Protein AF-0000000087652231 (afdb_homodimer)

InterPro domains:
  IPR004148 BAR domain [PF03114] (59-279)
  IPR027267 AH/BAR domain superfamily [G3DSA:1.20.1270.60] (51-282)
  IPR027267 AH/BAR domain superfamily [SSF103657] (62-279)

Solvent-accessible surface area (backbone atoms only — not comparable to full-atom values): 31430 Å² total; per-residue (Å²): 136,88,82,84,75,74,89,75,80,78,71,84,72,83,75,84,78,78,80,75,80,75,80,67,83,75,82,78,79,85,67,84,66,82,73,80,74,82,70,74,77,86,68,84,63,65,67,60,55,52,52,52,48,48,48,51,46,50,52,46,51,50,51,52,47,53,51,30,35,75,73,62,76,35,84,66,89,72,77,54,67,68,57,54,50,50,54,50,48,51,52,53,48,49,55,53,48,50,53,38,51,50,28,52,44,30,70,58,35,29,54,58,75,38,47,65,68,27,87,48,86,60,52,48,62,58,90,75,62,33,48,36,29,43,46,32,53,52,57,68,67,44,67,90,47,64,81,42,77,61,46,64,44,40,39,51,32,29,46,51,47,30,54,50,50,40,48,42,26,51,52,42,52,59,29,35,44,58,49,49,43,37,70,74,41,54,53,52,54,51,50,51,50,49,53,51,36,51,52,32,44,52,48,26,44,50,33,48,52,51,35,70,67,45,80,50,69,72,54,34,55,53,32,46,53,52,26,53,51,30,47,50,53,31,49,54,42,46,51,52,51,52,51,56,58,69,45,47,64,59,52,51,53,46,36,52,50,20,52,52,44,32,48,53,50,50,23,54,44,22,45,51,48,20,50,47,39,54,65,38,73,105,139,82,79,80,75,74,88,66,82,75,78,68,83,78,82,79,77,85,68,82,66,81,77,78,82,82,79,75,81,78,81,79,81,76,77,76,77,79,70,75,81,81,71,89,62,67,71,60,54,56,53,52,50,49,49,50,49,49,51,47,52,49,52,52,47,52,51,29,36,74,73,62,76,35,84,66,90,72,76,52,68,67,57,52,48,49,52,51,49,51,53,53,48,49,56,52,48,50,53,38,51,50,29,53,46,31,70,59,33,29,53,59,76,40,47,64,73,25,89,49,82,62,49,48,63,58,90,76,62,34,47,37,30,43,45,32,53,51,57,68,67,43,65,91,45,65,79,42,77,60,44,63,44,41,39,52,32,28,48,50,47,31,53,50,50,41,50,42,26,52,50,40,50,58,30,35,44,57,50,50,43,36,71,73,41,53,53,51,54,52,49,51,49,50,52,50,37,52,52,34,44,52,49,26,45,49,33,48,53,51,37,70,67,46,81,50,71,70,55,34,56,53,33,46,52,52,26,53,50,32,47,51,54,30,51,54,42,47,53,52,52,51,52,57,58,69,44,46,66,58,52,52,52,46,36,52,50,19,54,53,43,31,50,54,49,49,26,53,46,21,46,51,50,19,50,48,37,54,64,36,73,105

Sequence (564 aa):
MATAKTKEKSKTDSKGSKTRTTVSTNTSGLKLLSQMCPGGTGKGVVGQADANQAGNKNKMKRFFHKFKETMGLAERTEFSKALSGAMEDMDRYKLCLDRLADAMCTQIQPNSKFRKIEKQMELAPPENQDEYDLVTMWLKSQKDFDDYSNKKIQIDMYQKMATEHREYIRRARRALHNIRTFIQHDYWVVGLQRTELDELRSEMDFAKAELKAAKDPQLIELKNKIYNQAVAAFEEKLKQVTKSMDEVPKHKESHIADILEWANCTRMYHERMAKILEEGIKMATAKTKEKSKTDSKGSKTRTTVSTNTSGLKLLSQMCPGGTGKGVVGQADANQAGNKNKMKRFFHKFKETMGLAERTEFSKALSGAMEDMDRYKLCLDRLADAMCTQIQPNSKFRKIEKQMELAPPENQDEYDLVTMWLKSQKDFDDYSNKKIQIDMYQKMATEHREYIRRARRALHNIRTFIQHDYWVVGLQRTELDELRSEMDFAKAELKAAKDPQLIELKNKIYNQAVAAFEEKLKQVTKSMDEVPKHKESHIADILEWANCTRMYHERMAKILEEGIK

Structure (mmCIF, N/CA/C/O backbone):
data_AF-0000000087652231-model_v1
#
loop_
_entity.id
_entity.type
_entity.pdbx_description
1 polymer 'BAR domain-containing protein'
#
loop_
_atom_site.group_PDB
_atom_site.id
_atom_site.type_symbol
_atom_site.label_atom_id
_atom_site.label_alt_id
_atom_site.label_comp_id
_atom_site.label_asym_id
_atom_site.label_entity_id
_atom_site.label_seq_id
_atom_site.pdbx_PDB_ins_code
_atom_site.Cartn_x
_atom_site.Cartn_y
_atom_site.Cartn_z
_atom_site.occupancy
_atom_site.B_iso_or_equiv
_atom_site.auth_seq_id
_atom_site.auth_comp_id
_atom_site.auth_asym_id
_atom_site.auth_atom_id
_atom_site.pdbx_PDB_model_num
ATOM 1 N N . MET A 1 1 ? -40.656 12.023 27.344 1 18.8 1 MET A N 1
ATOM 2 C CA . MET A 1 1 ? -40.469 11.641 28.75 1 18.8 1 MET A CA 1
ATOM 3 C C . MET A 1 1 ? -39.281 10.711 28.906 1 18.8 1 MET A C 1
ATOM 5 O O . MET A 1 1 ? -38.969 10.281 30.016 1 18.8 1 MET A O 1
ATOM 9 N N . ALA A 1 2 ? -38.844 10.023 27.797 1 23.77 2 ALA A N 1
ATOM 10 C CA . ALA A 1 2 ? -38.25 8.695 27.688 1 23.77 2 ALA A CA 1
ATOM 11 C C . ALA A 1 2 ? -36.844 8.688 28.281 1 23.77 2 ALA A C 1
ATOM 13 O O . ALA A 1 2 ? -36.062 9.641 28.094 1 23.77 2 ALA A O 1
ATOM 14 N N . THR A 1 3 ? -36.562 7.762 29.219 1 20.48 3 THR A N 1
ATOM 15 C CA . THR A 1 3 ? -35.781 7.266 30.375 1 20.48 3 THR A CA 1
ATOM 16 C C . THR A 1 3 ? -34.406 6.809 29.938 1 20.48 3 THR A C 1
ATOM 18 O O . THR A 1 3 ? -34.25 6.062 28.969 1 20.48 3 THR A O 1
ATOM 21 N N . ALA A 1 4 ? -33.281 7.539 30.25 1 24.45 4 ALA A N 1
ATOM 22 C CA . ALA A 1 4 ? -31.859 7.902 30.297 1 24.45 4 ALA A CA 1
ATOM 23 C C . ALA A 1 4 ? -31.031 6.793 30.938 1 24.45 4 ALA A C 1
ATOM 25 O O . ALA A 1 4 ? -30.859 6.77 32.156 1 24.45 4 ALA A O 1
ATOM 26 N N . LYS A 1 5 ? -31.375 5.5 30.344 1 21.98 5 LYS A N 1
ATOM 27 C CA . LYS A 1 5 ? -30.953 4.402 31.219 1 21.98 5 LYS A CA 1
ATOM 28 C C . LYS A 1 5 ? -29.516 4.598 31.688 1 21.98 5 LYS A C 1
ATOM 30 O O . LYS A 1 5 ? -28.781 5.398 31.125 1 21.98 5 LYS A O 1
ATOM 35 N N . THR A 1 6 ? -28.734 3.512 32.125 1 19.14 6 THR A N 1
ATOM 36 C CA . THR A 1 6 ? -28.203 2.867 33.312 1 19.14 6 THR A CA 1
ATOM 37 C C . THR A 1 6 ? -26.672 2.764 33.25 1 19.14 6 THR A C 1
ATOM 39 O O . THR A 1 6 ? -26.031 2.322 34.188 1 19.14 6 THR A O 1
ATOM 42 N N . LYS A 1 7 ? -25.922 3.23 32.188 1 22.83 7 LYS A N 1
ATOM 43 C CA . LYS A 1 7 ? -24.734 2.428 31.906 1 22.83 7 LYS A CA 1
ATOM 44 C C . LYS A 1 7 ? -23.703 2.58 33 1 22.83 7 LYS A C 1
ATOM 46 O O . LYS A 1 7 ? -23.188 3.678 33.25 1 22.83 7 LYS A O 1
ATOM 51 N N . GLU A 1 8 ? -23.734 1.707 34.062 1 18.94 8 GLU A N 1
ATOM 52 C CA . GLU A 1 8 ? -23 1.561 35.281 1 18.94 8 GLU A CA 1
ATOM 53 C C . GLU A 1 8 ? -21.516 1.252 35.031 1 18.94 8 GLU A C 1
ATOM 55 O O . GLU A 1 8 ? -21.203 0.321 34.281 1 18.94 8 GLU A O 1
ATOM 60 N N . LYS A 1 9 ? -20.641 2.213 34.938 1 24.09 9 LYS A N 1
ATOM 61 C CA . LYS A 1 9 ? -19.203 2.369 34.781 1 24.09 9 LYS A CA 1
ATOM 62 C C . LYS A 1 9 ? -18.422 1.563 35.812 1 24.09 9 LYS A C 1
ATOM 64 O O . LYS A 1 9 ? -18.297 1.987 36.969 1 24.09 9 LYS A O 1
ATOM 69 N N . SER A 1 10 ? -18.719 0.147 35.906 1 18.05 10 SER A N 1
ATOM 70 C CA . SER A 1 10 ? -18.141 -0.524 37.062 1 18.05 10 SER A CA 1
ATOM 71 C C . SER A 1 10 ? -16.625 -0.487 37.031 1 18.05 10 SER A C 1
ATOM 73 O O . SER A 1 10 ? -16.016 -0.866 36.031 1 18.05 10 SER A O 1
ATOM 75 N N . LYS A 1 11 ? -15.875 0.415 37.719 1 21.97 11 LYS A N 1
ATOM 76 C CA . LYS A 1 11 ? -14.508 0.842 37.969 1 21.97 11 LYS A CA 1
ATOM 77 C C . LYS A 1 11 ? -13.68 -0.295 38.594 1 21.97 11 LYS A C 1
ATOM 79 O O . LYS A 1 11 ? -12.539 -0.092 39 1 21.97 11 LYS A O 1
ATOM 84 N N . THR A 1 12 ? -14.094 -1.686 38.5 1 18.89 12 THR A N 1
ATOM 85 C CA . THR A 1 12 ? -13.492 -2.453 39.562 1 18.89 12 THR A CA 1
ATOM 86 C C . THR A 1 12 ? -11.977 -2.535 39.406 1 18.89 12 THR A C 1
ATOM 88 O O . THR A 1 12 ? -11.484 -2.859 38.312 1 18.89 12 THR A O 1
ATOM 91 N N . ASP A 1 13 ? -11.109 -1.848 40.219 1 21.52 13 ASP A N 1
ATOM 92 C CA . ASP A 1 13 ? -9.719 -1.518 40.5 1 21.52 13 ASP A CA 1
ATOM 93 C C . ASP A 1 13 ? -8.93 -2.768 40.906 1 21.52 13 ASP A C 1
ATOM 95 O O . ASP A 1 13 ? -7.777 -2.672 41.344 1 21.52 13 ASP A O 1
ATOM 99 N N . SER A 1 14 ? -9.391 -4.039 40.594 1 17.95 14 SER A N 1
ATOM 100 C CA . SER A 1 14 ? -8.828 -5.043 41.469 1 17.95 14 SER A CA 1
ATOM 101 C C . SER A 1 14 ? -7.312 -5.133 41.312 1 17.95 14 SER A C 1
ATOM 103 O O . SER A 1 14 ? -6.793 -5.086 40.188 1 17.95 14 SER A O 1
ATOM 105 N N . LYS A 1 15 ? -6.48 -4.863 42.344 1 22.41 15 LYS A N 1
ATOM 106 C CA . LYS A 1 15 ? -5.141 -4.699 42.906 1 22.41 15 LYS A CA 1
ATOM 107 C C . LYS A 1 15 ? -4.344 -5.996 42.812 1 22.41 15 LYS A C 1
ATOM 109 O O . LYS A 1 15 ? -3.273 -6.121 43.406 1 22.41 15 LYS A O 1
ATOM 114 N N . GLY A 1 16 ? -4.508 -6.879 41.719 1 18.11 16 GLY A N 1
ATOM 115 C CA . GLY A 1 16 ? -4.043 -8.25 41.875 1 18.11 16 GLY A CA 1
ATOM 116 C C . GLY A 1 16 ? -2.564 -8.344 42.219 1 18.11 16 GLY A C 1
ATOM 117 O O . GLY A 1 16 ? -1.763 -7.535 41.75 1 18.11 16 GLY A O 1
ATOM 118 N N . SER A 1 17 ? -2.158 -9.023 43.375 1 19.16 17 SER A N 1
ATOM 119 C CA . SER A 1 17 ? -1.087 -9.352 44.312 1 19.16 17 SER A CA 1
ATOM 120 C C . SER A 1 17 ? 0.048 -10.094 43.594 1 19.16 17 SER A C 1
ATOM 122 O O . SER A 1 17 ? -0.191 -10.898 42.688 1 19.16 17 SER A O 1
ATOM 124 N N . LYS A 1 18 ? 1.293 -9.547 43.625 1 22.16 18 LYS A N 1
ATOM 125 C CA . LYS A 1 18 ? 2.646 -9.719 43.125 1 22.16 18 LYS A CA 1
ATOM 126 C C . LYS A 1 18 ? 3.246 -11.047 43.562 1 22.16 18 LYS A C 1
ATOM 128 O O . LYS A 1 18 ? 4.441 -11.289 43.375 1 22.16 18 LYS A O 1
ATOM 133 N N . THR A 1 19 ? 2.404 -12.195 43.844 1 17.67 19 THR A N 1
ATOM 134 C CA . THR A 1 19 ? 3.047 -13.219 44.656 1 17.67 19 THR A CA 1
ATOM 135 C C . THR A 1 19 ? 4.25 -13.82 43.906 1 17.67 19 THR A C 1
ATOM 137 O O . THR A 1 19 ? 4.145 -14.211 42.75 1 17.67 19 THR A O 1
ATOM 140 N N . ARG A 1 20 ? 5.484 -13.477 44.312 1 21.67 20 ARG A 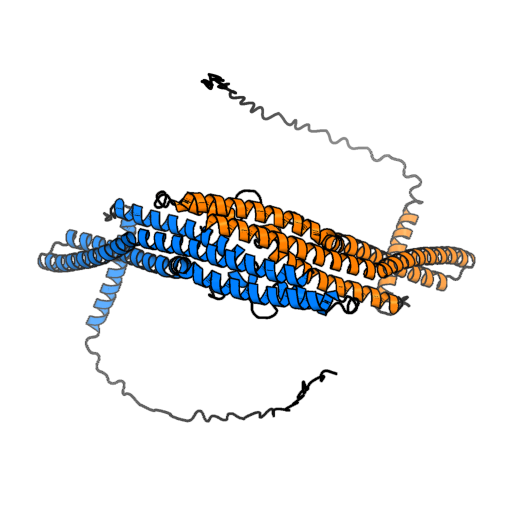N 1
ATOM 141 C CA . ARG A 1 20 ? 6.883 -13.75 44 1 21.67 20 ARG A CA 1
ATOM 142 C C . ARG A 1 20 ? 7.188 -15.242 44.125 1 21.67 20 ARG A C 1
ATOM 144 O O . ARG A 1 20 ? 8.156 -15.625 44.781 1 21.67 20 ARG A O 1
ATOM 151 N N . THR A 1 21 ? 6.23 -16.172 43.656 1 17.94 21 THR A N 1
ATOM 152 C CA . THR A 1 21 ? 6.406 -17.531 44.156 1 17.94 21 THR A CA 1
ATOM 153 C C . THR A 1 21 ? 7.758 -18.094 43.719 1 17.94 21 THR A C 1
ATOM 155 O O . THR A 1 21 ? 8.164 -17.922 42.562 1 17.94 21 THR A O 1
ATOM 158 N N . THR A 1 22 ? 8.695 -18.453 44.688 1 21.97 22 THR A N 1
ATOM 159 C CA . THR A 1 22 ? 9.992 -19.016 45.062 1 21.97 22 THR A CA 1
ATOM 160 C C . THR A 1 22 ? 10.172 -20.406 44.469 1 21.97 22 THR A C 1
ATOM 162 O O . THR A 1 22 ? 9.523 -21.359 44.906 1 21.97 22 THR A O 1
ATOM 165 N N . VAL A 1 23 ? 9.953 -20.594 43.094 1 19.34 23 VAL A N 1
ATOM 166 C CA . VAL A 1 23 ? 9.883 -21.984 42.656 1 19.34 23 VAL A CA 1
ATOM 167 C C . VAL A 1 23 ? 11.219 -22.672 42.969 1 19.34 23 VAL A C 1
ATOM 169 O O . VAL A 1 23 ? 12.258 -22.266 42.438 1 19.34 23 VAL A O 1
ATOM 172 N N . SER A 1 24 ? 11.391 -23.25 44.094 1 20.52 24 SER A N 1
ATOM 173 C CA . SER A 1 24 ? 12.469 -23.984 44.75 1 20.52 24 SER A CA 1
ATOM 174 C C . SER A 1 24 ? 12.805 -25.25 43.969 1 20.52 24 SER A C 1
ATOM 176 O O . SER A 1 24 ? 13.695 -26.016 44.344 1 20.52 24 SER A O 1
ATOM 178 N N . THR A 1 25 ? 12.297 -25.469 42.688 1 19.25 25 THR A N 1
ATOM 179 C CA . THR A 1 25 ? 12.25 -26.906 42.469 1 19.25 25 THR A CA 1
ATOM 180 C C . THR A 1 25 ? 13.656 -27.5 42.5 1 19.25 25 THR A C 1
ATOM 182 O O . THR A 1 25 ? 14.594 -26.938 41.938 1 19.25 25 THR A O 1
ATOM 185 N N . ASN A 1 26 ? 13.906 -28.453 43.438 1 19.69 26 ASN A N 1
ATOM 186 C CA . ASN A 1 26 ? 14.859 -29.391 44.031 1 19.69 26 ASN A CA 1
ATOM 187 C C . ASN A 1 26 ? 15.391 -30.375 43 1 19.69 26 ASN A C 1
ATOM 189 O O . ASN A 1 26 ? 14.648 -31.25 42.531 1 19.69 26 ASN A O 1
ATOM 193 N N . THR A 1 27 ? 15.953 -29.812 41.906 1 20.8 27 THR A N 1
ATOM 194 C CA . THR A 1 27 ? 16.438 -30.734 40.875 1 20.8 27 THR A CA 1
ATOM 195 C C . THR A 1 27 ? 17.391 -31.75 41.5 1 20.8 27 THR A C 1
ATOM 197 O O . THR A 1 27 ? 18.5 -31.406 41.938 1 20.8 27 THR A O 1
ATOM 200 N N . SER A 1 28 ? 16.828 -32.781 42.125 1 18.84 28 SER A N 1
ATOM 201 C CA . SER A 1 28 ? 17.406 -33.875 42.875 1 18.84 28 SER A CA 1
ATOM 202 C C . SER A 1 28 ? 18.531 -34.531 42.062 1 18.84 28 SER A C 1
ATOM 204 O O . SER A 1 28 ? 18.641 -34.344 40.844 1 18.84 28 SER A O 1
ATOM 206 N N . GLY A 1 29 ? 18.969 -35.781 42.469 1 18.02 29 GLY A N 1
ATOM 207 C CA . GLY A 1 29 ? 20.109 -36.562 42.938 1 18.02 29 GLY A CA 1
ATOM 208 C C . GLY A 1 29 ? 20.781 -37.375 41.844 1 18.02 29 GLY A C 1
ATOM 209 O O . GLY A 1 29 ? 21.969 -37.656 41.938 1 18.02 29 GLY A O 1
ATOM 210 N N . LEU A 1 30 ? 20.078 -38.094 40.938 1 18.88 30 LEU A N 1
ATOM 211 C CA . LEU A 1 30 ? 20.359 -39.5 40.875 1 18.88 30 LEU A CA 1
ATOM 212 C C . LEU A 1 30 ? 21.672 -39.781 40.125 1 18.88 30 LEU A C 1
ATOM 214 O O . LEU A 1 30 ? 21.828 -39.375 38.969 1 18.88 30 LEU A O 1
ATOM 218 N N . LYS A 1 31 ? 22.75 -40.125 40.844 1 21.31 31 LYS A N 1
ATOM 219 C CA . LYS A 1 31 ? 24.125 -40.594 40.688 1 21.31 31 LYS A CA 1
ATOM 220 C C . LYS A 1 31 ? 24.188 -41.844 39.812 1 21.31 31 LYS A C 1
ATOM 222 O O . LYS A 1 31 ? 25.094 -42.656 39.969 1 21.31 31 LYS A O 1
ATOM 227 N N . LEU A 1 32 ? 23.266 -42.125 38.875 1 18.38 32 LEU A N 1
ATOM 228 C CA . LEU A 1 32 ? 23.375 -43.562 38.562 1 18.38 32 LEU A CA 1
ATOM 229 C C . LEU A 1 32 ? 24.797 -43.906 38.094 1 18.38 32 LEU A C 1
ATOM 231 O O . LEU A 1 32 ? 25.344 -43.25 37.188 1 18.38 32 LEU A O 1
ATOM 235 N N . LEU A 1 33 ? 25.531 -44.688 38.875 1 22.33 33 LEU A N 1
ATOM 236 C CA . LEU A 1 33 ? 26.844 -45.312 39.031 1 22.33 33 LEU A CA 1
ATOM 237 C C . LEU A 1 33 ? 27.141 -46.219 37.844 1 22.33 33 LEU A C 1
ATOM 239 O O . LEU A 1 33 ? 28.203 -46.844 37.781 1 22.33 33 LEU A O 1
ATOM 243 N N . SER A 1 34 ? 26.281 -46.562 36.906 1 20.77 34 SER A N 1
ATOM 244 C CA . SER A 1 34 ? 26.562 -47.938 36.531 1 20.77 34 SER A CA 1
ATOM 245 C C . SER A 1 34 ? 27.922 -48.062 35.875 1 20.77 34 SER A C 1
ATOM 247 O O . SER A 1 34 ? 28.328 -47.25 35.062 1 20.77 34 SER A O 1
ATOM 249 N N . GLN A 1 35 ? 28.844 -48.812 36.469 1 22.69 35 GLN A N 1
ATOM 250 C CA . GLN A 1 35 ? 30.203 -49.312 36.312 1 22.69 35 GLN A CA 1
ATOM 251 C C . GLN A 1 35 ? 30.391 -50.031 35 1 22.69 35 GLN A C 1
ATOM 253 O O . GLN A 1 35 ? 30.312 -51.281 34.938 1 22.69 35 GLN A O 1
ATOM 258 N N . MET A 1 36 ? 29.688 -49.719 33.906 1 23.72 36 MET A N 1
ATOM 259 C CA . MET A 1 36 ? 29.75 -50.812 32.938 1 23.72 36 MET A CA 1
ATOM 260 C C . MET A 1 36 ? 31.203 -51.125 32.594 1 23.72 36 MET A C 1
ATOM 262 O O . MET A 1 36 ? 32 -50.219 32.344 1 23.72 36 MET A O 1
ATOM 266 N N . CYS A 1 37 ? 31.656 -52.344 32.938 1 25.16 37 CYS A N 1
ATOM 267 C CA . CYS A 1 37 ? 32.875 -53.125 32.812 1 25.16 37 CYS A CA 1
ATOM 268 C C . CYS A 1 37 ? 33.312 -53.219 31.344 1 25.16 37 CYS A C 1
ATOM 270 O O . CYS A 1 37 ? 32.469 -53.469 30.453 1 25.16 37 CYS A O 1
ATOM 272 N N . PRO A 1 38 ? 34.469 -52.625 31.016 1 26.56 38 PRO A N 1
ATOM 273 C CA . PRO A 1 38 ? 35.062 -52.469 29.688 1 26.56 38 PRO A CA 1
ATOM 274 C C . PRO A 1 38 ? 35.312 -53.812 29 1 26.56 38 PRO A C 1
ATOM 276 O O . PRO A 1 38 ? 35.969 -53.875 27.953 1 26.56 38 PRO A O 1
ATOM 279 N N . GLY A 1 39 ? 34.688 -54.875 29.578 1 24.86 39 GLY A N 1
ATOM 280 C CA . GLY A 1 39 ? 35.375 -56.094 29.125 1 24.86 39 GLY A CA 1
ATOM 281 C C . GLY A 1 39 ? 35.219 -56.344 27.641 1 24.86 39 GLY A C 1
ATOM 282 O O . GLY A 1 39 ? 35.594 -57.406 27.156 1 24.86 39 GLY A O 1
ATOM 283 N N . GLY A 1 40 ? 34.25 -55.625 26.969 1 25.78 40 GLY A N 1
ATOM 284 C CA . GLY A 1 40 ? 33.75 -56.469 25.891 1 25.78 40 GLY A CA 1
ATOM 285 C C . GLY A 1 40 ? 34.812 -56.812 24.859 1 25.78 40 GLY A C 1
ATOM 286 O O . GLY A 1 40 ? 35.781 -56.062 24.688 1 25.78 40 GLY A O 1
ATOM 287 N N . THR A 1 41 ? 34.812 -58.062 24.484 1 29.91 41 THR A N 1
ATOM 288 C CA . THR A 1 41 ? 35.625 -58.812 23.547 1 29.91 41 THR A CA 1
ATOM 289 C C . THR A 1 41 ? 35.625 -58.156 22.156 1 29.91 41 THR A C 1
ATOM 291 O O . THR A 1 41 ? 34.625 -57.531 21.781 1 29.91 41 THR A O 1
ATOM 294 N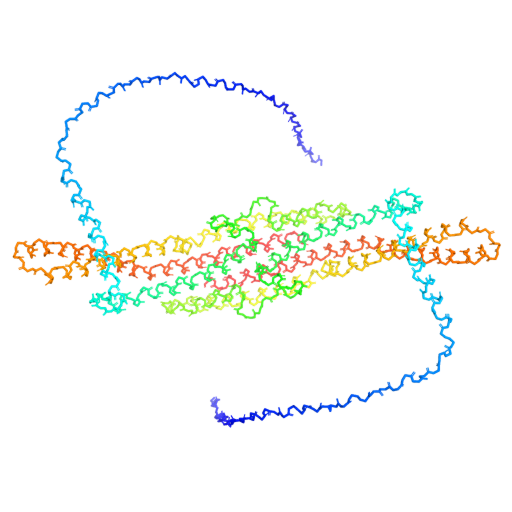 N . GLY A 1 42 ? 36.75 -57.906 21.547 1 27.78 42 GLY A N 1
ATOM 295 C CA . GLY A 1 42 ? 37.281 -57.344 20.312 1 27.78 42 GLY A CA 1
ATOM 296 C C . GLY A 1 42 ? 36.656 -57.969 19.062 1 27.78 42 GLY A C 1
ATOM 297 O O . GLY A 1 42 ? 37.344 -58.688 18.328 1 27.78 42 GLY A O 1
ATOM 298 N N . LYS A 1 43 ? 35.344 -58.375 19.109 1 27 43 LYS A N 1
ATOM 299 C CA . LYS A 1 43 ? 34.969 -59.094 17.891 1 27 43 LYS A CA 1
ATOM 300 C C . LYS A 1 43 ? 35.156 -58.188 16.656 1 27 43 LYS A C 1
ATOM 302 O O . LYS A 1 43 ? 35.312 -56.969 16.781 1 27 43 LYS A O 1
ATOM 307 N N . GLY A 1 44 ? 34.406 -58.688 15.531 1 29.19 44 GLY A N 1
ATOM 308 C CA . GLY A 1 44 ? 34.469 -58.656 14.078 1 29.19 44 GLY A CA 1
ATOM 309 C C . GLY A 1 44 ? 34.094 -57.312 13.492 1 29.19 44 GLY A C 1
ATOM 310 O O . GLY A 1 44 ? 32.938 -57.062 13.18 1 29.19 44 GLY A O 1
ATOM 311 N N . VAL A 1 45 ? 34.594 -56.188 13.914 1 37.19 45 VAL A N 1
ATOM 312 C CA . VAL A 1 45 ? 34.344 -54.844 13.406 1 37.19 45 VAL A CA 1
ATOM 313 C C . VAL A 1 45 ? 34.719 -54.781 11.93 1 37.19 45 VAL A C 1
ATOM 315 O O . VAL A 1 45 ? 34.625 -53.719 11.312 1 37.19 45 VAL A O 1
ATOM 318 N N . VAL A 1 46 ? 35.219 -55.844 11.375 1 36.84 46 VAL A N 1
ATOM 319 C CA . VAL A 1 46 ? 35.75 -55.625 10.023 1 36.84 46 VAL A CA 1
ATOM 320 C C . VAL A 1 46 ? 34.562 -55.438 9.062 1 36.84 46 VAL A C 1
ATOM 322 O O . VAL A 1 46 ? 34.75 -54.812 8.008 1 36.84 46 VAL A O 1
ATOM 325 N N . GLY A 1 47 ? 33.406 -55.969 9.32 1 37.03 47 GLY A N 1
ATOM 326 C CA . GLY A 1 47 ? 32.406 -55.938 8.266 1 37.03 47 GLY A CA 1
ATOM 327 C C . GLY A 1 47 ? 31.734 -54.594 8.125 1 37.03 47 GLY A C 1
ATOM 328 O O . GLY A 1 47 ? 31.094 -54.312 7.105 1 37.03 47 GLY A O 1
ATOM 329 N N . GLN A 1 48 ? 31.672 -53.75 9.18 1 43.94 48 GLN A N 1
ATOM 330 C CA . GLN A 1 48 ? 30.922 -52.5 9.086 1 43.94 48 GLN A CA 1
ATOM 331 C C . GLN A 1 48 ? 31.75 -51.438 8.367 1 43.94 48 GLN A C 1
ATOM 333 O O . GLN A 1 48 ? 31.188 -50.531 7.734 1 43.94 48 GLN A O 1
ATOM 338 N N . ALA A 1 49 ? 33.031 -51.5 8.516 1 48.72 49 ALA A N 1
ATOM 339 C CA . ALA A 1 49 ? 33.906 -50.469 7.879 1 48.72 49 ALA A CA 1
ATOM 340 C C . ALA A 1 49 ? 33.875 -50.625 6.363 1 48.72 49 ALA A C 1
ATOM 342 O O . ALA A 1 49 ? 33.875 -49.625 5.637 1 48.72 49 ALA A O 1
ATOM 343 N N . ASP A 1 50 ? 33.75 -51.781 5.961 1 45.66 50 ASP A N 1
ATOM 344 C CA . ASP A 1 50 ? 33.75 -52 4.516 1 45.66 50 ASP A CA 1
ATOM 345 C C . ASP A 1 50 ? 32.438 -51.562 3.891 1 45.66 50 ASP A C 1
ATOM 347 O O . ASP A 1 50 ? 32.406 -51.031 2.775 1 45.66 50 ASP A O 1
ATOM 351 N N . ALA A 1 51 ? 31.359 -51.719 4.551 1 51.62 51 ALA A N 1
ATOM 352 C CA . ALA A 1 51 ? 30.062 -51.281 4.027 1 51.62 51 ALA A CA 1
ATOM 353 C C . ALA A 1 51 ? 29.984 -49.75 3.984 1 51.62 51 ALA A C 1
ATOM 355 O O . ALA A 1 51 ? 29.422 -49.188 3.043 1 51.62 51 ALA A O 1
ATOM 356 N N . ASN A 1 52 ? 30.5 -49.156 5.02 1 54.88 52 ASN A N 1
ATOM 357 C CA . ASN A 1 52 ? 30.531 -47.688 5.059 1 54.88 52 ASN A CA 1
ATOM 358 C C . ASN A 1 52 ? 31.438 -47.125 3.975 1 54.88 52 ASN A C 1
ATOM 360 O O . ASN A 1 52 ? 31.109 -46.094 3.359 1 54.88 52 ASN A O 1
ATOM 364 N N . GLN A 1 53 ? 32.531 -47.75 3.768 1 56.38 53 GLN A N 1
ATOM 365 C CA . GLN A 1 53 ? 33.438 -47.312 2.721 1 56.38 53 GLN A CA 1
ATOM 366 C C . GLN A 1 53 ? 32.812 -47.531 1.336 1 56.38 53 GLN A C 1
ATOM 368 O O . GLN A 1 53 ? 32.969 -46.656 0.453 1 56.38 53 GLN A O 1
ATOM 373 N N . ALA A 1 54 ? 32.125 -48.656 1.226 1 61.03 54 ALA A N 1
ATOM 374 C CA . ALA A 1 54 ? 31.422 -48.906 -0.033 1 61.03 54 ALA A CA 1
ATOM 375 C C . ALA A 1 54 ? 30.297 -47.906 -0.26 1 61.03 54 ALA A C 1
ATOM 377 O O . ALA A 1 54 ? 30.062 -47.469 -1.39 1 61.03 54 ALA A O 1
ATOM 378 N N . GLY A 1 55 ? 29.719 -47.625 0.84 1 64 55 GLY A N 1
ATOM 379 C CA . GLY A 1 55 ? 28.672 -46.625 0.764 1 64 55 GLY A CA 1
ATOM 380 C C . GLY A 1 55 ? 29.188 -45.25 0.325 1 64 55 GLY A C 1
ATOM 381 O O . GLY A 1 55 ? 28.578 -44.625 -0.527 1 64 55 GLY A O 1
ATOM 382 N N . ASN A 1 56 ? 30.312 -44.844 1.011 1 70.06 56 ASN A N 1
ATOM 383 C CA . ASN A 1 56 ? 30.906 -43.594 0.65 1 70.06 56 ASN A CA 1
ATOM 384 C C . ASN A 1 56 ? 31.438 -43.594 -0.78 1 70.06 56 ASN A C 1
ATOM 386 O O . ASN A 1 56 ? 31.328 -42.594 -1.498 1 70.06 56 ASN A O 1
ATOM 390 N N . LYS A 1 57 ? 31.922 -44.625 -1.183 1 68.88 57 LYS A N 1
ATOM 391 C CA . LYS A 1 57 ? 32.438 -44.719 -2.539 1 68.88 57 LYS A CA 1
ATOM 392 C C . LYS A 1 57 ? 31.328 -44.688 -3.572 1 68.88 57 LYS A C 1
ATOM 394 O O . LYS A 1 57 ? 31.484 -44.062 -4.629 1 68.88 57 LYS A O 1
ATOM 399 N N . ASN A 1 58 ? 30.297 -45.438 -3.148 1 75.06 58 ASN A N 1
ATOM 400 C CA . ASN A 1 58 ? 29.156 -45.406 -4.062 1 75.06 58 ASN A CA 1
ATOM 401 C C . ASN A 1 58 ? 28.578 -44 -4.184 1 75.06 58 ASN A C 1
ATOM 403 O O . ASN A 1 58 ? 28.172 -43.594 -5.27 1 75.06 58 ASN A O 1
ATOM 407 N N . LYS A 1 59 ? 28.641 -43.219 -3.129 1 74.06 59 LYS A N 1
ATOM 408 C CA . LYS A 1 59 ? 28.172 -41.812 -3.148 1 74.06 59 LYS A CA 1
ATOM 409 C C . LYS A 1 59 ? 29.078 -40.969 -4.016 1 74.06 59 LYS A C 1
ATOM 411 O O . LYS A 1 59 ? 28.594 -40.062 -4.734 1 74.06 59 LYS A O 1
ATOM 416 N N . MET A 1 60 ? 30.266 -41.312 -3.91 1 78.56 60 MET A N 1
ATOM 417 C CA . MET A 1 60 ? 31.234 -40.594 -4.707 1 78.56 60 MET A CA 1
ATOM 418 C C . MET A 1 60 ? 31.094 -40.938 -6.188 1 78.56 60 MET A C 1
ATOM 420 O O . MET A 1 60 ? 31.188 -40.031 -7.043 1 78.56 60 MET A O 1
ATOM 424 N N . LYS A 1 61 ? 30.953 -42.125 -6.461 1 81.44 61 LYS A N 1
ATOM 425 C CA . LYS A 1 61 ? 30.781 -42.531 -7.852 1 81.44 61 LYS A CA 1
ATOM 426 C C . LYS A 1 61 ? 29.547 -41.875 -8.461 1 81.44 61 LYS A C 1
ATOM 428 O O . LYS A 1 61 ? 29.562 -41.469 -9.617 1 81.44 61 LYS A O 1
ATOM 433 N N . ARG A 1 62 ? 28.578 -41.875 -7.645 1 83.38 62 ARG A N 1
ATOM 434 C CA . ARG A 1 62 ? 27.328 -41.25 -8.102 1 83.38 62 ARG A CA 1
ATOM 435 C C . ARG A 1 62 ? 27.531 -39.75 -8.383 1 83.38 62 ARG A C 1
ATOM 437 O O . ARG A 1 62 ? 27.016 -39.25 -9.375 1 83.38 62 ARG A O 1
ATOM 444 N N . PHE A 1 63 ? 28.234 -39.156 -7.496 1 80.25 63 PHE A N 1
ATOM 445 C CA . PHE A 1 63 ? 28.531 -37.719 -7.652 1 80.25 63 PHE A CA 1
ATOM 446 C C . PHE A 1 63 ? 29.312 -37.469 -8.93 1 80.25 63 PHE A C 1
ATOM 448 O O . PHE A 1 63 ? 28.984 -36.562 -9.688 1 80.25 63 PHE A O 1
ATOM 455 N N . PHE A 1 64 ? 30.25 -38.281 -9.148 1 79.75 64 PHE A N 1
ATOM 456 C CA . PHE A 1 64 ? 31.078 -38.125 -10.344 1 79.75 64 PHE A CA 1
ATOM 457 C C . PHE A 1 64 ? 30.266 -38.406 -11.602 1 79.75 64 PHE A C 1
ATOM 459 O O . PHE A 1 64 ? 30.469 -37.75 -12.625 1 79.75 64 PHE A O 1
ATOM 466 N N . HIS A 1 65 ? 29.391 -39.375 -11.484 1 84.69 65 HIS A N 1
ATOM 467 C CA . HIS A 1 65 ? 28.547 -39.688 -12.648 1 84.69 65 HIS A CA 1
ATOM 468 C C . HIS A 1 65 ? 27.625 -38.5 -12.969 1 84.69 65 HIS A C 1
ATOM 470 O O . HIS A 1 65 ? 27.438 -38.156 -14.133 1 84.69 65 HIS A O 1
ATOM 476 N N . LYS A 1 66 ? 27.109 -37.969 -12.008 1 83 66 LYS A N 1
ATOM 477 C CA . LYS A 1 66 ? 26.25 -36.812 -12.203 1 83 66 LYS A CA 1
ATOM 478 C C . LYS A 1 66 ? 27.031 -35.656 -12.859 1 83 66 LYS A C 1
ATOM 480 O O . LYS A 1 66 ? 26.5 -34.969 -13.727 1 83 66 LYS A O 1
ATOM 485 N N . PHE A 1 67 ? 28.172 -35.5 -12.398 1 78.31 67 PHE A N 1
ATOM 486 C CA . PHE A 1 67 ? 29.047 -34.469 -12.969 1 78.31 67 PHE A CA 1
ATOM 487 C C . PHE A 1 67 ? 29.328 -34.781 -14.438 1 78.31 67 PHE A C 1
ATOM 489 O O . PHE A 1 67 ? 29.297 -33.875 -15.273 1 78.31 67 PHE A O 1
ATOM 496 N N . LYS A 1 68 ? 29.5 -35.969 -14.781 1 79.62 68 LYS A N 1
ATOM 497 C CA . LYS A 1 68 ? 29.75 -36.344 -16.156 1 79.62 68 LYS A CA 1
ATOM 498 C C . LYS A 1 68 ? 28.531 -36.062 -17.031 1 79.62 68 LYS A C 1
ATOM 500 O O . LYS A 1 68 ? 28.672 -35.625 -18.188 1 79.62 68 LYS A O 1
ATOM 505 N N . GLU A 1 69 ? 27.453 -36.375 -16.516 1 81.12 69 GLU A N 1
ATOM 506 C CA . GLU A 1 69 ? 26.219 -36.094 -17.25 1 81.12 69 GLU A CA 1
ATOM 507 C C . GLU A 1 69 ? 26.094 -34.625 -17.578 1 81.12 69 GLU A C 1
ATOM 509 O O . GLU A 1 69 ? 25.719 -34.25 -18.688 1 81.12 69 GLU A O 1
ATOM 514 N N . THR A 1 70 ? 26.438 -33.844 -16.625 1 76.38 70 THR A N 1
ATOM 515 C CA . THR A 1 70 ? 26.312 -32.406 -16.766 1 76.38 70 THR A CA 1
ATOM 516 C C . THR A 1 70 ? 27.281 -31.875 -17.828 1 76.38 70 THR A C 1
ATOM 518 O O . THR A 1 70 ? 26.969 -30.922 -18.547 1 76.38 70 THR A O 1
ATOM 521 N N . MET A 1 71 ? 28.438 -32.562 -17.938 1 75.62 71 MET A N 1
ATOM 522 C CA . MET A 1 71 ? 29.469 -32.156 -18.891 1 75.62 71 MET A CA 1
ATOM 523 C C . MET A 1 71 ? 29.203 -32.781 -20.266 1 75.62 71 MET A C 1
ATOM 525 O O . MET A 1 71 ? 29.891 -32.469 -21.234 1 75.62 71 MET A O 1
ATOM 529 N N . GLY A 1 72 ? 28.172 -33.594 -20.281 1 77 72 GLY A N 1
ATOM 530 C CA . GLY A 1 72 ? 27.859 -34.281 -21.531 1 77 72 GLY A CA 1
ATOM 531 C C . GLY A 1 72 ? 28.719 -35.469 -21.812 1 77 72 GLY A C 1
ATOM 532 O O . GLY A 1 72 ? 28.766 -35.969 -22.938 1 77 72 GLY A O 1
ATOM 533 N N . LEU A 1 73 ? 29.453 -36 -20.875 1 78.25 73 LEU A N 1
ATOM 534 C CA . LEU A 1 73 ? 30.375 -37.125 -21.031 1 78.25 73 LEU A CA 1
ATOM 535 C C . LEU A 1 73 ? 29.672 -38.438 -20.797 1 78.25 73 LEU A C 1
ATOM 537 O O . LEU A 1 73 ? 30.203 -39.5 -21.141 1 78.25 73 LEU A O 1
ATOM 541 N N . ALA A 1 74 ? 28.453 -38.344 -20.25 1 80.31 74 ALA A N 1
ATOM 542 C CA . ALA A 1 74 ? 27.656 -39.531 -20.016 1 80.31 74 ALA A CA 1
ATOM 543 C C . ALA A 1 74 ? 26.25 -39.344 -20.578 1 80.31 74 ALA A C 1
ATOM 545 O O . ALA A 1 74 ? 25.75 -38.219 -20.688 1 80.31 74 ALA A O 1
ATOM 546 N N . GLU A 1 75 ? 25.672 -40.438 -21.047 1 81.5 75 GLU A N 1
ATOM 547 C CA . GLU A 1 75 ? 24.312 -40.406 -21.594 1 81.5 75 GLU A CA 1
ATOM 548 C C . GLU A 1 75 ? 23.297 -40 -20.531 1 81.5 75 GLU A C 1
ATOM 550 O O . GLU A 1 75 ? 23.344 -40.5 -19.391 1 81.5 75 GLU A O 1
ATOM 555 N N . ARG A 1 76 ? 22.547 -39 -20.797 1 87.44 76 ARG A N 1
ATOM 556 C CA . ARG A 1 76 ? 21.5 -38.531 -19.906 1 87.44 76 ARG A CA 1
ATOM 557 C C . ARG A 1 76 ? 20.109 -38.75 -20.516 1 87.44 76 ARG A C 1
ATOM 559 O O . ARG A 1 76 ? 19.859 -38.344 -21.641 1 87.44 76 ARG A O 1
ATOM 566 N N . THR A 1 77 ? 19.312 -39.531 -19.812 1 88.31 77 THR A N 1
ATOM 567 C CA . THR A 1 77 ? 17.938 -39.719 -20.234 1 88.31 77 THR A CA 1
ATOM 568 C C . THR A 1 77 ? 17.188 -38.375 -20.172 1 88.31 77 THR A C 1
ATOM 570 O O . THR A 1 77 ? 17.266 -37.656 -19.188 1 88.31 77 THR A O 1
ATOM 573 N N . GLU A 1 78 ? 16.625 -38 -21.297 1 88.94 78 GLU A N 1
ATOM 574 C CA . GLU A 1 78 ? 15.875 -36.75 -21.359 1 88.94 78 GLU A CA 1
ATOM 575 C C . GLU A 1 78 ? 14.375 -37 -21.234 1 88.94 78 GLU A C 1
ATOM 577 O O . GLU A 1 78 ? 13.883 -38.062 -21.672 1 88.94 78 GLU A O 1
ATOM 582 N N . PHE A 1 79 ? 13.812 -36.156 -20.594 1 90.81 79 PHE A N 1
ATOM 583 C CA . PHE A 1 79 ? 12.359 -36.25 -20.516 1 90.81 79 PHE A CA 1
ATOM 584 C C . PHE A 1 79 ? 11.719 -35.969 -21.859 1 90.81 79 PHE A C 1
ATOM 586 O O . PHE A 1 79 ? 12.312 -35.312 -22.719 1 90.81 79 PHE A O 1
ATOM 593 N N . SER A 1 80 ? 10.516 -36.5 -22.047 1 91.94 80 SER A N 1
ATOM 594 C CA . SER A 1 80 ? 9.773 -36.25 -23.281 1 91.94 80 SER A CA 1
ATOM 595 C C . SER A 1 80 ? 9.531 -34.75 -23.469 1 91.94 80 SER A C 1
ATOM 597 O O . SER A 1 80 ? 9.43 -34 -22.484 1 91.94 80 SER A O 1
ATOM 599 N N . LYS A 1 81 ? 9.461 -34.312 -24.703 1 93.31 81 LYS A N 1
ATOM 600 C CA . LYS A 1 81 ? 9.18 -32.906 -25.016 1 93.31 81 LYS A CA 1
ATOM 601 C C . LYS A 1 81 ? 7.832 -32.5 -24.453 1 93.31 81 LYS A C 1
ATOM 603 O O . LYS A 1 81 ? 7.676 -31.359 -24 1 93.31 81 LYS A O 1
ATOM 608 N N . ALA A 1 82 ? 6.934 -33.438 -24.484 1 93.19 82 ALA A N 1
ATOM 609 C CA . ALA A 1 82 ? 5.59 -33.156 -23.984 1 93.19 82 ALA A CA 1
A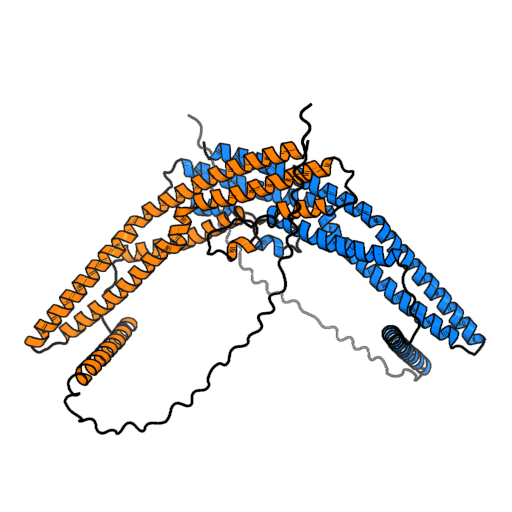TOM 610 C C . ALA A 1 82 ? 5.617 -32.875 -22.484 1 93.19 82 ALA A C 1
ATOM 612 O O . ALA A 1 82 ? 5.004 -31.906 -22.031 1 93.19 82 ALA A O 1
ATOM 613 N N . LEU A 1 83 ? 6.309 -33.688 -21.797 1 94.38 83 LEU A N 1
ATOM 614 C CA . LEU A 1 83 ? 6.379 -33.5 -20.344 1 94.38 83 LEU A CA 1
ATOM 615 C C . LEU A 1 83 ? 7.16 -32.25 -20 1 94.38 83 LEU A C 1
ATOM 617 O O . LEU A 1 83 ? 6.73 -31.469 -19.141 1 94.38 83 LEU A O 1
ATOM 621 N N . SER A 1 84 ? 8.312 -32 -20.625 1 93.44 84 SER A N 1
ATOM 622 C CA . SER A 1 84 ? 9.117 -30.812 -20.391 1 93.44 84 SER A CA 1
ATOM 623 C C . SER A 1 84 ? 8.336 -29.547 -20.719 1 93.44 84 SER A C 1
ATOM 625 O O . SER A 1 84 ? 8.406 -28.562 -19.984 1 93.44 84 SER A O 1
ATOM 627 N N . GLY A 1 85 ? 7.641 -29.609 -21.797 1 94.31 85 GLY A N 1
ATOM 628 C CA . GLY A 1 85 ? 6.797 -28.484 -22.172 1 94.31 85 GLY A CA 1
ATOM 629 C C . GLY A 1 85 ? 5.707 -28.203 -21.156 1 94.31 85 GLY A C 1
ATOM 630 O O . GLY A 1 85 ? 5.441 -27.031 -20.828 1 94.31 85 GLY A O 1
ATOM 631 N N . ALA A 1 86 ? 5.086 -29.266 -20.672 1 94.56 86 ALA A N 1
ATOM 632 C CA . ALA A 1 86 ? 4.031 -29.109 -19.672 1 94.56 86 ALA A CA 1
ATOM 633 C C . ALA A 1 86 ? 4.574 -28.5 -18.391 1 94.56 86 ALA A C 1
ATOM 635 O O . ALA A 1 86 ? 3.918 -27.656 -17.766 1 94.56 86 ALA A O 1
ATOM 636 N N . MET A 1 87 ? 5.742 -28.891 -18.016 1 95.12 87 MET A N 1
ATOM 637 C CA . MET A 1 87 ? 6.367 -28.344 -16.812 1 95.12 87 MET A CA 1
ATOM 638 C C . MET A 1 87 ? 6.707 -26.875 -16.984 1 95.12 87 MET A C 1
ATOM 640 O O . MET A 1 87 ? 6.496 -26.078 -16.062 1 95.12 87 MET A O 1
ATOM 644 N N . GLU A 1 88 ? 7.172 -26.531 -18.094 1 94.69 88 GLU A N 1
ATOM 645 C CA . GLU A 1 88 ? 7.48 -25.125 -18.391 1 94.69 88 GLU A CA 1
ATOM 646 C C . GLU A 1 88 ? 6.215 -24.281 -18.406 1 94.69 88 GLU A C 1
ATOM 648 O O . GLU A 1 88 ? 6.219 -23.141 -17.922 1 94.69 88 GLU A O 1
ATOM 653 N N . ASP A 1 89 ? 5.23 -24.859 -18.969 1 93.62 89 ASP A N 1
ATOM 654 C CA . ASP A 1 89 ? 3.951 -24.156 -19.016 1 93.62 89 ASP A CA 1
ATOM 655 C C . ASP A 1 89 ? 3.418 -23.906 -17.609 1 93.62 89 ASP A C 1
ATOM 657 O O . ASP A 1 89 ? 2.875 -22.828 -17.328 1 93.62 89 ASP A O 1
ATOM 661 N N . MET A 1 90 ? 3.51 -24.875 -16.781 1 94.94 90 MET A N 1
ATOM 662 C CA . MET A 1 90 ? 3.057 -24.719 -15.406 1 94.94 90 MET A CA 1
ATOM 663 C C . MET A 1 90 ? 3.844 -23.609 -14.703 1 94.94 90 MET A C 1
ATOM 665 O O . MET A 1 90 ? 3.273 -22.812 -13.953 1 94.94 90 MET A O 1
ATOM 669 N N . ASP A 1 91 ? 5.141 -23.531 -14.961 1 95.31 91 ASP A N 1
ATOM 670 C CA . ASP A 1 91 ? 5.973 -22.5 -14.359 1 95.31 91 ASP A CA 1
ATOM 671 C C . ASP A 1 91 ? 5.578 -21.109 -14.859 1 95.31 91 ASP A C 1
ATOM 673 O O . ASP A 1 91 ? 5.512 -20.156 -14.086 1 95.31 91 ASP A O 1
ATOM 677 N N . ARG A 1 92 ? 5.305 -21.016 -16.078 1 93.75 92 ARG A N 1
ATOM 678 C CA . ARG A 1 92 ? 4.855 -19.75 -16.656 1 93.75 92 ARG A CA 1
ATOM 679 C C . ARG A 1 92 ? 3.504 -19.344 -16.078 1 93.75 92 ARG A C 1
ATOM 681 O O . ARG A 1 92 ? 3.285 -18.172 -15.766 1 93.75 92 ARG A O 1
ATOM 688 N N . TYR A 1 93 ? 2.656 -20.312 -15.961 1 94.81 93 TYR A N 1
ATOM 689 C CA . TYR A 1 93 ? 1.343 -20.062 -15.383 1 94.81 93 TYR A CA 1
ATOM 690 C C . TYR A 1 93 ? 1.471 -19.547 -13.945 1 94.81 93 TYR A C 1
ATOM 692 O O . TYR A 1 93 ? 0.774 -18.609 -13.555 1 94.81 93 TYR A O 1
ATOM 700 N N . LYS A 1 94 ? 2.369 -20.203 -13.227 1 95.06 94 LYS A N 1
ATOM 701 C CA . LYS A 1 94 ? 2.592 -19.797 -11.836 1 95.06 94 LYS A CA 1
ATOM 702 C C . LYS A 1 94 ? 3.072 -18.359 -11.758 1 95.06 94 LYS A C 1
ATOM 704 O O . LYS A 1 94 ? 2.662 -17.609 -10.867 1 95.06 94 LYS A O 1
ATOM 709 N N . LEU A 1 95 ? 3.898 -17.922 -12.633 1 93.56 95 LEU A N 1
ATOM 710 C CA . LEU A 1 95 ? 4.387 -16.547 -12.664 1 93.56 95 LEU A CA 1
ATOM 711 C C . LEU A 1 95 ? 3.244 -15.57 -12.93 1 93.56 95 LEU A C 1
ATOM 713 O O . LEU A 1 95 ? 3.145 -14.531 -12.273 1 93.56 95 LEU A O 1
ATOM 717 N N . CYS A 1 96 ? 2.406 -15.938 -13.836 1 93.31 96 CYS A N 1
ATOM 718 C CA . CYS A 1 96 ? 1.248 -15.109 -14.156 1 93.31 96 CYS A CA 1
ATOM 719 C C . CYS A 1 96 ? 0.272 -15.07 -12.984 1 93.31 96 CYS A C 1
ATOM 721 O O . CYS A 1 96 ? -0.282 -14.016 -12.672 1 93.31 96 CYS A O 1
ATOM 723 N N . LEU A 1 97 ? 0.117 -16.188 -12.414 1 95 97 LEU A N 1
ATOM 724 C CA . LEU A 1 97 ? -0.803 -16.281 -11.289 1 95 97 LEU A CA 1
ATOM 725 C C . LEU A 1 97 ? -0.306 -15.453 -10.109 1 95 97 LEU A C 1
ATOM 727 O O . LEU A 1 97 ? -1.104 -14.828 -9.398 1 95 97 LEU A O 1
ATOM 731 N N . ASP A 1 98 ? 1.023 -15.383 -9.883 1 93.31 98 ASP A N 1
ATOM 732 C CA . ASP A 1 98 ? 1.608 -14.57 -8.828 1 93.31 98 ASP A CA 1
ATOM 733 C C . ASP A 1 98 ? 1.286 -13.086 -9.031 1 93.31 98 ASP A C 1
ATOM 735 O O . ASP A 1 98 ? 0.942 -12.383 -8.086 1 93.31 98 ASP A O 1
ATOM 739 N N . ARG A 1 99 ? 1.38 -12.688 -10.18 1 91.94 99 ARG A N 1
ATOM 740 C CA . ARG A 1 99 ? 1.086 -11.297 -10.508 1 91.94 99 ARG A CA 1
ATOM 741 C C . ARG A 1 99 ? -0.387 -10.977 -10.281 1 91.94 99 ARG A C 1
ATOM 743 O O . ARG A 1 99 ? -0.724 -9.914 -9.758 1 91.94 99 ARG A O 1
ATOM 750 N N . LEU A 1 100 ? -1.164 -11.883 -10.695 1 94.69 100 LEU A N 1
ATOM 751 C CA . LEU A 1 100 ? -2.6 -11.719 -10.484 1 94.69 100 LEU A CA 1
ATOM 752 C C . LEU A 1 100 ? -2.926 -11.641 -9 1 94.69 100 LEU A C 1
ATOM 754 O O . LEU A 1 100 ? -3.654 -10.742 -8.57 1 94.69 100 LEU A O 1
ATOM 758 N N . ALA A 1 101 ? -2.389 -12.586 -8.289 1 93.5 101 ALA A N 1
ATOM 759 C CA . ALA A 1 101 ? -2.65 -12.641 -6.855 1 93.5 101 ALA A CA 1
ATOM 760 C C . ALA A 1 101 ? -2.178 -11.359 -6.168 1 93.5 101 ALA A C 1
ATOM 762 O O . ALA A 1 101 ? -2.861 -10.836 -5.285 1 93.5 101 ALA A O 1
ATOM 763 N N . ASP A 1 102 ? -1.022 -10.883 -6.57 1 91.62 102 ASP A N 1
ATOM 764 C CA . ASP A 1 102 ? -0.489 -9.656 -5.992 1 91.62 102 ASP A CA 1
ATOM 765 C C . ASP A 1 102 ? -1.417 -8.469 -6.262 1 91.62 102 ASP A C 1
ATOM 767 O O . ASP A 1 102 ? -1.689 -7.668 -5.367 1 91.62 102 ASP A O 1
ATOM 771 N N . ALA A 1 103 ? -1.858 -8.391 -7.461 1 92.75 103 ALA A N 1
ATOM 772 C CA . ALA A 1 103 ? -2.77 -7.312 -7.832 1 92.75 103 ALA A CA 1
ATOM 773 C C . ALA A 1 103 ? -4.062 -7.383 -7.027 1 92.75 103 ALA A C 1
ATOM 775 O O . ALA A 1 103 ? -4.531 -6.371 -6.5 1 92.75 103 ALA A O 1
ATOM 776 N N . MET A 1 104 ? -4.633 -8.531 -6.938 1 94.31 104 MET A N 1
ATOM 777 C CA . MET A 1 104 ? -5.887 -8.719 -6.219 1 94.31 104 MET A CA 1
ATOM 778 C C . MET A 1 104 ? -5.707 -8.422 -4.73 1 94.31 104 MET A C 1
ATOM 780 O O . MET A 1 104 ? -6.527 -7.734 -4.125 1 94.31 104 MET A O 1
ATOM 784 N N . CYS A 1 105 ? -4.602 -8.883 -4.18 1 91.62 105 CYS A N 1
ATOM 785 C CA . CYS A 1 105 ? -4.348 -8.672 -2.762 1 91.62 105 CYS A CA 1
ATOM 786 C C . CYS A 1 105 ? -4.141 -7.191 -2.459 1 91.62 105 CYS A C 1
ATOM 788 O O . CYS A 1 105 ? -4.543 -6.707 -1.4 1 91.62 105 CYS A O 1
ATOM 790 N N . THR A 1 106 ? -3.492 -6.535 -3.365 1 91.81 106 THR A N 1
ATOM 791 C CA . THR A 1 106 ? -3.264 -5.105 -3.195 1 91.81 106 THR A CA 1
ATOM 792 C C . THR A 1 106 ? -4.59 -4.348 -3.135 1 91.81 106 THR A C 1
ATOM 794 O O . THR A 1 106 ? -4.75 -3.432 -2.326 1 91.81 106 THR A O 1
ATOM 797 N N . GLN A 1 107 ? -5.543 -4.773 -3.963 1 93.12 107 GLN A N 1
ATOM 798 C CA . GLN A 1 107 ? -6.855 -4.137 -3.959 1 93.12 107 GLN A CA 1
ATOM 799 C C . GLN A 1 107 ? -7.648 -4.512 -2.711 1 93.12 107 GLN A C 1
ATOM 801 O O . GLN A 1 107 ? -8.383 -3.688 -2.166 1 93.12 107 GLN A O 1
ATOM 806 N N . ILE A 1 108 ? -7.496 -5.734 -2.273 1 94.12 108 ILE A N 1
ATOM 807 C CA . ILE A 1 108 ? -8.242 -6.242 -1.129 1 94.12 108 ILE A CA 1
ATOM 808 C C . ILE A 1 108 ? -7.727 -5.594 0.154 1 94.12 108 ILE A C 1
ATOM 810 O O . ILE A 1 108 ? -8.516 -5.152 0.994 1 94.12 108 ILE A O 1
ATOM 814 N N . GLN A 1 109 ? -6.422 -5.629 0.293 1 92.69 109 GLN A N 1
ATOM 815 C CA . GLN A 1 109 ? -5.762 -5.023 1.445 1 92.69 109 GLN A CA 1
ATOM 816 C C . GLN A 1 109 ? -4.766 -3.953 1.011 1 92.69 109 GLN A C 1
ATOM 818 O O . GLN A 1 109 ? -3.615 -4.262 0.691 1 92.69 109 GLN A O 1
ATOM 823 N N . PRO A 1 110 ? -5.242 -2.744 1.091 1 89.88 110 PRO A N 1
ATOM 824 C CA . PRO A 1 110 ? -4.41 -1.656 0.573 1 89.88 110 PRO A CA 1
ATOM 825 C C . PRO A 1 110 ? -3.162 -1.413 1.419 1 89.88 110 PRO A C 1
ATOM 827 O O . PRO A 1 110 ? -2.154 -0.916 0.911 1 89.88 110 PRO A O 1
ATOM 830 N N . ASN A 1 111 ? -3.158 -1.672 2.721 1 89.38 111 ASN A N 1
ATOM 831 C CA . ASN A 1 111 ? -2.016 -1.445 3.6 1 89.38 111 ASN A CA 1
ATOM 832 C C . ASN A 1 111 ? -0.984 -2.564 3.479 1 89.38 111 ASN A C 1
ATOM 834 O O . ASN A 1 111 ? -1.239 -3.697 3.893 1 89.38 111 ASN A O 1
ATOM 838 N N . SER A 1 112 ? 0.118 -2.26 2.953 1 84.56 112 SER A N 1
ATOM 839 C CA . SER A 1 112 ? 1.146 -3.252 2.652 1 84.56 112 SER A CA 1
ATOM 840 C C . SER A 1 112 ? 1.693 -3.887 3.926 1 84.56 112 SER A C 1
ATOM 842 O O . SER A 1 112 ? 2.211 -5.004 3.895 1 84.56 112 SER A O 1
ATOM 844 N N . LYS A 1 113 ? 1.616 -3.109 4.984 1 83.12 113 LYS A N 1
ATOM 845 C CA . LYS A 1 113 ? 2.09 -3.635 6.266 1 83.12 113 LYS A CA 1
ATOM 846 C C . LYS A 1 113 ? 1.373 -4.934 6.625 1 83.12 113 LYS A C 1
ATOM 848 O O . LYS A 1 113 ? 1.975 -5.836 7.207 1 83.12 113 LYS A O 1
ATOM 853 N N . PHE A 1 114 ? 0.156 -5.047 6.223 1 86.19 114 PHE A N 1
ATOM 854 C CA . PHE A 1 114 ? -0.647 -6.199 6.621 1 86.19 114 PHE A CA 1
ATOM 855 C C . PHE A 1 114 ? -0.64 -7.266 5.535 1 86.19 114 PHE A C 1
ATOM 857 O O . PHE A 1 114 ? -1.092 -8.391 5.758 1 86.19 114 PHE A O 1
ATOM 864 N N . ARG A 1 115 ? -0.155 -6.961 4.371 1 80.88 115 ARG A N 1
ATOM 865 C CA . ARG A 1 115 ? -0.029 -7.945 3.303 1 80.88 115 ARG A CA 1
ATOM 866 C C . ARG A 1 115 ? 1.225 -8.797 3.484 1 80.88 115 ARG A C 1
ATOM 868 O O . ARG A 1 115 ? 1.219 -9.992 3.188 1 80.88 115 ARG A O 1
ATOM 875 N N . LYS A 1 116 ? 2.422 -8.078 3.695 1 65.94 116 LYS A N 1
ATOM 876 C CA . LYS A 1 116 ? 3.723 -8.734 3.785 1 65.94 116 LYS A CA 1
ATOM 877 C C . LYS A 1 116 ? 3.762 -9.719 4.949 1 65.94 116 LYS A C 1
ATOM 879 O O . LYS A 1 116 ? 4.453 -10.742 4.879 1 65.94 116 LYS A O 1
ATOM 884 N N . ILE A 1 117 ? 3.268 -9.016 6.094 1 51.53 117 ILE A N 1
ATOM 885 C CA . ILE A 1 117 ? 3.312 -9.953 7.207 1 51.53 117 ILE A CA 1
ATOM 886 C C . ILE A 1 117 ? 2.756 -11.305 6.766 1 51.53 117 ILE A C 1
ATOM 888 O O . ILE A 1 117 ? 3.164 -12.352 7.277 1 51.53 117 ILE A O 1
ATOM 892 N N . GLU A 1 118 ? 1.823 -11.312 5.895 1 47.94 118 GLU A N 1
ATOM 893 C CA . GLU A 1 118 ? 0.98 -12.484 5.676 1 47.94 118 GLU A CA 1
ATOM 894 C C . GLU A 1 118 ? 1.659 -13.484 4.75 1 47.94 118 GLU A C 1
ATOM 896 O O . GLU A 1 118 ? 1.275 -13.625 3.586 1 47.94 118 GLU A O 1
ATOM 901 N N . LYS A 1 119 ? 2.836 -13.641 4.426 1 47.38 119 LYS A N 1
ATOM 902 C CA . LYS A 1 119 ? 2.771 -15.094 4.328 1 47.38 119 LYS A CA 1
ATOM 903 C C . LYS A 1 119 ? 1.753 -15.664 5.312 1 47.38 119 LYS A C 1
ATOM 905 O O . LYS A 1 119 ? 1.437 -16.859 5.262 1 47.38 119 LYS A O 1
ATOM 910 N N . GLN A 1 120 ? 1.349 -14.922 6.418 1 46.59 120 GLN A N 1
ATOM 911 C CA . GLN A 1 120 ? 0.272 -15.289 7.332 1 46.59 120 GLN A CA 1
ATOM 912 C C . GLN A 1 120 ? -1.088 -14.883 6.77 1 46.59 120 GLN A C 1
ATOM 914 O O . GLN A 1 120 ? -1.193 -13.906 6.027 1 46.59 120 GLN A O 1
ATOM 919 N N . MET A 1 121 ? -1.905 -15.664 6.59 1 50.09 121 MET A N 1
ATOM 920 C CA . MET A 1 121 ? -3.229 -15.898 6.02 1 50.09 121 MET A CA 1
ATOM 921 C C . MET A 1 121 ? -4.184 -14.766 6.375 1 50.09 121 MET A C 1
ATOM 923 O O . MET A 1 121 ? -5.242 -14.625 5.758 1 50.09 121 MET A O 1
ATOM 927 N N . GLU A 1 122 ? -3.898 -13.922 7.406 1 60.12 122 GLU A N 1
ATOM 928 C CA . GLU A 1 122 ? -4.98 -12.992 7.727 1 60.12 122 GLU A CA 1
ATOM 929 C C . GLU A 1 122 ? -4.68 -11.594 7.211 1 60.12 122 GLU A C 1
ATOM 931 O O . GLU A 1 122 ? -3.645 -11.016 7.543 1 60.12 122 GLU A O 1
ATOM 936 N N . LEU A 1 123 ? -5.145 -11.117 6.074 1 75.12 123 LEU A N 1
ATOM 937 C CA . LEU A 1 123 ? -5.02 -9.836 5.387 1 75.12 123 LEU A CA 1
ATOM 938 C C . LEU A 1 123 ? -5.711 -8.727 6.168 1 75.12 123 LEU A C 1
ATOM 940 O O . LEU A 1 123 ? -5.301 -7.57 6.105 1 75.12 123 LEU A O 1
ATOM 944 N N . ALA A 1 124 ? -6.602 -9.203 7.152 1 77.94 124 ALA A N 1
ATOM 945 C CA . ALA A 1 124 ? -7.402 -8.172 7.805 1 77.94 124 ALA A CA 1
ATOM 946 C C . ALA A 1 124 ? -6.645 -7.543 8.969 1 77.94 124 ALA A C 1
ATOM 948 O O . ALA A 1 124 ? -6.078 -8.25 9.805 1 77.94 124 ALA A O 1
ATOM 949 N N . PRO A 1 125 ? -6.566 -6.266 9.016 1 81.75 125 PRO A N 1
ATOM 950 C CA . PRO A 1 125 ? -5.93 -5.613 10.164 1 81.75 125 PRO A CA 1
ATOM 951 C C . PRO A 1 125 ? -6.715 -5.793 11.461 1 81.75 125 PRO A C 1
ATOM 953 O O . PRO A 1 125 ? -7.926 -6.043 11.422 1 81.75 125 PRO A O 1
ATOM 956 N N . PRO A 1 126 ? -5.949 -5.754 12.539 1 82.38 126 PRO A N 1
ATOM 957 C CA . PRO A 1 126 ? -6.672 -5.754 13.812 1 82.38 126 PRO A CA 1
ATOM 958 C C . PRO A 1 126 ? -7.598 -4.551 13.969 1 82.38 126 PRO A C 1
ATOM 960 O O . PRO A 1 126 ? -7.504 -3.592 13.195 1 82.38 126 PRO A O 1
ATOM 963 N N . GLU A 1 127 ? -8.367 -4.715 15.016 1 84.81 127 GLU A N 1
ATOM 964 C CA . GLU A 1 127 ? -9.281 -3.613 15.305 1 84.81 127 GLU A CA 1
ATOM 965 C C . GLU A 1 127 ? -8.523 -2.336 15.641 1 84.81 127 GLU A C 1
ATOM 967 O O . GLU A 1 127 ? -7.453 -2.387 16.25 1 84.81 127 GLU A O 1
ATOM 972 N N . ASN A 1 128 ? -8.945 -1.196 15.125 1 88.81 128 ASN A N 1
ATOM 973 C CA . ASN A 1 128 ? -8.43 0.144 15.383 1 88.81 128 ASN A CA 1
ATOM 974 C C . ASN A 1 128 ? -7.191 0.441 14.547 1 88.81 128 ASN A C 1
ATOM 976 O O . ASN A 1 128 ? -6.496 1.432 14.789 1 88.81 128 ASN A O 1
ATOM 980 N N . GLN A 1 129 ? -6.91 -0.443 13.602 1 89.75 129 GLN A N 1
ATOM 981 C CA . GLN A 1 129 ? -5.727 -0.197 12.789 1 89.75 129 GLN A CA 1
ATOM 982 C C . GLN A 1 129 ? -6.094 -0.051 11.312 1 89.75 129 GLN A C 1
ATOM 984 O O . GLN A 1 129 ? -5.23 0.237 10.477 1 89.75 129 GLN A O 1
ATOM 989 N N . ASP A 1 130 ? -7.398 -0.326 11.109 1 93.81 130 ASP A N 1
ATOM 990 C CA . ASP A 1 130 ? -7.867 -0.066 9.75 1 93.81 130 ASP A CA 1
ATOM 991 C C . ASP A 1 130 ? -7.77 1.419 9.414 1 93.81 130 ASP A C 1
ATOM 993 O O . ASP A 1 130 ? -7.883 2.271 10.297 1 93.81 130 ASP A O 1
ATOM 997 N N . GLU A 1 131 ? -7.555 1.718 8.156 1 94.12 131 GLU A N 1
ATOM 998 C CA . GLU A 1 131 ? -7.391 3.107 7.738 1 94.12 131 GLU A CA 1
ATOM 999 C C . GLU A 1 131 ? -8.594 3.951 8.148 1 94.12 131 GLU A C 1
ATOM 1001 O O . GLU A 1 131 ? -8.445 5.113 8.523 1 94.12 131 GLU A O 1
ATOM 1006 N N . TYR A 1 132 ? -9.797 3.393 8.086 1 96.62 132 TYR A N 1
ATOM 1007 C CA . TYR A 1 132 ? -10.992 4.129 8.469 1 96.62 132 TYR A CA 1
ATOM 1008 C C . TYR A 1 132 ? -11.055 4.316 9.984 1 96.62 132 TYR A C 1
ATOM 1010 O O . TYR A 1 132 ? -11.602 5.305 10.469 1 96.62 132 TYR A O 1
ATOM 1018 N N . ASP A 1 133 ? -10.469 3.383 10.68 1 95.56 133 ASP A N 1
ATOM 1019 C CA . ASP A 1 133 ? -10.344 3.562 12.125 1 95.56 133 ASP A CA 1
ATOM 1020 C C . ASP A 1 133 ? -9.445 4.754 12.453 1 95.56 133 ASP A C 1
ATOM 1022 O O . ASP A 1 133 ? -9.727 5.508 13.383 1 95.56 133 ASP A O 1
ATOM 1026 N N . LEU A 1 134 ? -8.438 4.836 11.711 1 94.38 134 LEU A N 1
ATOM 1027 C CA . LEU A 1 134 ? -7.496 5.926 11.938 1 94.38 134 LEU A CA 1
ATOM 1028 C C . LEU A 1 134 ? -8.156 7.277 11.664 1 94.38 134 LEU A C 1
ATOM 1030 O O . LEU A 1 134 ? -7.895 8.25 12.367 1 94.38 134 LEU A O 1
ATOM 1034 N N . VAL A 1 135 ? -9 7.328 10.703 1 94.88 135 VAL A N 1
ATOM 1035 C CA . VAL A 1 135 ? -9.758 8.547 10.43 1 94.88 135 VAL A CA 1
ATOM 1036 C C . VAL A 1 135 ? -10.672 8.859 11.609 1 94.88 135 VAL A C 1
ATOM 1038 O O . VAL A 1 135 ? -10.758 10.008 12.047 1 94.88 135 VAL A O 1
ATOM 1041 N N . THR A 1 136 ? -11.305 7.777 12.094 1 94.5 136 THR A N 1
ATOM 1042 C CA . THR A 1 136 ? -12.18 7.934 13.25 1 94.5 136 THR A CA 1
ATOM 1043 C C . THR A 1 136 ? -11.406 8.484 14.445 1 94.5 136 THR A C 1
ATOM 1045 O O . THR A 1 136 ? -11.875 9.391 15.133 1 94.5 136 THR A O 1
ATOM 1048 N N . MET A 1 137 ? -10.234 7.996 14.672 1 92.69 137 MET A N 1
ATOM 1049 C CA . MET A 1 137 ? -9.406 8.43 15.789 1 92.69 137 MET A CA 1
ATOM 1050 C C . MET A 1 137 ? -9.031 9.898 15.656 1 92.69 137 MET A C 1
ATOM 1052 O O . MET A 1 137 ? -9 10.633 16.641 1 92.69 137 MET A O 1
ATOM 1056 N N . TRP A 1 138 ? -8.781 10.32 14.453 1 93.5 138 TRP A N 1
ATOM 1057 C CA . TRP A 1 138 ? -8.445 11.719 14.211 1 93.5 138 TRP A CA 1
ATOM 1058 C C . TRP A 1 138 ? -9.648 12.617 14.5 1 93.5 138 TRP A C 1
ATOM 1060 O O . TRP A 1 138 ? -9.508 13.648 15.164 1 93.5 138 TRP A O 1
ATOM 1070 N N . LEU A 1 139 ? -10.773 12.227 14.055 1 90.5 139 LEU A N 1
ATOM 1071 C CA . LEU A 1 139 ? -11.984 13.008 14.273 1 90.5 139 LEU A CA 1
ATOM 1072 C C . LEU A 1 139 ? -12.289 13.148 15.766 1 90.5 139 LEU A C 1
ATOM 1074 O O . LEU A 1 139 ? -12.648 14.234 16.234 1 90.5 139 LEU A O 1
ATOM 1078 N N . LYS A 1 140 ? -12.062 12.07 16.453 1 88.75 140 LYS A N 1
ATOM 1079 C CA . LYS A 1 140 ? -12.328 12.07 17.891 1 88.75 140 LYS A CA 1
ATOM 1080 C C . LYS A 1 140 ? -11.359 12.992 18.625 1 88.75 140 LYS A C 1
ATOM 1082 O O . LYS A 1 140 ? -11.711 13.602 19.641 1 88.75 140 LYS A O 1
ATOM 1087 N N . SER A 1 141 ? -10.18 13.109 18.078 1 87.12 141 SER A N 1
ATOM 1088 C CA . SER A 1 141 ? -9.133 13.883 18.75 1 87.12 141 SER A CA 1
ATOM 1089 C C . SER A 1 141 ? -9.336 15.375 18.562 1 87.12 141 SER A C 1
ATOM 1091 O O . SER A 1 141 ? -8.773 16.188 19.297 1 87.12 141 SER A O 1
ATOM 1093 N N . GLN A 1 142 ? -10.195 15.758 17.562 1 85.75 142 GLN A N 1
ATOM 1094 C CA . GLN A 1 142 ? -10.43 17.172 17.297 1 85.75 142 GLN A CA 1
ATOM 1095 C C . GLN A 1 142 ? -11.516 17.734 18.219 1 85.75 142 GLN A C 1
ATOM 1097 O O . GLN A 1 142 ? -12.703 17.625 17.906 1 85.75 142 GLN A O 1
ATOM 1102 N N . LYS A 1 143 ? -11.078 18.297 19.312 1 77.31 143 LYS A N 1
ATOM 1103 C CA . LYS A 1 143 ? -11.992 18.812 20.328 1 77.31 143 LYS A CA 1
ATOM 1104 C C . LYS A 1 143 ? -12.648 20.109 19.859 1 77.31 143 LYS A C 1
ATOM 1106 O O . LYS A 1 143 ? -13.766 20.422 20.281 1 77.31 143 LYS A O 1
ATOM 1111 N N . ASP A 1 144 ? -12.031 20.844 19.047 1 72.75 144 ASP A N 1
ATOM 1112 C CA . ASP A 1 144 ? -12.5 22.172 18.625 1 72.75 144 ASP A CA 1
ATOM 1113 C C . ASP A 1 144 ? -13.766 22.062 17.781 1 72.75 144 ASP A C 1
ATOM 1115 O O . ASP A 1 144 ? -14.477 23.047 17.578 1 72.75 144 ASP A O 1
ATOM 1119 N N . PHE A 1 145 ? -14.031 20.844 17.359 1 72.06 145 PHE A N 1
ATOM 1120 C CA . PHE A 1 145 ? -15.141 20.703 16.438 1 72.06 145 PHE A CA 1
ATOM 1121 C C . PHE A 1 145 ? -16.266 19.859 17.047 1 72.06 145 PHE A C 1
ATOM 1123 O O . PHE A 1 145 ? -17.062 19.266 16.328 1 72.06 145 PHE A O 1
ATOM 1130 N N . ASP A 1 146 ? -16.281 19.797 18.281 1 65.56 146 ASP A N 1
ATOM 1131 C CA . ASP A 1 146 ? -17.281 18.969 18.953 1 65.56 146 ASP A CA 1
ATOM 1132 C C . ASP A 1 146 ? -18.688 19.484 18.672 1 65.56 146 ASP A C 1
ATOM 1134 O O . ASP A 1 146 ? -19.656 18.719 18.703 1 65.56 146 ASP A O 1
ATOM 1138 N N . ASP A 1 147 ? -18.797 20.766 18.391 1 62.38 147 ASP A N 1
ATOM 1139 C CA . ASP A 1 147 ? -20.125 21.328 18.172 1 62.38 147 ASP A CA 1
ATOM 1140 C C . ASP A 1 147 ? -20.609 21.016 16.75 1 62.38 147 ASP A C 1
ATOM 1142 O O . ASP A 1 147 ? -21.75 21.359 16.406 1 62.38 147 ASP A O 1
ATOM 1146 N N . TYR A 1 148 ? -19.703 20.453 15.984 1 60.19 148 TYR A N 1
ATOM 1147 C CA . TYR A 1 148 ? -20.078 20.109 14.625 1 60.19 148 TYR A CA 1
ATOM 1148 C C . TYR A 1 148 ? -20.984 18.875 14.609 1 60.19 148 TYR A C 1
ATOM 1150 O O . TYR A 1 148 ? -20.562 17.797 15.016 1 60.19 148 TYR A O 1
ATOM 1158 N N . SER A 1 149 ? -22.422 19.031 14.742 1 62 149 SER A N 1
ATOM 1159 C CA . SER A 1 149 ? -23.422 17.984 14.75 1 62 149 SER A CA 1
ATOM 1160 C C . SER A 1 149 ? -23.031 16.828 13.836 1 62 149 SER A C 1
ATOM 1162 O O . SER A 1 149 ? -23.266 15.664 14.164 1 62 149 SER A O 1
ATOM 1164 N N . ASN A 1 150 ? -22.25 17.125 12.93 1 81.06 150 ASN A N 1
ATO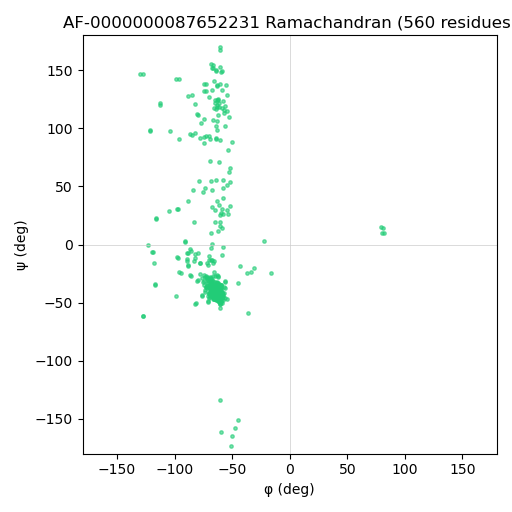M 1165 C CA . ASN A 1 150 ? -21.953 16.109 11.922 1 81.06 150 ASN A CA 1
ATOM 1166 C C . ASN A 1 150 ? -20.734 15.266 12.312 1 81.06 150 ASN A C 1
ATOM 1168 O O . ASN A 1 150 ? -20.469 14.234 11.688 1 81.06 150 ASN A O 1
ATOM 1172 N N . LYS A 1 151 ? -20.219 15.586 13.477 1 85.69 151 LYS A N 1
ATOM 1173 C CA . LYS A 1 151 ? -19.016 14.852 13.867 1 85.69 151 LYS A CA 1
ATOM 1174 C C . LYS A 1 151 ? -19.359 13.438 14.336 1 85.69 151 LYS A C 1
ATOM 1176 O O . LYS A 1 151 ? -18.703 12.477 13.93 1 85.69 151 LYS A O 1
ATOM 1181 N N . LYS A 1 152 ? -20.422 13.328 15.156 1 86.56 152 LYS A N 1
ATOM 1182 C CA . LYS A 1 152 ? -20.828 12.023 15.672 1 86.56 152 LYS A CA 1
ATOM 1183 C C . LYS A 1 152 ? -21.281 11.109 14.547 1 86.56 152 LYS A C 1
ATOM 1185 O O . LYS A 1 152 ? -20.984 9.906 14.555 1 86.56 152 LYS A O 1
ATOM 1190 N N . ILE A 1 153 ? -21.953 11.664 13.641 1 90.31 153 ILE A N 1
ATOM 1191 C CA . ILE A 1 153 ? -22.438 10.898 12.5 1 90.31 153 ILE A CA 1
ATOM 1192 C C . ILE A 1 153 ? -21.266 10.406 11.656 1 90.31 153 ILE A C 1
ATOM 1194 O O . ILE A 1 153 ? -21.25 9.258 11.219 1 90.31 153 ILE A O 1
ATOM 1198 N N . GLN A 1 154 ? -20.297 11.32 11.5 1 91 154 GLN A N 1
ATOM 1199 C CA . GLN A 1 154 ? -19.125 10.961 10.711 1 91 154 GLN A CA 1
ATOM 1200 C C . GLN A 1 154 ? -18.312 9.867 11.406 1 91 154 GLN A C 1
ATOM 1202 O O . GLN A 1 154 ? -17.828 8.945 10.758 1 91 154 GLN A O 1
ATOM 1207 N N . ILE A 1 155 ? -18.203 10.016 12.711 1 92.12 155 ILE A N 1
ATOM 1208 C CA . ILE A 1 155 ? -17.469 9.016 13.477 1 92.12 155 ILE A CA 1
ATOM 1209 C C . ILE A 1 155 ? -18.125 7.652 13.328 1 92.12 155 ILE A C 1
ATOM 1211 O O . ILE A 1 155 ? -17.453 6.652 13.055 1 92.12 155 ILE A O 1
ATOM 1215 N N . ASP A 1 156 ? -19.406 7.609 13.422 1 93.94 156 ASP A N 1
ATOM 1216 C CA . ASP A 1 156 ? -20.141 6.359 13.273 1 93.94 156 ASP A CA 1
ATOM 1217 C C . ASP A 1 156 ? -20 5.801 11.859 1 93.94 156 ASP A C 1
ATOM 1219 O O . ASP A 1 156 ? -19.828 4.594 11.68 1 93.94 156 ASP A O 1
ATOM 1223 N N . MET A 1 157 ? -20.016 6.648 10.938 1 95.56 157 MET A N 1
ATOM 1224 C CA . MET A 1 157 ? -19.891 6.266 9.531 1 95.56 157 MET A CA 1
ATOM 1225 C C 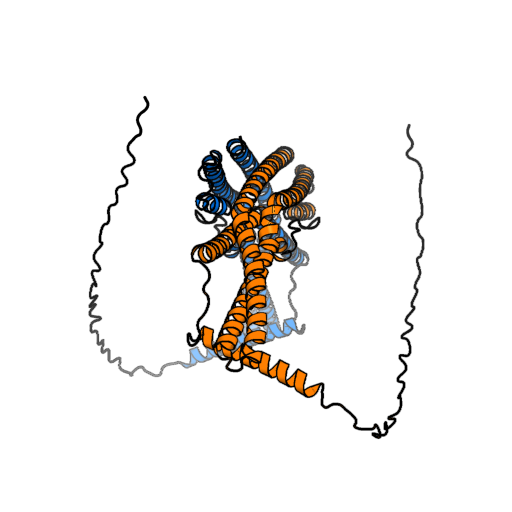. MET A 1 157 ? -18.562 5.57 9.273 1 95.56 157 MET A C 1
ATOM 1227 O O . MET A 1 157 ? -18.531 4.465 8.727 1 95.56 157 MET A O 1
ATOM 1231 N N . TYR A 1 158 ? -17.484 6.211 9.703 1 96.62 158 TYR A N 1
ATOM 1232 C CA . TYR A 1 158 ? -16.172 5.648 9.438 1 96.62 158 TYR A CA 1
ATOM 1233 C C . TYR A 1 158 ? -15.945 4.375 10.242 1 96.62 158 TYR A C 1
ATOM 1235 O O . TYR A 1 158 ? -15.242 3.465 9.797 1 96.62 158 TYR A O 1
ATOM 1243 N N . GLN A 1 159 ? -16.578 4.277 11.367 1 96.06 159 GLN A N 1
ATOM 1244 C CA . GLN A 1 159 ? -16.484 3.047 12.141 1 96.06 159 GLN A CA 1
ATOM 1245 C C . GLN A 1 159 ? -17.172 1.893 11.422 1 96.06 159 GLN A C 1
ATOM 1247 O O . GLN A 1 159 ? -16.656 0.775 11.391 1 96.06 159 GLN A O 1
ATOM 1252 N N . LYS A 1 160 ? -18.297 2.156 10.867 1 97.25 160 LYS A N 1
ATOM 1253 C CA . LYS A 1 160 ? -19 1.146 10.078 1 97.25 160 LYS A CA 1
ATOM 1254 C C . LYS A 1 160 ? -18.203 0.75 8.844 1 97.25 160 LYS A C 1
ATOM 1256 O O . LYS A 1 160 ? -18.156 -0.425 8.469 1 97.25 160 LYS A O 1
ATOM 1261 N N . MET A 1 161 ? -17.594 1.757 8.266 1 97.69 161 MET A N 1
ATOM 1262 C CA . MET A 1 161 ? -16.766 1.49 7.098 1 97.69 161 MET A CA 1
ATOM 1263 C C . MET A 1 161 ? -15.602 0.583 7.453 1 97.69 161 MET A C 1
ATOM 1265 O O . MET A 1 161 ? -15.266 -0.331 6.695 1 97.69 161 MET A O 1
ATOM 1269 N N . ALA A 1 162 ? -14.992 0.874 8.57 1 97.12 162 ALA A N 1
ATOM 1270 C CA . ALA A 1 162 ? -13.867 0.052 9.016 1 97.12 162 ALA A CA 1
ATOM 1271 C C . ALA A 1 162 ? -14.297 -1.396 9.227 1 97.12 162 ALA A C 1
ATOM 1273 O O . ALA A 1 162 ? -13.602 -2.326 8.805 1 97.12 162 ALA A O 1
ATOM 1274 N N . THR A 1 163 ? -15.398 -1.582 9.859 1 96.38 163 THR A N 1
ATOM 1275 C CA . THR A 1 163 ? -15.922 -2.92 10.117 1 96.38 163 THR A CA 1
ATOM 1276 C C . THR A 1 163 ? -16.219 -3.646 8.805 1 96.38 163 THR A C 1
ATOM 1278 O O . THR A 1 163 ? -15.844 -4.809 8.641 1 96.38 163 THR A O 1
ATOM 1281 N N . GLU A 1 164 ? -16.891 -2.934 7.91 1 97.44 164 GLU A N 1
ATOM 1282 C CA . GLU A 1 164 ? -17.219 -3.523 6.613 1 97.44 164 GLU A CA 1
ATOM 1283 C C . GLU A 1 164 ? -15.961 -3.854 5.824 1 97.44 164 GLU A C 1
ATOM 1285 O O . GLU A 1 164 ? -15.898 -4.883 5.148 1 97.44 164 GLU A O 1
ATOM 1290 N N . HIS A 1 165 ? -15 -2.963 5.879 1 96.75 165 HIS A N 1
ATOM 1291 C CA . HIS A 1 165 ? -13.734 -3.193 5.18 1 96.75 165 HIS A CA 1
ATOM 1292 C C . HIS A 1 165 ? -13.039 -4.445 5.699 1 96.75 165 HIS A C 1
ATOM 1294 O O . HIS A 1 165 ? -12.562 -5.266 4.91 1 96.75 165 HIS A O 1
ATOM 1300 N N . ARG A 1 166 ? -13.016 -4.645 6.969 1 94.44 166 ARG A N 1
ATOM 1301 C CA . ARG A 1 166 ? -12.406 -5.836 7.551 1 94.44 166 ARG A CA 1
ATOM 1302 C C . ARG A 1 166 ? -13.148 -7.098 7.117 1 94.44 166 ARG A C 1
ATOM 1304 O O . ARG A 1 166 ? -12.523 -8.109 6.797 1 94.44 166 ARG A O 1
ATOM 1311 N N . GLU A 1 167 ? -14.414 -7.004 7.078 1 94.88 167 GLU A N 1
ATOM 1312 C CA . GLU A 1 167 ? -15.211 -8.141 6.629 1 94.88 167 GLU A CA 1
ATOM 1313 C C . GLU A 1 167 ? -14.953 -8.461 5.16 1 94.88 167 GLU A C 1
ATOM 1315 O O . GLU A 1 167 ? -14.852 -9.625 4.777 1 94.88 167 GLU A O 1
ATOM 1320 N N . TYR A 1 168 ? -14.938 -7.418 4.398 1 97.19 168 TYR A N 1
ATOM 1321 C CA . TYR A 1 168 ? -14.633 -7.613 2.986 1 97.19 168 TYR A CA 1
ATOM 1322 C C . TYR A 1 168 ? -13.305 -8.344 2.811 1 97.19 168 TYR A C 1
ATOM 1324 O O . TYR A 1 168 ? -13.203 -9.266 2 1 97.19 168 TYR A O 1
ATOM 1332 N N . ILE A 1 169 ? -12.258 -7.898 3.555 1 95.06 169 ILE A N 1
ATOM 1333 C CA . ILE A 1 169 ? -10.938 -8.508 3.436 1 95.06 169 ILE A CA 1
ATOM 1334 C C . ILE A 1 169 ? -11.023 -9.992 3.768 1 95.06 169 ILE A C 1
ATOM 1336 O O . ILE A 1 169 ? -10.453 -10.828 3.061 1 95.06 169 ILE A O 1
ATOM 1340 N N . ARG A 1 170 ? -11.773 -10.328 4.777 1 92.06 170 ARG A N 1
ATOM 1341 C CA . ARG A 1 170 ? -11.93 -11.727 5.176 1 92.06 170 ARG A CA 1
ATOM 1342 C C . ARG A 1 170 ? -12.648 -12.531 4.098 1 92.06 170 ARG A C 1
ATOM 1344 O O . ARG A 1 170 ? -12.219 -13.625 3.746 1 92.06 170 ARG A O 1
ATOM 1351 N N . ARG A 1 171 ? -13.703 -12 3.566 1 94.94 171 ARG A N 1
ATOM 1352 C CA . ARG A 1 171 ? -14.469 -12.68 2.525 1 94.94 171 ARG A CA 1
ATOM 1353 C C . ARG A 1 171 ? -13.648 -12.828 1.248 1 94.94 171 ARG A C 1
ATOM 1355 O O . ARG A 1 171 ? -13.656 -13.883 0.612 1 94.94 171 ARG A O 1
ATOM 1362 N N . ALA A 1 172 ? -12.977 -11.719 0.87 1 95.38 172 ALA A N 1
ATOM 1363 C CA . ALA A 1 172 ? -12.18 -11.719 -0.354 1 95.38 172 ALA A CA 1
ATOM 1364 C C . ALA A 1 172 ? -11.023 -12.719 -0.252 1 95.38 172 ALA A C 1
ATOM 1366 O O . ALA A 1 172 ? -10.703 -13.406 -1.223 1 95.38 172 ALA A O 1
ATOM 1367 N N . ARG A 1 173 ? -10.438 -12.789 0.919 1 91.88 173 ARG A N 1
ATOM 1368 C CA . ARG A 1 173 ? -9.375 -13.766 1.133 1 91.88 173 ARG A CA 1
ATOM 1369 C C . ARG A 1 173 ? -9.898 -15.188 0.94 1 91.88 173 ARG A C 1
ATOM 1371 O O . ARG A 1 173 ? -9.227 -16.016 0.329 1 91.88 173 ARG A O 1
ATOM 1378 N N . ARG A 1 174 ? -11.031 -15.445 1.487 1 92.94 174 ARG A N 1
ATOM 1379 C CA . ARG A 1 174 ? -11.641 -16.766 1.354 1 92.94 174 ARG A CA 1
ATOM 1380 C C . ARG A 1 174 ? -11.977 -17.062 -0.102 1 92.94 174 ARG A C 1
ATOM 1382 O O . ARG A 1 174 ? -11.844 -18.203 -0.552 1 92.94 174 ARG A O 1
ATOM 1389 N N . ALA A 1 175 ? -12.406 -16.078 -0.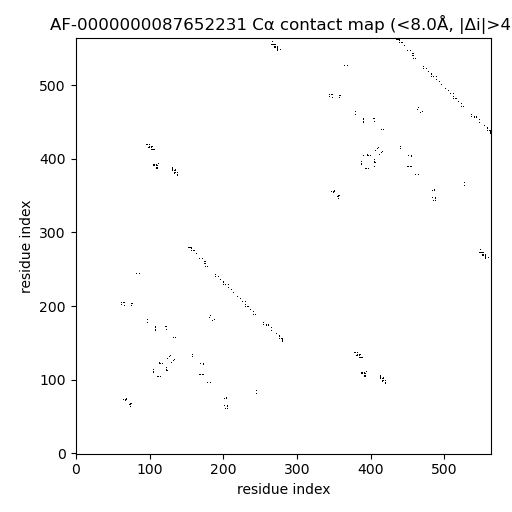834 1 95.38 175 ALA A N 1
ATOM 1390 C CA . ALA A 1 175 ? -12.758 -16.234 -2.242 1 95.38 175 ALA A CA 1
ATOM 1391 C C . ALA A 1 175 ? -11.547 -16.656 -3.066 1 95.38 175 ALA A C 1
ATOM 1393 O O . ALA A 1 175 ? -11.688 -17.359 -4.074 1 95.38 175 ALA A O 1
ATOM 1394 N N . LEU A 1 176 ? -10.336 -16.281 -2.611 1 94.44 176 LEU A N 1
ATOM 1395 C CA . LEU A 1 176 ? -9.125 -16.562 -3.363 1 94.44 176 LEU A CA 1
ATOM 1396 C C . LEU A 1 176 ? -8.438 -17.828 -2.838 1 94.44 176 LEU A C 1
ATOM 1398 O O . LEU A 1 176 ? -7.223 -17.984 -2.99 1 94.44 176 LEU A O 1
ATOM 1402 N N . HIS A 1 177 ? -9.188 -18.797 -2.305 1 93.62 177 HIS A N 1
ATOM 1403 C CA . HIS A 1 177 ? -8.625 -19.953 -1.605 1 93.62 177 HIS A CA 1
ATOM 1404 C C . HIS A 1 177 ? -7.832 -20.844 -2.559 1 93.62 177 HIS A C 1
ATOM 1406 O O . HIS A 1 177 ? -6.723 -21.266 -2.234 1 93.62 177 HIS A O 1
ATOM 1412 N N . ASN A 1 178 ? -8.406 -21.125 -3.713 1 96.06 178 ASN A N 1
ATOM 1413 C CA . ASN A 1 178 ? -7.734 -22.016 -4.645 1 96.06 178 ASN A CA 1
ATOM 1414 C C . ASN A 1 178 ? -6.453 -21.406 -5.195 1 96.06 178 ASN A C 1
ATOM 1416 O O . ASN A 1 178 ? -5.441 -22.094 -5.344 1 96.06 178 ASN A O 1
ATOM 1420 N N . ILE A 1 179 ? -6.516 -20.125 -5.512 1 95.31 179 ILE A N 1
ATOM 1421 C CA . ILE A 1 179 ? -5.332 -19.422 -6 1 95.31 179 ILE A CA 1
ATOM 1422 C C . ILE A 1 179 ? -4.246 -19.438 -4.93 1 95.31 179 ILE A C 1
ATOM 1424 O O . ILE A 1 179 ? -3.092 -19.781 -5.211 1 95.31 179 ILE A O 1
ATOM 1428 N N . ARG A 1 180 ? -4.621 -19.172 -3.732 1 91.75 180 ARG A N 1
ATOM 1429 C CA . ARG A 1 180 ? -3.662 -19.141 -2.635 1 91.75 180 ARG A CA 1
ATOM 1430 C C . ARG A 1 180 ? -3.082 -20.531 -2.373 1 91.75 180 ARG A C 1
ATOM 1432 O O . ARG A 1 180 ? -1.876 -20.672 -2.166 1 91.75 180 ARG A O 1
ATOM 1439 N N . THR A 1 181 ? -3.871 -21.516 -2.389 1 93.5 181 THR A N 1
ATOM 1440 C CA . THR A 1 181 ? -3.43 -22.891 -2.146 1 93.5 181 THR A CA 1
ATOM 1441 C C . THR A 1 181 ? -2.455 -23.344 -3.229 1 93.5 181 THR A C 1
ATOM 1443 O O . THR A 1 181 ? -1.444 -23.984 -2.934 1 93.5 181 THR A O 1
ATOM 1446 N N . PHE A 1 182 ? -2.809 -23 -4.438 1 95.88 182 PHE A N 1
ATOM 1447 C CA . PHE A 1 182 ? -1.933 -23.406 -5.527 1 95.88 182 PHE A CA 1
ATOM 1448 C C . PHE A 1 182 ? -0.559 -22.75 -5.391 1 95.88 182 PHE A C 1
ATOM 1450 O O . PHE A 1 182 ? 0.465 -23.438 -5.516 1 95.88 182 PHE A O 1
ATOM 1457 N N . ILE A 1 183 ? -0.521 -21.484 -5.062 1 92.88 183 ILE A N 1
ATOM 1458 C CA . ILE A 1 183 ? 0.718 -20.719 -5.008 1 92.88 183 ILE A CA 1
ATOM 1459 C C . ILE A 1 183 ? 1.543 -21.156 -3.801 1 92.88 183 ILE A C 1
ATOM 1461 O O . ILE A 1 183 ? 2.764 -21.312 -3.895 1 92.88 183 ILE A O 1
ATOM 1465 N N . GLN A 1 184 ? 0.909 -21.438 -2.721 1 88 184 GLN A N 1
ATOM 1466 C CA . GLN A 1 184 ? 1.629 -21.656 -1.47 1 88 184 GLN A CA 1
ATOM 1467 C C . GLN A 1 184 ? 1.911 -23.141 -1.247 1 88 184 GLN A C 1
ATOM 1469 O O . GLN A 1 184 ? 2.812 -23.5 -0.487 1 88 184 GLN A O 1
ATOM 1474 N N . HIS A 1 185 ? 1.084 -23.984 -1.874 1 92.25 185 HIS A N 1
ATOM 1475 C CA . HIS A 1 185 ? 1.206 -25.391 -1.525 1 92.25 185 HIS A CA 1
ATOM 1476 C C . HIS A 1 185 ? 1.388 -26.25 -2.771 1 92.25 185 HIS A C 1
ATOM 1478 O O . HIS A 1 185 ? 2.432 -26.891 -2.947 1 92.25 185 HIS A O 1
ATOM 1484 N N . ASP A 1 186 ? 0.412 -26.266 -3.689 1 93.94 186 ASP A N 1
ATOM 1485 C CA . ASP A 1 186 ? 0.367 -27.203 -4.805 1 93.94 186 ASP A CA 1
ATOM 1486 C C . ASP A 1 186 ? 1.606 -27.062 -5.688 1 93.94 186 ASP A C 1
ATOM 1488 O O . ASP A 1 186 ? 2.201 -28.078 -6.086 1 93.94 186 ASP A O 1
ATOM 1492 N N . TYR A 1 187 ? 1.949 -25.859 -5.988 1 95.31 187 TYR A N 1
ATOM 1493 C CA . TYR A 1 187 ? 3.104 -25.641 -6.852 1 95.31 187 TYR A CA 1
ATOM 1494 C C . TYR A 1 187 ? 4.371 -26.203 -6.215 1 95.31 187 TYR A C 1
ATOM 1496 O O . TYR A 1 187 ? 5.203 -26.812 -6.898 1 95.31 187 TYR A O 1
ATOM 1504 N N . TRP A 1 188 ? 4.523 -26.125 -4.902 1 94.12 188 TRP A N 1
ATOM 1505 C CA . TRP A 1 188 ? 5.715 -26.578 -4.195 1 94.12 188 TRP A CA 1
ATOM 1506 C C . TRP A 1 188 ? 5.758 -28.109 -4.141 1 94.12 188 TRP A C 1
ATOM 1508 O O . TRP A 1 188 ? 6.828 -28.703 -4.277 1 94.12 188 TRP A O 1
ATOM 1518 N N . VAL A 1 189 ? 4.605 -28.688 -3.932 1 95.06 189 VAL A N 1
ATOM 1519 C CA . VAL A 1 189 ? 4.527 -30.141 -3.928 1 95.06 189 VAL A CA 1
ATOM 1520 C C . VAL A 1 189 ? 4.992 -30.703 -5.273 1 95.06 189 VAL A C 1
ATOM 1522 O O . VAL A 1 189 ? 5.789 -31.641 -5.324 1 95.06 189 VAL A O 1
ATOM 1525 N N . VAL A 1 190 ? 4.535 -30.078 -6.352 1 95.94 190 VAL A N 1
ATOM 1526 C CA . VAL A 1 190 ? 4.941 -30.5 -7.691 1 95.94 190 VAL A CA 1
ATOM 1527 C C . VAL A 1 190 ? 6.441 -30.281 -7.871 1 95.94 190 VAL A C 1
ATOM 1529 O O . VAL A 1 190 ? 7.125 -31.094 -8.484 1 95.94 190 VAL A O 1
ATOM 1532 N N . GLY A 1 191 ? 6.945 -29.172 -7.348 1 94.69 191 GLY A N 1
ATOM 1533 C CA . GLY A 1 191 ? 8.375 -28.922 -7.402 1 94.69 191 GLY A CA 1
ATOM 1534 C C . GLY A 1 191 ? 9.195 -30 -6.723 1 94.69 191 GLY A C 1
ATOM 1535 O O . GLY A 1 191 ? 10.219 -30.438 -7.258 1 94.69 191 GLY A O 1
ATOM 1536 N N . LEU A 1 192 ? 8.719 -30.391 -5.609 1 96.06 192 LEU A N 1
ATOM 1537 C CA . LEU A 1 192 ? 9.398 -31.453 -4.879 1 96.06 192 LEU A CA 1
ATOM 1538 C C . LEU A 1 192 ? 9.367 -32.75 -5.672 1 96.06 192 LEU A C 1
ATOM 1540 O O . LEU A 1 192 ? 10.367 -33.469 -5.727 1 96.06 192 LEU A O 1
ATOM 1544 N N . GLN A 1 193 ? 8.219 -33.062 -6.211 1 96.75 193 GLN A N 1
ATOM 1545 C CA . GLN A 1 193 ? 8.086 -34.25 -7.031 1 96.75 193 GLN A CA 1
ATOM 1546 C C . GLN A 1 193 ? 9.016 -34.219 -8.242 1 96.75 193 GLN A C 1
ATOM 1548 O O . GLN A 1 193 ? 9.602 -35.219 -8.625 1 96.75 193 GLN A O 1
ATOM 1553 N N . ARG A 1 194 ? 9.195 -33.125 -8.82 1 96.31 194 ARG A N 1
ATOM 1554 C CA . ARG A 1 194 ? 10.078 -32.969 -9.969 1 96.31 194 ARG A CA 1
ATOM 1555 C C . ARG A 1 194 ? 11.531 -33.188 -9.578 1 96.31 194 ARG A C 1
ATOM 1557 O O . ARG A 1 194 ? 12.289 -33.812 -10.328 1 96.31 194 ARG A O 1
ATOM 1564 N N . THR A 1 195 ? 11.906 -32.625 -8.484 1 96.25 195 THR A N 1
ATOM 1565 C CA . THR A 1 195 ? 13.266 -32.812 -7.992 1 96.25 195 THR A CA 1
ATOM 1566 C C . THR A 1 195 ? 13.539 -34.312 -7.746 1 96.25 195 THR A C 1
ATOM 1568 O O . THR A 1 195 ? 14.594 -34.812 -8.125 1 96.25 195 THR A O 1
ATOM 1571 N N . GLU A 1 196 ? 12.555 -34.969 -7.113 1 97.19 196 GLU A N 1
ATOM 1572 C CA . GLU A 1 196 ? 12.688 -36.406 -6.875 1 97.19 196 GLU A CA 1
ATOM 1573 C C . GLU A 1 196 ? 12.781 -37.156 -8.188 1 97.19 196 GLU A C 1
ATOM 1575 O O . GLU A 1 196 ? 13.562 -38.125 -8.297 1 97.19 196 GLU A O 1
ATOM 1580 N N . LEU A 1 197 ? 11.992 -36.781 -9.109 1 96.88 197 LEU A N 1
ATOM 1581 C CA . LEU A 1 197 ? 12.023 -37.438 -10.422 1 96.88 197 LEU A CA 1
ATOM 1582 C C . LEU A 1 197 ? 13.406 -37.312 -11.055 1 96.88 197 LEU A C 1
ATOM 1584 O O . LEU A 1 197 ? 13.945 -38.281 -11.586 1 96.88 197 LEU A O 1
ATOM 1588 N N . ASP A 1 198 ? 13.992 -36.125 -10.977 1 94.19 198 ASP A N 1
ATOM 1589 C CA . ASP A 1 198 ? 15.32 -35.906 -11.539 1 94.19 198 ASP A CA 1
ATOM 1590 C C . ASP A 1 198 ? 16.359 -36.75 -10.82 1 94.19 198 ASP A C 1
ATOM 1592 O O . ASP A 1 198 ? 17.297 -37.281 -11.445 1 94.19 198 ASP A O 1
ATOM 1596 N N . GLU A 1 199 ? 16.25 -36.812 -9.531 1 94.25 199 GLU A N 1
ATOM 1597 C CA . GLU A 1 199 ? 17.172 -37.656 -8.758 1 94.25 199 GLU A CA 1
ATOM 1598 C C . GLU A 1 199 ? 17.062 -39.125 -9.156 1 94.25 199 GLU A C 1
ATOM 1600 O O . GLU A 1 199 ? 18.078 -39.812 -9.32 1 94.25 199 GLU A O 1
ATOM 1605 N N . LEU A 1 200 ? 15.875 -39.594 -9.281 1 95.94 200 LEU A N 1
ATOM 1606 C CA . LEU A 1 200 ? 15.648 -40.969 -9.672 1 95.94 200 LEU A CA 1
ATOM 1607 C C . LEU A 1 200 ? 16.141 -41.219 -11.094 1 95.94 200 LEU A C 1
ATOM 1609 O O . LEU A 1 200 ? 16.625 -42.312 -11.398 1 95.94 200 LEU A O 1
ATOM 1613 N N . ARG A 1 201 ? 15.898 -40.219 -11.922 1 95.31 201 ARG A N 1
ATOM 1614 C CA . ARG A 1 201 ? 16.438 -40.312 -13.273 1 95.31 201 ARG A CA 1
ATOM 1615 C C . ARG A 1 201 ? 17.953 -40.469 -13.242 1 95.31 201 ARG A C 1
ATOM 1617 O O . ARG A 1 201 ? 18.5 -41.344 -13.938 1 95.31 201 ARG A O 1
ATOM 1624 N N . SER A 1 202 ? 18.656 -39.625 -12.438 1 92.5 202 SER A N 1
ATOM 1625 C CA . SER A 1 202 ? 20.109 -39.719 -12.312 1 92.5 202 SER A CA 1
ATOM 1626 C C . SER A 1 202 ? 20.547 -41.062 -11.781 1 92.5 202 SER A C 1
ATOM 1628 O O . SER A 1 202 ? 21.531 -41.625 -12.234 1 92.5 202 SER A O 1
ATOM 1630 N N . GLU A 1 203 ? 19.797 -41.562 -10.852 1 93.12 203 GLU A N 1
ATOM 1631 C CA . GLU A 1 203 ? 20.078 -42.875 -10.297 1 93.12 203 GLU A CA 1
ATOM 1632 C C . GLU A 1 203 ? 19.906 -43.969 -11.344 1 93.12 203 GLU A C 1
ATOM 1634 O O . GLU A 1 203 ? 20.719 -44.906 -11.406 1 93.12 203 GLU A O 1
ATOM 1639 N N . MET A 1 204 ? 18.875 -43.906 -12.086 1 94.38 204 MET A N 1
ATOM 1640 C CA . MET A 1 204 ? 18.625 -44.875 -13.164 1 94.38 204 MET A CA 1
ATOM 1641 C C . MET A 1 204 ? 19.75 -44.812 -14.188 1 94.38 204 MET A C 1
ATOM 1643 O O . MET A 1 204 ? 20.266 -45.875 -14.586 1 94.38 204 MET A O 1
ATOM 1647 N N . ASP A 1 205 ? 20.188 -43.625 -14.578 1 93.81 205 ASP A N 1
ATOM 1648 C CA . ASP A 1 205 ? 21.266 -43.5 -15.539 1 93.81 205 ASP A CA 1
ATOM 1649 C C . ASP A 1 205 ? 22.578 -44.062 -14.984 1 93.81 205 ASP A C 1
ATOM 1651 O O . ASP A 1 205 ? 23.344 -44.688 -15.711 1 93.81 205 ASP A O 1
ATOM 1655 N N . PHE A 1 206 ? 22.859 -43.781 -13.734 1 92.06 206 PHE A N 1
ATOM 1656 C CA . PHE A 1 206 ? 24.047 -44.312 -13.07 1 92.06 206 PHE A CA 1
ATOM 1657 C C . PHE A 1 206 ? 24 -45.844 -13.055 1 92.06 206 PHE A C 1
ATOM 1659 O O . PHE A 1 206 ? 25 -46.5 -13.367 1 92.06 206 PHE A O 1
ATOM 1666 N N . ALA A 1 207 ? 22.844 -46.438 -12.695 1 93.31 207 ALA A N 1
ATOM 1667 C CA . ALA A 1 207 ? 22.672 -47.906 -12.656 1 93.31 207 ALA A CA 1
ATOM 1668 C C . ALA A 1 207 ? 22.859 -48.5 -14.047 1 93.31 207 ALA A C 1
ATOM 1670 O O . ALA A 1 207 ? 23.406 -49.594 -14.195 1 93.31 207 ALA A O 1
ATOM 1671 N N . LYS A 1 208 ? 22.328 -47.812 -15.023 1 92.81 208 LYS A N 1
ATOM 1672 C CA . LYS A 1 208 ? 22.5 -48.25 -16.406 1 92.81 208 LYS A CA 1
ATOM 1673 C C . LYS A 1 208 ? 23.969 -48.281 -16.797 1 92.81 208 LYS A C 1
ATOM 1675 O O . LYS A 1 208 ? 24.422 -49.25 -17.422 1 92.81 208 LYS A O 1
ATOM 1680 N N . ALA A 1 209 ? 24.703 -47.25 -16.438 1 90.94 209 ALA A N 1
ATOM 1681 C CA . ALA A 1 209 ? 26.141 -47.188 -16.734 1 90.94 209 ALA A CA 1
ATOM 1682 C C . ALA A 1 209 ? 26.891 -48.281 -16.031 1 90.94 209 ALA A C 1
ATOM 1684 O O . ALA A 1 209 ? 27.812 -48.906 -16.609 1 90.94 209 ALA A O 1
ATOM 1685 N N . GLU A 1 210 ? 26.547 -48.625 -14.805 1 91.31 210 GLU A N 1
ATOM 1686 C CA . GLU A 1 210 ? 27.188 -49.688 -14.023 1 91.31 210 GLU A CA 1
ATOM 1687 C C . GLU A 1 210 ? 26.922 -51.062 -14.633 1 91.31 210 GLU A C 1
ATOM 1689 O O . GLU A 1 210 ? 27.797 -51.906 -14.633 1 91.31 210 GLU A O 1
ATOM 1694 N N . LEU A 1 211 ? 25.719 -51.25 -15.102 1 93.06 211 LEU A N 1
ATOM 1695 C CA . LEU A 1 211 ? 25.359 -52.5 -15.742 1 93.06 211 LEU A CA 1
ATOM 1696 C C . LEU A 1 211 ? 26.172 -52.719 -17.016 1 93.06 211 LEU A C 1
ATOM 1698 O O . LEU A 1 211 ? 26.656 -53.812 -17.281 1 93.06 211 LEU A O 1
ATOM 1702 N N . LYS A 1 212 ? 26.312 -51.625 -17.781 1 91.06 212 LYS A N 1
ATOM 1703 C CA . LYS A 1 212 ? 27.078 -51.688 -19.016 1 91.06 212 LYS A CA 1
ATOM 1704 C C . LYS A 1 212 ? 28.547 -52 -18.75 1 91.06 212 LYS A C 1
ATOM 1706 O O . LYS A 1 212 ? 29.219 -52.656 -19.547 1 91.06 212 LYS A O 1
ATOM 1711 N N . ALA A 1 213 ? 29.016 -51.469 -17.578 1 88.31 213 ALA A N 1
ATOM 1712 C CA . ALA A 1 213 ? 30.438 -51.625 -17.25 1 88.31 213 ALA A CA 1
ATOM 1713 C C . ALA A 1 213 ? 30.719 -52.969 -16.625 1 88.31 213 ALA A C 1
ATOM 1715 O O . ALA A 1 213 ? 31.875 -53.406 -16.547 1 88.31 213 ALA A O 1
ATOM 1716 N N . ALA A 1 214 ? 29.734 -53.688 -16.25 1 90.94 214 ALA A N 1
ATOM 1717 C CA . ALA A 1 214 ? 29.922 -54.969 -15.562 1 90.94 214 ALA A CA 1
ATOM 1718 C C . ALA A 1 214 ? 30.375 -56.062 -16.531 1 90.94 214 ALA A C 1
ATOM 1720 O O . ALA A 1 214 ? 29.859 -56.156 -17.656 1 90.94 214 ALA A O 1
ATOM 1721 N N . LYS A 1 215 ? 31.328 -56.875 -16.078 1 90.94 215 LYS A N 1
ATOM 1722 C CA . LYS A 1 215 ? 31.891 -57.938 -16.938 1 90.94 215 LYS A CA 1
ATOM 1723 C C . LYS A 1 215 ? 31.609 -59.312 -16.375 1 90.94 215 LYS A C 1
ATOM 1725 O O . LYS A 1 215 ? 31.391 -60.281 -17.125 1 90.94 215 LYS A O 1
ATOM 1730 N N . ASP A 1 216 ? 31.562 -59.531 -15.102 1 93.06 216 ASP A N 1
ATOM 1731 C CA . ASP A 1 216 ? 31.297 -60.781 -14.43 1 93.06 216 ASP A CA 1
ATOM 1732 C C . ASP A 1 216 ? 29.812 -61.156 -14.5 1 93.06 216 ASP A C 1
ATOM 1734 O O . ASP A 1 216 ? 28.953 -60.312 -14.234 1 93.06 216 ASP A O 1
ATOM 1738 N N . PRO A 1 217 ? 29.562 -62.375 -14.867 1 91.62 217 PRO A N 1
ATOM 1739 C CA . PRO A 1 217 ? 28.156 -62.781 -15.031 1 91.62 217 PRO A CA 1
ATOM 1740 C C . PRO A 1 217 ? 27.359 -62.656 -13.742 1 91.62 217 PRO A C 1
ATOM 1742 O O . PRO A 1 217 ? 26.172 -62.281 -13.781 1 91.62 217 PRO A O 1
ATOM 1745 N N . GLN A 1 218 ? 27.906 -62.969 -12.641 1 91.69 218 GLN A N 1
ATOM 1746 C CA . GLN A 1 218 ? 27.203 -62.844 -11.375 1 91.69 218 GLN A CA 1
ATOM 1747 C C . GLN A 1 218 ? 26.922 -61.375 -11.07 1 91.69 218 GLN A C 1
ATOM 1749 O O . GLN A 1 218 ? 25.844 -61.031 -10.578 1 91.69 218 GLN A O 1
ATOM 1754 N N . LEU A 1 219 ? 27.875 -60.5 -11.383 1 91.62 219 LEU A N 1
ATOM 1755 C CA . LEU A 1 219 ? 27.719 -59.094 -11.164 1 91.62 219 LEU A CA 1
ATOM 1756 C C . LEU A 1 219 ? 26.703 -58.469 -12.125 1 91.62 219 LEU A C 1
ATOM 1758 O O . LEU A 1 219 ? 25.969 -57.562 -11.758 1 91.62 219 LEU A O 1
ATOM 1762 N N . ILE A 1 220 ? 26.578 -59 -13.328 1 94.06 220 ILE A N 1
ATOM 1763 C CA . ILE A 1 220 ? 25.625 -58.531 -14.328 1 94.06 220 ILE A CA 1
ATOM 1764 C C . ILE A 1 220 ? 24.203 -58.812 -13.859 1 94.06 220 ILE A C 1
ATOM 1766 O O . ILE A 1 220 ? 23.312 -57.969 -14 1 94.06 220 ILE A O 1
ATOM 1770 N N . GLU A 1 221 ? 24.062 -59.969 -13.297 1 94.5 221 GLU A N 1
ATOM 1771 C CA . GLU A 1 221 ? 22.734 -60.312 -12.812 1 94.5 221 GLU A CA 1
ATOM 1772 C C . GLU A 1 221 ? 22.312 -59.406 -11.672 1 94.5 221 GLU A C 1
ATOM 1774 O O . GLU A 1 221 ? 21.156 -58.969 -11.625 1 94.5 221 GLU A O 1
ATOM 1779 N N . LEU A 1 222 ? 23.25 -59.125 -10.75 1 93.69 222 LEU A N 1
ATOM 1780 C CA . LEU A 1 222 ? 22.953 -58.25 -9.617 1 93.69 222 LEU A CA 1
ATOM 1781 C C . LEU A 1 222 ? 22.672 -56.844 -10.086 1 93.69 222 LEU A C 1
ATOM 1783 O O . LEU A 1 222 ? 21.719 -56.188 -9.641 1 93.69 222 LEU A O 1
ATOM 1787 N N . LYS A 1 223 ? 23.516 -56.344 -10.969 1 93.56 223 LYS A N 1
ATOM 1788 C CA . LYS A 1 223 ? 23.375 -54.969 -11.461 1 93.56 223 LYS A CA 1
ATOM 1789 C C . LYS A 1 223 ? 22.109 -54.812 -12.305 1 93.56 223 LYS A C 1
ATOM 1791 O O . LYS A 1 223 ? 21.484 -53.75 -12.305 1 93.56 223 LYS A O 1
ATOM 1796 N N . ASN A 1 224 ? 21.766 -55.875 -13.008 1 94.75 224 ASN A N 1
ATOM 1797 C CA . ASN A 1 224 ? 20.516 -55.844 -13.766 1 94.75 224 ASN A CA 1
ATOM 1798 C C . ASN A 1 224 ? 19.312 -55.719 -12.844 1 94.75 224 ASN A C 1
ATOM 1800 O O . ASN A 1 224 ? 18.359 -55 -13.172 1 94.75 224 ASN A O 1
ATOM 1804 N N . LYS A 1 225 ? 19.359 -56.375 -11.719 1 95.62 225 LYS A N 1
ATOM 1805 C CA . LYS A 1 225 ? 18.281 -56.25 -10.75 1 95.62 225 LYS A CA 1
ATOM 1806 C C . LYS A 1 225 ? 18.203 -54.844 -10.211 1 95.62 225 LYS A C 1
ATOM 1808 O O . LYS A 1 225 ? 17.094 -54.281 -10.062 1 95.62 225 LYS A O 1
ATOM 1813 N N . ILE A 1 226 ? 19.359 -54.219 -9.93 1 94.31 226 ILE A N 1
ATOM 1814 C CA . ILE A 1 226 ? 19.422 -52.875 -9.398 1 94.31 226 ILE A CA 1
ATOM 1815 C C . ILE A 1 226 ? 18.891 -51.875 -10.445 1 94.31 226 ILE A C 1
ATOM 1817 O O . ILE A 1 226 ? 18.125 -50.969 -10.125 1 94.31 226 ILE A O 1
ATOM 1821 N N . TYR A 1 227 ? 19.219 -52.094 -11.672 1 95.44 227 TYR A N 1
ATOM 1822 C CA . TYR A 1 227 ? 18.766 -51.25 -12.766 1 95.44 227 TYR A CA 1
ATOM 1823 C C . TYR A 1 227 ? 17.25 -51.344 -12.93 1 95.44 227 TYR A C 1
ATOM 1825 O O . TYR A 1 227 ? 16.562 -50.312 -13.062 1 95.44 227 TYR A O 1
ATOM 1833 N N . ASN A 1 228 ? 16.781 -52.594 -12.922 1 97.12 228 ASN A N 1
ATOM 1834 C CA . ASN A 1 228 ? 15.336 -52.781 -13.062 1 97.12 228 ASN A CA 1
ATOM 1835 C C . ASN A 1 228 ? 14.57 -52.125 -11.922 1 97.12 228 ASN A C 1
ATOM 1837 O O . ASN A 1 228 ? 13.477 -51.594 -12.125 1 97.12 228 ASN A O 1
ATOM 1841 N N . GLN A 1 229 ? 15.141 -52.125 -10.766 1 97 229 GLN A N 1
ATOM 1842 C CA . GLN A 1 229 ? 14.523 -51.469 -9.633 1 97 229 GLN A CA 1
ATOM 1843 C C . GLN A 1 229 ? 14.547 -49.938 -9.812 1 97 229 GLN A C 1
ATOM 1845 O O . GLN A 1 229 ? 13.57 -49.25 -9.5 1 97 229 GLN A O 1
ATOM 1850 N N . ALA A 1 230 ? 15.641 -49.375 -10.281 1 95.69 230 ALA A N 1
ATOM 1851 C CA . ALA A 1 230 ? 15.766 -47.938 -10.531 1 95.69 230 ALA A CA 1
ATOM 1852 C C . ALA A 1 230 ? 14.781 -47.5 -11.609 1 95.69 230 ALA A C 1
ATOM 1854 O O . ALA A 1 230 ? 14.195 -46.406 -11.5 1 95.69 230 ALA A O 1
ATOM 1855 N N . VAL A 1 231 ? 14.625 -48.375 -12.656 1 96.62 231 VAL A N 1
ATOM 1856 C CA . VAL A 1 231 ? 13.688 -48.062 -13.727 1 96.62 231 VAL A CA 1
ATOM 1857 C C . VAL A 1 231 ? 12.266 -48 -13.18 1 96.62 231 VAL A C 1
ATOM 1859 O O . VAL A 1 231 ? 11.5 -47.094 -13.5 1 96.62 231 VAL A O 1
ATOM 1862 N N . ALA A 1 232 ? 11.961 -48.969 -12.336 1 97.19 232 ALA A N 1
ATOM 1863 C CA . ALA A 1 232 ? 10.617 -49.062 -11.758 1 97.19 232 ALA A CA 1
ATOM 1864 C C . ALA A 1 232 ? 10.336 -47.812 -10.891 1 97.19 232 ALA A C 1
ATOM 1866 O O . ALA A 1 232 ? 9.242 -47.25 -10.953 1 97.19 232 ALA A O 1
ATOM 1867 N N . ALA A 1 233 ? 11.273 -47.438 -10.102 1 97.25 233 ALA A N 1
ATOM 1868 C CA . ALA A 1 233 ? 11.117 -46.281 -9.242 1 97.25 233 ALA A CA 1
ATOM 1869 C C . ALA A 1 233 ? 10.961 -45 -10.07 1 97.25 233 ALA A C 1
ATOM 1871 O O . ALA A 1 233 ? 10.133 -44.156 -9.758 1 97.25 233 ALA A O 1
ATOM 1872 N N . PHE A 1 234 ? 11.75 -44.844 -11.117 1 97.38 234 PHE A N 1
ATOM 1873 C CA . PHE A 1 234 ? 11.68 -43.688 -12.008 1 97.38 234 PHE A CA 1
ATOM 1874 C C . PHE A 1 234 ? 10.32 -43.594 -12.695 1 97.38 234 PHE A C 1
ATOM 1876 O O . PHE A 1 234 ? 9.711 -42.531 -12.75 1 97.38 234 PHE A O 1
ATOM 1883 N N . GLU A 1 235 ? 9.875 -44.781 -13.133 1 96.88 235 GLU A N 1
ATOM 1884 C CA . GLU A 1 235 ? 8.609 -44.812 -13.859 1 96.88 235 GLU A CA 1
ATOM 1885 C C . GLU A 1 235 ? 7.438 -44.5 -12.938 1 96.88 235 GLU A C 1
ATOM 1887 O O . GLU A 1 235 ? 6.48 -43.844 -13.359 1 96.88 235 GLU A O 1
ATOM 1892 N N . GLU A 1 236 ? 7.535 -45 -11.758 1 97.5 236 GLU A N 1
ATOM 1893 C CA . GLU A 1 236 ? 6.477 -44.688 -10.805 1 97.5 236 GLU A CA 1
ATOM 1894 C C . GLU A 1 236 ? 6.391 -43.188 -10.539 1 97.5 236 GLU A C 1
ATOM 1896 O O . GLU A 1 236 ? 5.301 -42.594 -10.547 1 97.5 236 GLU A O 1
ATOM 1901 N N . LYS A 1 237 ? 7.555 -42.562 -10.352 1 97.56 237 LYS A N 1
ATOM 1902 C CA . LYS A 1 237 ? 7.578 -41.125 -10.109 1 97.56 237 LYS A CA 1
ATOM 1903 C C . LYS A 1 237 ? 7.184 -40.344 -11.367 1 97.56 237 LYS A C 1
ATOM 1905 O O . LYS A 1 237 ? 6.523 -39.312 -11.281 1 97.56 237 LYS A O 1
ATOM 1910 N N . LEU A 1 238 ? 7.551 -40.812 -12.461 1 96.81 238 LEU A N 1
ATOM 1911 C CA . LEU A 1 238 ? 7.176 -40.188 -13.727 1 96.81 238 LEU A CA 1
ATOM 1912 C C . LEU A 1 238 ? 5.66 -40.156 -13.891 1 96.81 238 LEU A C 1
ATOM 1914 O O . LEU A 1 238 ? 5.098 -39.156 -14.32 1 96.81 238 LEU A O 1
ATOM 1918 N N . LYS A 1 239 ? 5.066 -41.281 -13.555 1 96.31 239 LYS A N 1
ATOM 1919 C CA . LYS A 1 239 ? 3.607 -41.344 -13.617 1 96.31 239 LYS A CA 1
ATOM 1920 C C . LYS A 1 239 ? 2.971 -40.312 -12.68 1 96.31 239 LYS A C 1
ATOM 1922 O O . LYS A 1 239 ? 1.983 -39.656 -13.039 1 96.31 239 LYS A O 1
ATOM 1927 N N . GLN A 1 240 ? 3.562 -40.156 -11.57 1 96.38 240 GLN A N 1
ATOM 1928 C CA . GLN A 1 240 ? 3.049 -39.219 -10.586 1 96.38 240 GLN A CA 1
ATOM 1929 C C . GLN A 1 240 ? 3.156 -37.781 -11.102 1 96.38 240 GLN A C 1
ATOM 1931 O O . GLN A 1 240 ? 2.197 -37 -11.008 1 96.38 240 GLN A O 1
ATOM 1936 N N . VAL A 1 241 ? 4.289 -37.406 -11.633 1 96.88 241 VAL A N 1
ATOM 1937 C CA . VAL A 1 241 ? 4.52 -36.062 -12.125 1 96.88 241 VAL A CA 1
ATOM 1938 C C . VAL A 1 241 ? 3.619 -35.781 -13.328 1 96.88 241 VAL A C 1
ATOM 1940 O O . VAL A 1 241 ? 3.039 -34.719 -13.453 1 96.88 241 VAL A O 1
ATOM 1943 N N . THR A 1 242 ? 3.469 -36.781 -14.164 1 96.19 242 THR A N 1
ATOM 1944 C CA . THR A 1 242 ? 2.605 -36.625 -15.328 1 96.19 242 THR A CA 1
ATOM 1945 C C . THR A 1 242 ? 1.157 -36.406 -14.906 1 96.19 242 THR A C 1
ATOM 1947 O O . THR A 1 242 ? 0.453 -35.594 -15.492 1 96.19 242 THR A O 1
ATOM 1950 N N . LYS A 1 243 ? 0.763 -37.156 -13.906 1 95.38 243 LYS A N 1
ATOM 1951 C CA . LYS A 1 243 ? -0.584 -36.969 -13.383 1 95.38 243 LYS A CA 1
ATOM 1952 C C . LYS A 1 243 ? -0.779 -35.562 -12.852 1 95.38 243 LYS A C 1
ATOM 1954 O O . LYS A 1 243 ? -1.82 -34.938 -13.078 1 95.38 243 LYS A O 1
ATOM 1959 N N . SER A 1 244 ? 0.215 -35.062 -12.141 1 95.31 244 SER A N 1
ATOM 1960 C CA . SER A 1 244 ? 0.154 -33.719 -11.609 1 95.31 244 SER A CA 1
ATOM 1961 C C . SER A 1 244 ? 0.061 -32.688 -12.734 1 95.31 244 SER A C 1
ATOM 1963 O O . SER A 1 244 ? -0.641 -31.672 -12.602 1 95.31 244 SER A O 1
ATOM 1965 N N . MET A 1 245 ? 0.743 -32.938 -13.828 1 95 245 MET A N 1
ATOM 1966 C CA . MET A 1 245 ? 0.69 -32.031 -14.977 1 95 245 MET A CA 1
ATOM 1967 C C . MET A 1 245 ? -0.687 -32.062 -15.625 1 95 245 MET A C 1
ATOM 1969 O O . MET A 1 245 ? -1.19 -31.031 -16.062 1 95 245 MET A O 1
ATOM 1973 N N . ASP A 1 246 ? -1.3 -33.219 -15.594 1 93.62 246 ASP A N 1
ATOM 1974 C CA . ASP A 1 246 ? -2.615 -33.375 -16.203 1 93.62 246 ASP A CA 1
ATOM 1975 C C . ASP A 1 246 ? -3.693 -32.656 -15.391 1 93.62 246 ASP A C 1
ATOM 1977 O O . ASP A 1 246 ? -4.781 -32.406 -15.898 1 93.62 246 ASP A O 1
ATOM 1981 N N . GLU A 1 247 ? -3.43 -32.312 -14.133 1 94.44 247 GLU A N 1
ATOM 1982 C CA . GLU A 1 247 ? -4.398 -31.672 -13.25 1 94.44 247 GLU A CA 1
ATOM 1983 C C . GLU A 1 247 ? -4.344 -30.156 -13.391 1 94.44 247 GLU A C 1
ATOM 1985 O O . GLU A 1 247 ? -5.219 -29.453 -12.883 1 94.44 247 GLU A O 1
ATOM 1990 N N . VAL A 1 248 ? -3.4 -29.625 -14.125 1 92.88 248 VAL A N 1
ATOM 1991 C CA . VAL A 1 248 ? -3.162 -28.188 -14.211 1 92.88 248 VAL A CA 1
ATOM 1992 C C . VAL A 1 248 ? -4.387 -27.484 -14.797 1 92.88 248 VAL A C 1
ATOM 1994 O O . VAL A 1 248 ? -4.84 -26.469 -14.281 1 92.88 248 VAL A O 1
ATOM 1997 N N . PRO A 1 249 ? -5.039 -28.078 -15.812 1 90.56 249 PRO A N 1
ATOM 1998 C CA . PRO A 1 249 ? -6.238 -27.422 -16.344 1 90.56 249 PRO A CA 1
ATOM 1999 C C . PRO A 1 249 ? -7.355 -27.312 -15.312 1 90.56 249 PRO A C 1
ATOM 2001 O O . PRO A 1 249 ? -8.102 -26.328 -15.305 1 90.56 249 PRO A O 1
ATOM 2004 N N . LYS A 1 250 ? -7.445 -28.266 -14.461 1 92.44 250 LYS A N 1
ATOM 2005 C CA . LYS A 1 250 ? -8.445 -28.219 -13.391 1 92.44 250 LYS A CA 1
ATOM 2006 C C . LYS A 1 250 ? -8.133 -27.094 -12.406 1 92.44 250 LYS A C 1
ATOM 2008 O O . LYS A 1 250 ? -9.047 -26.406 -11.938 1 92.44 250 LYS A O 1
ATOM 2013 N N . HIS A 1 251 ? -6.891 -26.922 -12.117 1 94.25 251 HIS A N 1
ATOM 2014 C CA . HIS A 1 251 ? -6.473 -25.812 -11.273 1 94.25 251 HIS A CA 1
ATOM 2015 C C . HIS A 1 251 ? -6.828 -24.469 -11.906 1 94.25 251 HIS A C 1
ATOM 2017 O O . HIS A 1 251 ? -7.336 -23.562 -11.234 1 94.25 251 HIS A O 1
ATOM 2023 N N . LYS A 1 252 ? -6.613 -24.375 -13.141 1 91.88 252 LYS A N 1
ATOM 2024 C CA . LYS A 1 252 ? -6.91 -23.125 -13.844 1 91.88 252 LYS A CA 1
ATOM 2025 C C . LYS A 1 252 ? -8.398 -22.797 -13.766 1 91.88 252 LYS A C 1
ATOM 2027 O O . LYS A 1 252 ? -8.766 -21.641 -13.547 1 91.88 252 LYS A O 1
ATOM 2032 N N . GLU A 1 253 ? -9.211 -23.781 -13.891 1 91.12 253 GLU A N 1
ATOM 2033 C CA . GLU A 1 253 ? -10.648 -23.594 -13.797 1 91.12 253 GLU A CA 1
ATOM 2034 C C . GLU A 1 253 ? -11.055 -23.109 -12.398 1 91.12 253 GLU A C 1
ATOM 2036 O O . GLU A 1 253 ? -11.898 -22.234 -12.258 1 91.12 253 GLU A O 1
ATOM 2041 N N . SER A 1 254 ? -10.445 -23.75 -11.43 1 94.44 254 SER A N 1
ATOM 2042 C CA . SER A 1 254 ? -10.734 -23.359 -10.055 1 94.44 254 SER A CA 1
ATOM 2043 C C . SER A 1 254 ? -10.305 -21.906 -9.797 1 94.44 254 SER A C 1
ATOM 2045 O O . SER A 1 254 ? -10.945 -21.203 -9.031 1 94.44 254 SER A O 1
ATOM 2047 N N . HIS A 1 255 ? -9.219 -21.5 -10.422 1 94.12 255 HIS A N 1
ATOM 2048 C CA . HIS A 1 255 ? -8.734 -20.125 -10.242 1 94.12 255 HIS A CA 1
ATOM 2049 C C . HIS A 1 255 ? -9.68 -19.125 -10.891 1 94.12 255 HIS A C 1
ATOM 2051 O O . HIS A 1 255 ? -9.906 -18.047 -10.336 1 94.12 255 HIS A O 1
ATOM 2057 N N . ILE A 1 256 ? -10.227 -19.484 -11.984 1 90.81 256 ILE A N 1
ATOM 2058 C CA . ILE A 1 256 ? -11.203 -18.609 -12.625 1 90.81 256 ILE A CA 1
ATOM 2059 C C . ILE A 1 256 ? -12.445 -18.484 -11.734 1 90.81 256 ILE A C 1
ATOM 2061 O O . ILE A 1 256 ? -13.023 -17.406 -11.617 1 90.81 256 ILE A O 1
ATOM 2065 N N . ALA A 1 257 ? -12.773 -19.562 -11.172 1 92.31 257 ALA A N 1
ATOM 2066 C CA . ALA A 1 257 ? -13.906 -19.547 -10.25 1 92.31 257 ALA A CA 1
ATOM 2067 C C . ALA A 1 257 ? -13.633 -18.625 -9.062 1 92.31 257 ALA A C 1
ATOM 2069 O O . ALA A 1 257 ? -14.531 -17.922 -8.586 1 92.31 257 ALA A O 1
ATOM 2070 N N . ASP A 1 258 ? -12.391 -18.625 -8.578 1 96 258 ASP A N 1
ATOM 2071 C CA . ASP A 1 258 ? -11.992 -17.734 -7.496 1 96 258 ASP A CA 1
ATOM 2072 C C . ASP A 1 258 ? -12.18 -16.266 -7.902 1 96 258 ASP A C 1
ATOM 2074 O O . ASP A 1 258 ? -12.656 -15.453 -7.109 1 96 258 ASP A O 1
ATOM 2078 N N . ILE A 1 259 ? -11.797 -15.938 -9.109 1 93.44 259 ILE A N 1
ATOM 2079 C CA . ILE A 1 259 ? -11.883 -14.57 -9.609 1 93.44 259 ILE A CA 1
ATOM 2080 C C . ILE A 1 259 ? -13.344 -14.141 -9.688 1 93.44 259 ILE A C 1
ATOM 2082 O O . ILE A 1 259 ? -13.688 -13.008 -9.336 1 93.44 259 ILE A O 1
ATOM 2086 N N . LEU A 1 260 ? -14.148 -15.062 -10.062 1 91.94 260 LEU A N 1
ATOM 2087 C CA . LEU A 1 260 ? -15.57 -14.758 -10.148 1 91.94 260 LEU A CA 1
ATOM 2088 C C . LEU A 1 260 ? -16.156 -14.531 -8.758 1 91.94 260 LEU A C 1
ATOM 2090 O O . LEU A 1 260 ? -16.969 -13.625 -8.562 1 91.94 260 LEU A O 1
ATOM 2094 N N . GLU A 1 261 ? -15.766 -15.359 -7.879 1 95.31 261 GLU A N 1
ATOM 2095 C CA . GLU A 1 261 ? -16.219 -15.18 -6.504 1 95.31 261 GLU A CA 1
ATOM 2096 C C . GLU A 1 261 ? -15.727 -13.867 -5.918 1 95.31 261 GLU A C 1
ATOM 2098 O O . GLU A 1 261 ? -16.453 -13.188 -5.199 1 95.31 261 GLU A O 1
ATOM 2103 N N . TRP A 1 262 ? -14.523 -13.523 -6.207 1 96.38 262 TRP A N 1
ATOM 2104 C CA . TRP A 1 262 ? -13.969 -12.258 -5.746 1 96.38 262 TRP A CA 1
ATOM 2105 C C . TRP A 1 262 ? -14.742 -11.078 -6.316 1 96.38 262 TRP A C 1
ATOM 2107 O O . TRP A 1 262 ? -15 -10.094 -5.617 1 96.38 262 TRP A O 1
ATOM 2117 N N . ALA A 1 263 ? -15.109 -11.18 -7.535 1 94.94 263 ALA A N 1
ATOM 2118 C CA . ALA A 1 263 ? -15.898 -10.125 -8.164 1 94.94 263 ALA A CA 1
ATOM 2119 C C . ALA A 1 263 ? -17.234 -9.938 -7.438 1 94.94 263 ALA A C 1
ATOM 2121 O O . ALA A 1 263 ? -17.641 -8.805 -7.172 1 94.94 263 ALA A O 1
ATOM 2122 N N . ASN A 1 264 ? -17.828 -11.008 -7.113 1 95.81 264 ASN A N 1
ATOM 2123 C CA . ASN A 1 264 ? -19.094 -10.945 -6.406 1 95.81 264 ASN A CA 1
ATOM 2124 C C . ASN A 1 264 ? -18.938 -10.344 -5.012 1 95.81 264 ASN A C 1
ATOM 2126 O O . ASN A 1 264 ? -19.734 -9.508 -4.598 1 95.81 264 ASN A O 1
ATOM 2130 N N . CYS A 1 265 ? -17.906 -10.773 -4.324 1 96.56 265 CYS A N 1
ATOM 2131 C CA . CYS A 1 265 ? -17.594 -10.227 -3.006 1 96.56 265 CYS A CA 1
ATOM 2132 C C . CYS A 1 265 ? -17.328 -8.727 -3.088 1 96.56 265 CYS A C 1
ATOM 2134 O O . CYS A 1 265 ? -17.797 -7.965 -2.238 1 96.56 265 CYS A O 1
ATOM 2136 N N . THR A 1 266 ? -16.641 -8.305 -4.09 1 97.75 266 THR A N 1
ATOM 2137 C CA . THR A 1 266 ? -16.266 -6.91 -4.285 1 97.75 266 THR A CA 1
ATOM 2138 C C . THR A 1 266 ? -17.5 -6.066 -4.613 1 97.75 266 THR A C 1
ATOM 2140 O O . THR A 1 266 ? -17.609 -4.926 -4.164 1 97.75 266 THR A O 1
ATOM 2143 N N . ARG A 1 267 ? -18.391 -6.664 -5.336 1 97.19 267 ARG A N 1
ATOM 2144 C CA . ARG A 1 267 ? -19.625 -5.969 -5.633 1 97.19 267 ARG A CA 1
ATOM 2145 C C . ARG A 1 267 ? -20.406 -5.664 -4.359 1 97.19 267 ARG A C 1
ATOM 2147 O O . ARG A 1 267 ? -20.859 -4.535 -4.152 1 97.19 267 ARG A O 1
ATOM 2154 N N . MET A 1 268 ? -20.547 -6.637 -3.568 1 97.44 268 MET A N 1
ATOM 2155 C CA . MET A 1 268 ? -21.281 -6.469 -2.316 1 97.44 268 MET A CA 1
ATOM 2156 C C . MET A 1 268 ? -20.609 -5.438 -1.421 1 97.44 268 MET A C 1
ATOM 2158 O O . MET A 1 268 ? -21.281 -4.641 -0.767 1 97.44 268 MET A O 1
ATOM 2162 N N . TYR A 1 269 ? -19.344 -5.5 -1.404 1 98.25 269 TYR A N 1
ATOM 2163 C CA . TYR A 1 269 ? -18.562 -4.551 -0.612 1 98.25 269 TYR A CA 1
ATOM 2164 C C . TYR A 1 269 ? -18.844 -3.119 -1.049 1 98.25 269 TYR A C 1
ATOM 2166 O O . TYR A 1 269 ? -19.141 -2.256 -0.218 1 98.25 269 TYR A O 1
ATOM 2174 N N . HIS A 1 270 ? -18.75 -2.881 -2.348 1 98.31 270 HIS A N 1
ATOM 2175 C CA . HIS A 1 270 ? -18.969 -1.534 -2.867 1 98.31 270 HIS A CA 1
ATOM 2176 C C . HIS A 1 270 ? -20.406 -1.077 -2.631 1 98.31 270 HIS A C 1
ATOM 2178 O O . HIS A 1 270 ? -20.641 0.095 -2.334 1 98.31 270 HIS A O 1
ATOM 2184 N N . GLU A 1 271 ? -21.328 -1.978 -2.701 1 97.69 271 GLU A N 1
ATOM 2185 C CA . GLU A 1 271 ? -22.719 -1.645 -2.43 1 97.69 271 GLU A CA 1
ATOM 2186 C C . GLU A 1 271 ? -22.922 -1.226 -0.976 1 97.69 271 GLU A C 1
ATOM 2188 O O . GLU A 1 271 ? -23.562 -0.219 -0.697 1 97.69 271 GLU A O 1
ATOM 2193 N N . ARG A 1 272 ? -22.359 -1.974 -0.115 1 98 272 ARG A N 1
ATOM 2194 C CA . ARG A 1 272 ? -22.5 -1.686 1.31 1 98 272 ARG A CA 1
ATOM 2195 C C . ARG A 1 272 ? -21.797 -0.387 1.678 1 98 272 ARG A C 1
ATOM 2197 O O . ARG A 1 272 ? -22.312 0.412 2.457 1 98 272 ARG A O 1
ATOM 2204 N N . MET A 1 273 ? -20.625 -0.23 1.112 1 98.19 273 MET A N 1
ATOM 2205 C CA . MET A 1 273 ? -19.875 0.991 1.396 1 98.19 273 MET A CA 1
ATOM 2206 C C . MET A 1 273 ? -20.625 2.221 0.907 1 98.19 273 MET A C 1
ATOM 2208 O O . MET A 1 273 ? -20.672 3.24 1.598 1 98.19 273 MET A O 1
ATOM 2212 N N . ALA A 1 274 ? -21.234 2.098 -0.26 1 97.25 274 ALA A N 1
ATOM 2213 C CA . ALA A 1 274 ? -22.016 3.207 -0.791 1 97.25 274 ALA A CA 1
ATOM 2214 C C . ALA A 1 274 ? -23.203 3.525 0.122 1 97.25 274 ALA A C 1
ATOM 2216 O O . ALA A 1 274 ? -23.516 4.695 0.359 1 97.25 274 ALA A O 1
ATOM 2217 N N . LYS A 1 275 ? -23.797 2.543 0.616 1 97 275 LYS A N 1
ATOM 2218 C CA . LYS A 1 275 ? -24.953 2.727 1.501 1 97 275 LYS A CA 1
ATOM 2219 C C . LYS A 1 275 ? -24.531 3.393 2.809 1 97 275 LYS A C 1
ATOM 2221 O O . LYS A 1 275 ? -25.203 4.316 3.281 1 97 275 LYS A O 1
ATOM 2226 N N . ILE A 1 276 ? -23.422 2.924 3.418 1 97.5 276 ILE A N 1
ATOM 2227 C CA . ILE A 1 276 ? -22.922 3.492 4.664 1 97.5 276 ILE A CA 1
ATOM 2228 C C . ILE A 1 276 ? -22.609 4.973 4.469 1 97.5 276 ILE A C 1
ATOM 2230 O O . ILE A 1 276 ? -22.984 5.809 5.297 1 97.5 276 ILE A O 1
ATOM 2234 N N . LEU A 1 277 ? -21.969 5.258 3.367 1 96.44 277 LEU A N 1
ATOM 2235 C CA . LEU A 1 277 ? -21.578 6.633 3.084 1 96.44 277 LEU A CA 1
ATOM 2236 C C . LEU A 1 277 ? -22.797 7.504 2.799 1 96.44 277 LEU A C 1
ATOM 2238 O O . LEU A 1 277 ? -22.844 8.664 3.219 1 96.44 277 LEU A O 1
ATOM 2242 N N . GLU A 1 278 ? -23.766 6.977 2.131 1 94.62 278 GLU A N 1
ATOM 2243 C CA . GLU A 1 278 ? -25 7.715 1.846 1 94.62 278 GLU A CA 1
ATOM 2244 C C . GLU A 1 278 ? -25.719 8.109 3.133 1 94.62 278 GLU A C 1
ATOM 2246 O O . GLU A 1 278 ? -26.188 9.234 3.266 1 94.62 278 GLU A O 1
ATOM 2251 N N . GLU A 1 279 ? -25.703 7.242 4.055 1 91.31 279 GLU A N 1
ATOM 2252 C CA . GLU A 1 279 ? -26.375 7.484 5.332 1 91.31 279 GLU A CA 1
ATOM 2253 C C . GLU A 1 279 ? -25.578 8.469 6.188 1 91.31 279 GLU A C 1
ATOM 2255 O O . GLU A 1 279 ? -26.156 9.211 6.988 1 91.31 279 GLU A O 1
ATOM 2260 N N . GLY A 1 280 ? -24.281 8.469 6.07 1 87.94 280 GLY A N 1
ATOM 2261 C CA . GLY A 1 280 ? -23.438 9.281 6.922 1 87.94 280 GLY A CA 1
ATOM 2262 C C . GLY A 1 280 ? -23.25 10.695 6.398 1 87.94 280 GLY A C 1
ATOM 2263 O O . GLY A 1 280 ? -22.922 11.609 7.164 1 87.94 280 GLY A O 1
ATOM 2264 N N . ILE A 1 281 ? -23.359 10.938 5.078 1 84.62 281 ILE A N 1
ATOM 2265 C CA . ILE A 1 281 ? -23.141 12.25 4.484 1 84.62 281 ILE A CA 1
ATOM 2266 C C . ILE A 1 281 ? -24.438 13.039 4.477 1 84.62 281 ILE A C 1
ATOM 2268 O O . ILE A 1 281 ? -24.438 14.273 4.48 1 84.62 281 ILE A O 1
ATOM 2272 N N . LYS A 1 282 ? -25.766 12.547 4.637 1 70.62 282 LYS A N 1
ATOM 2273 C CA . LYS A 1 282 ? -27.016 13.281 4.73 1 70.62 282 LYS A CA 1
ATOM 2274 C C . LYS A 1 282 ? -27.078 14.102 6.016 1 70.62 282 LYS A C 1
ATOM 2276 O O . LYS A 1 282 ? -26.531 13.695 7.043 1 70.62 282 LYS A O 1
ATOM 2281 N N . MET B 1 1 ? -26.688 1.252 -49.188 1 21.33 1 MET B N 1
ATOM 2282 C CA . MET B 1 1 ? -25.812 0.567 -50.125 1 21.33 1 MET B CA 1
ATOM 2283 C C . MET B 1 1 ? -24.453 1.249 -50.188 1 21.33 1 MET B C 1
ATOM 2285 O O . MET B 1 1 ? -24.156 1.949 -51.156 1 21.33 1 MET B O 1
ATOM 2289 N N . ALA B 1 2 ? -24.062 1.73 -49 1 23.11 2 ALA B N 1
ATOM 2290 C CA . ALA B 1 2 ? -23.125 2.691 -48.406 1 23.11 2 ALA B CA 1
ATOM 2291 C C . ALA B 1 2 ? -21.688 2.146 -48.438 1 23.11 2 ALA B C 1
ATOM 2293 O O . ALA B 1 2 ? -21.281 1.428 -47.5 1 23.11 2 ALA B O 1
ATOM 2294 N N . THR B 1 3 ? -21.312 1.564 -49.688 1 21.14 3 THR B N 1
ATOM 2295 C CA . THR B 1 3 ? -20.078 0.895 -50.125 1 21.14 3 THR B CA 1
ATOM 2296 C C . THR B 1 3 ? -18.859 1.738 -49.781 1 21.14 3 THR B C 1
ATOM 2298 O O . THR B 1 3 ? -18.766 2.898 -50.188 1 21.14 3 THR B O 1
ATOM 2301 N N . ALA B 1 4 ? -18.359 1.471 -48.5 1 23.55 4 ALA B N 1
ATOM 2302 C CA . ALA B 1 4 ? -17.266 1.836 -47.594 1 23.55 4 ALA B CA 1
ATOM 2303 C C . ALA B 1 4 ? -15.906 1.669 -48.281 1 23.55 4 ALA B C 1
ATOM 2305 O O . ALA B 1 4 ? -15.422 0.547 -48.438 1 23.55 4 ALA B O 1
ATOM 2306 N N . LYS B 1 5 ? -15.773 2.479 -49.344 1 20.5 5 LYS B N 1
ATOM 2307 C CA . LYS B 1 5 ? -14.695 2.461 -50.344 1 20.5 5 LYS B CA 1
ATOM 2308 C C . LYS B 1 5 ? -13.336 2.336 -49.656 1 20.5 5 LYS B C 1
ATOM 2310 O O . LYS B 1 5 ? -13.203 2.555 -48.469 1 20.5 5 LYS B O 1
ATOM 2315 N N . THR B 1 6 ? -12.227 2.85 -50.219 1 18.22 6 THR B N 1
ATOM 2316 C CA . THR B 1 6 ? -11.008 2.449 -50.938 1 18.22 6 THR B CA 1
ATOM 2317 C C . THR B 1 6 ? -9.773 2.828 -50.125 1 18.22 6 THR B C 1
ATOM 2319 O O . THR B 1 6 ? -8.68 2.328 -50.375 1 18.22 6 THR B O 1
ATOM 2322 N N . LYS B 1 7 ? -9.805 3.791 -49 1 20.78 7 LYS B N 1
ATOM 2323 C CA . LYS B 1 7 ? -8.648 4.664 -49.188 1 20.78 7 LYS B CA 1
ATOM 2324 C C . LYS B 1 7 ? -7.359 3.977 -48.75 1 20.78 7 LYS B C 1
ATOM 2326 O O . LYS B 1 7 ? -7.223 3.566 -47.594 1 20.78 7 LYS B O 1
ATOM 2331 N N . GLU B 1 8 ? -6.598 3.266 -49.594 1 19.59 8 GLU B N 1
ATOM 2332 C CA . GLU B 1 8 ? -5.434 2.389 -49.594 1 19.59 8 GLU B CA 1
ATOM 2333 C C . GLU B 1 8 ? -4.18 3.127 -49.156 1 19.59 8 GLU B C 1
ATOM 2335 O O . GLU B 1 8 ? -3.07 2.598 -49.25 1 19.59 8 GLU B O 1
ATOM 2340 N N . LYS B 1 9 ? -4.305 4.18 -48.281 1 21.95 9 LYS B N 1
ATOM 2341 C CA . LYS B 1 9 ? -3.121 5.027 -48.375 1 21.95 9 LYS B CA 1
ATOM 2342 C C . LYS B 1 9 ? -1.87 4.281 -47.938 1 21.95 9 LYS B C 1
ATOM 2344 O O . LYS B 1 9 ? -1.824 3.752 -46.812 1 21.95 9 LYS B O 1
ATOM 2349 N N . SER B 1 10 ? -1.028 3.812 -48.844 1 18.91 10 SER B N 1
ATOM 2350 C CA . SER B 1 10 ? 0.203 3.031 -48.906 1 18.91 10 SER B CA 1
ATOM 2351 C C . SER B 1 10 ? 1.352 3.764 -48.219 1 18.91 10 SER B C 1
ATOM 2353 O O . SER B 1 10 ? 1.877 4.742 -48.75 1 18.91 10 SER B O 1
ATOM 2355 N N . LYS B 1 11 ? 1.238 4.156 -46.969 1 20.5 11 LYS B N 1
ATOM 2356 C CA . LYS B 1 11 ? 2.215 5.07 -46.375 1 20.5 11 LYS B CA 1
ATOM 2357 C C . LYS B 1 11 ? 3.578 4.398 -46.219 1 20.5 11 LYS B C 1
ATOM 2359 O O . LYS B 1 11 ? 3.811 3.658 -45.25 1 20.5 11 LYS B O 1
ATOM 2364 N N . THR B 1 12 ? 4.195 3.83 -47.25 1 18.67 12 THR B N 1
ATOM 2365 C CA . THR B 1 12 ? 5.371 2.984 -47.062 1 18.67 12 THR B CA 1
ATOM 2366 C C . THR B 1 12 ? 6.566 3.803 -46.594 1 18.67 12 THR B C 1
ATOM 2368 O O . THR B 1 12 ? 7.602 3.244 -46.219 1 18.67 12 THR B O 1
ATOM 2371 N N . ASP B 1 13 ? 6.539 5.18 -46.438 1 20.02 13 ASP B N 1
ATOM 2372 C CA . ASP B 1 13 ? 7.812 5.742 -46.875 1 20.02 13 ASP B CA 1
ATOM 2373 C C . ASP B 1 13 ? 8.953 5.316 -45.938 1 20.02 13 ASP B C 1
ATOM 2375 O O . ASP B 1 13 ? 8.742 5.141 -44.719 1 20.02 13 ASP B O 1
ATOM 2379 N N . SER B 1 14 ? 10.141 4.836 -46.469 1 18.55 14 SER B N 1
ATOM 2380 C CA . SER B 1 14 ? 11.445 4.188 -46.375 1 18.55 14 SER B CA 1
ATOM 2381 C C . SER B 1 14 ? 12.43 5.062 -45.594 1 18.55 14 SER B C 1
ATOM 2383 O O . SER B 1 14 ? 12.953 6.039 -46.125 1 18.55 14 SER B O 1
ATOM 2385 N N . LYS B 1 15 ? 12.07 5.617 -44.438 1 20.98 15 LYS B N 1
ATOM 2386 C CA . LYS B 1 15 ? 12.953 6.637 -43.875 1 20.98 15 LYS B CA 1
ATOM 2387 C C . LYS B 1 15 ? 14.312 6.055 -43.5 1 20.98 15 LYS B C 1
ATOM 2389 O O . LYS B 1 15 ? 14.414 5.152 -42.688 1 20.98 15 LYS B O 1
ATOM 2394 N N . GLY B 1 16 ? 15.281 6.102 -44.438 1 17.53 16 GLY B N 1
ATOM 2395 C CA . GLY B 1 16 ? 16.656 5.617 -44.531 1 17.53 16 GLY B CA 1
ATOM 2396 C C . GLY B 1 16 ? 17.5 6.027 -43.344 1 17.53 16 GLY B C 1
ATOM 2397 O O . GLY B 1 16 ? 17.094 6.859 -42.531 1 17.53 16 GLY B O 1
ATOM 2398 N N . SER B 1 17 ? 18.953 5.723 -43.375 1 19.66 17 SER B N 1
ATOM 2399 C CA . SER B 1 17 ? 20.109 5.102 -42.719 1 19.66 17 SER B CA 1
ATOM 2400 C C . SER B 1 17 ? 21.016 6.148 -42.094 1 19.66 17 SER B C 1
ATOM 2402 O O . SER B 1 17 ? 22.188 5.887 -41.844 1 19.66 17 SER B O 1
ATOM 2404 N N . LYS B 1 18 ? 20.562 7.316 -41.656 1 19.44 18 LYS B N 1
ATOM 2405 C CA . LYS B 1 18 ? 21.562 8.375 -41.625 1 19.44 18 LYS B CA 1
ATOM 2406 C C . LYS B 1 18 ? 22.594 8.117 -40.531 1 19.44 18 LYS B C 1
ATOM 2408 O O . LYS B 1 18 ? 22.266 8.031 -39.344 1 19.44 18 LYS B O 1
ATOM 2413 N N . THR B 1 19 ? 23.75 7.445 -40.875 1 18.97 19 THR B N 1
ATOM 2414 C CA . THR B 1 19 ? 24.906 6.938 -40.125 1 18.97 19 THR B CA 1
ATOM 2415 C C . THR B 1 19 ? 25.719 8.094 -39.562 1 18.97 19 THR B C 1
ATOM 2417 O O . THR B 1 19 ? 26.781 7.867 -38.969 1 18.97 19 THR B O 1
ATOM 2420 N N . ARG B 1 20 ? 25.188 9.234 -39.188 1 18.28 20 ARG B N 1
ATOM 2421 C CA . ARG B 1 20 ? 26.109 10.359 -39.094 1 18.28 20 ARG B CA 1
ATOM 2422 C C . ARG B 1 20 ? 27.078 10.203 -37.938 1 18.28 20 ARG B C 1
ATOM 2424 O O . ARG B 1 20 ? 26.672 10.305 -36.75 1 18.28 20 ARG B O 1
ATOM 2431 N N . THR B 1 21 ? 28.031 9.344 -37.969 1 19.22 21 THR B N 1
ATOM 2432 C CA . THR B 1 21 ? 28.938 9 -36.875 1 19.22 21 THR B CA 1
ATOM 2433 C C . THR B 1 21 ? 29.859 10.172 -36.562 1 19.22 21 THR B C 1
ATOM 2435 O O . THR B 1 21 ? 30.656 10.102 -35.594 1 19.22 21 THR B O 1
ATOM 2438 N N . THR B 1 22 ? 29.75 11.406 -37.031 1 18.72 22 THR B N 1
ATOM 2439 C CA . THR B 1 22 ? 31 12.141 -37.094 1 18.72 22 THR B CA 1
ATOM 2440 C C . THR B 1 22 ? 31.484 12.547 -35.719 1 18.72 22 THR B C 1
ATOM 2442 O O . THR B 1 22 ? 30.75 13.172 -34.969 1 18.72 22 THR B O 1
ATOM 2445 N N . VAL B 1 23 ? 32.344 11.82 -35 1 20.91 23 VAL B N 1
ATOM 2446 C CA . VAL B 1 23 ? 33 11.914 -33.719 1 20.91 23 VAL B CA 1
ATOM 2447 C C . VAL B 1 23 ? 33.906 13.164 -33.656 1 20.91 23 VAL B C 1
ATOM 2449 O O . VAL B 1 23 ? 34.844 13.281 -34.438 1 20.91 23 VAL B O 1
ATOM 2452 N N . SER B 1 24 ? 33.375 14.336 -33.594 1 18.69 24 SER B N 1
ATOM 2453 C CA . SER B 1 24 ? 34.156 15.562 -33.812 1 18.69 24 SER B CA 1
ATOM 2454 C C . SER B 1 24 ? 35.281 15.672 -32.781 1 18.69 24 SER B C 1
ATOM 2456 O O . SER B 1 24 ? 35.219 15.07 -31.703 1 18.69 24 SER B O 1
ATOM 2458 N N . THR B 1 25 ? 36.438 16.406 -33.188 1 19.72 25 THR B N 1
ATOM 2459 C CA . THR B 1 25 ? 37.844 16.75 -33.094 1 19.72 25 THR B CA 1
ATOM 2460 C C . THR B 1 25 ? 38.094 17.703 -31.906 1 19.72 25 THR B C 1
ATOM 2462 O O . THR B 1 25 ? 37.75 18.875 -31.984 1 19.72 25 THR B O 1
ATOM 2465 N N . ASN B 1 26 ? 37.688 17.375 -30.656 1 20.11 26 ASN B N 1
ATOM 2466 C CA . ASN B 1 26 ? 37.875 18.312 -29.562 1 20.11 26 ASN B CA 1
ATOM 2467 C C . ASN B 1 26 ? 39.344 18.703 -29.422 1 20.11 26 ASN B C 1
ATOM 2469 O O . ASN B 1 26 ? 40.188 17.844 -29.234 1 20.11 26 ASN B O 1
ATOM 2473 N N . THR B 1 27 ? 39.719 19.922 -29.922 1 19.2 27 THR B N 1
ATOM 2474 C CA . THR B 1 27 ? 40.969 20.656 -30.062 1 19.2 27 THR B CA 1
ATOM 2475 C C . THR B 1 27 ? 41.594 20.953 -28.703 1 19.2 27 THR B C 1
ATOM 2477 O O . THR B 1 27 ? 40.906 21.438 -27.797 1 19.2 27 THR B O 1
ATOM 2480 N N . SER B 1 28 ? 42.75 20.328 -28.344 1 20.62 28 SER B N 1
ATOM 2481 C CA . SER B 1 28 ? 43.75 20.266 -27.281 1 20.62 28 SER B CA 1
ATOM 2482 C C . SER B 1 28 ? 44.438 21.609 -27.078 1 20.62 28 SER B C 1
ATOM 2484 O O . SER B 1 28 ? 45.469 21.672 -26.422 1 20.62 28 SER B O 1
ATOM 2486 N N . GLY B 1 29 ? 43.844 22.75 -27.406 1 18.3 29 GLY B N 1
ATOM 2487 C CA . GLY B 1 29 ? 44.875 23.766 -27.516 1 18.3 29 GLY B CA 1
ATOM 2488 C C . GLY B 1 29 ? 45.562 24.062 -26.188 1 18.3 29 GLY B C 1
ATOM 2489 O O . GLY B 1 29 ? 44.906 24.031 -25.141 1 18.3 29 GLY B O 1
ATOM 2490 N N . LEU B 1 30 ? 46.938 23.953 -26.094 1 20.86 30 LEU B N 1
ATOM 2491 C CA . LEU B 1 30 ? 48.062 24.094 -25.203 1 20.86 30 LEU B CA 1
ATOM 2492 C C . LEU B 1 30 ? 48.219 25.547 -24.734 1 20.86 30 LEU B C 1
ATOM 2494 O O . LEU B 1 30 ? 48.75 26.375 -25.469 1 20.86 30 LEU B O 1
ATOM 2498 N N . LYS B 1 31 ? 47.156 26.312 -24.469 1 21.77 31 LYS B N 1
ATOM 2499 C CA . LYS B 1 31 ? 47.625 27.688 -24.25 1 21.77 31 LYS B CA 1
ATOM 2500 C C . LYS B 1 31 ? 48.625 27.766 -23.109 1 21.77 31 LYS B C 1
ATOM 2502 O O . LYS B 1 31 ? 48.469 27.109 -22.078 1 21.77 31 LYS B O 1
ATOM 2507 N N . LEU B 1 32 ? 49.75 28.484 -23.359 1 20.05 32 LEU B N 1
ATOM 2508 C CA . LEU B 1 32 ? 51.031 28.984 -22.891 1 20.05 32 LEU B CA 1
ATOM 2509 C C . LEU B 1 32 ? 50.906 29.781 -21.594 1 20.05 32 LEU B C 1
ATOM 2511 O O . LEU B 1 32 ? 49.875 30.469 -21.406 1 20.05 32 LEU B O 1
ATOM 2515 N N . LEU B 1 33 ? 51.844 29.562 -20.641 1 20.86 33 LEU B N 1
ATOM 2516 C CA . LEU B 1 33 ? 52.344 29.828 -19.281 1 20.86 33 LEU B CA 1
ATOM 2517 C C . LEU B 1 33 ? 52.594 31.312 -19.078 1 20.86 33 LEU B C 1
ATOM 2519 O O . LEU B 1 33 ? 53.719 31.766 -19.219 1 20.86 33 LEU B O 1
ATOM 2523 N N . SER B 1 34 ? 51.906 32.219 -19.812 1 21.02 34 SER B N 1
ATOM 2524 C CA . SER B 1 34 ? 52.625 33.469 -19.641 1 21.02 34 SER B CA 1
ATOM 2525 C C . SER B 1 34 ? 52.594 33.938 -18.188 1 21.02 34 SER B C 1
ATOM 2527 O O . SER B 1 34 ? 51.594 33.812 -17.5 1 21.02 34 SER B O 1
ATOM 2529 N N . GLN B 1 35 ? 53.812 34 -17.578 1 20.94 35 GLN B N 1
ATOM 2530 C CA . GLN B 1 35 ? 54.438 34.406 -16.328 1 20.94 35 GLN B CA 1
ATOM 2531 C C . GLN B 1 35 ? 54.031 35.844 -15.953 1 20.94 35 GLN B C 1
ATOM 2533 O O . GLN B 1 35 ? 54.438 36.812 -16.609 1 20.94 35 GLN B O 1
ATOM 2538 N N . MET B 1 36 ? 52.75 36.031 -15.664 1 23.7 36 MET B N 1
ATOM 2539 C CA . MET B 1 36 ? 52.312 37.406 -15.359 1 23.7 36 MET B CA 1
ATOM 2540 C C . MET B 1 36 ? 53.188 38.031 -14.266 1 23.7 36 MET B C 1
ATOM 2542 O O . MET B 1 36 ? 53.438 37.375 -13.242 1 23.7 36 MET B O 1
ATOM 2546 N N . CYS B 1 37 ? 54 39 -14.648 1 23.5 37 CYS B N 1
ATOM 2547 C CA . CYS B 1 37 ? 54.938 39.844 -13.906 1 23.5 37 CYS B CA 1
ATOM 2548 C C . CYS B 1 37 ? 54.188 40.562 -12.781 1 23.5 37 CYS B C 1
ATOM 2550 O O . CYS B 1 37 ? 53.125 41.156 -12.984 1 23.5 37 CYS B O 1
ATOM 2552 N N . PRO B 1 38 ? 54.594 40.312 -11.516 1 24.52 38 PRO B N 1
ATOM 2553 C CA . PRO B 1 38 ? 54.125 40.688 -10.18 1 24.52 38 PRO B CA 1
ATOM 2554 C C . PRO B 1 38 ? 54.125 42.188 -9.969 1 24.52 38 PRO B C 1
ATOM 2556 O O . PRO B 1 38 ? 53.906 42.656 -8.844 1 24.52 38 PRO B O 1
ATOM 2559 N N . GLY B 1 39 ? 54.219 42.969 -11.047 1 23.3 39 GLY B N 1
ATOM 2560 C CA . GLY B 1 39 ? 54.719 44.281 -10.586 1 23.3 39 GLY B CA 1
ATOM 2561 C C . GLY B 1 39 ? 53.688 45.031 -9.766 1 23.3 39 GLY B C 1
ATOM 2562 O O . GLY B 1 39 ? 53.875 46.219 -9.492 1 23.3 39 GLY B O 1
ATOM 2563 N N . GLY B 1 40 ? 52.406 44.562 -9.719 1 26.03 40 GLY B N 1
ATOM 2564 C CA . GLY B 1 40 ? 51.531 45.719 -9.477 1 26.03 40 GLY B CA 1
ATOM 2565 C C . GLY B 1 40 ? 51.75 46.344 -8.109 1 26.03 40 GLY B C 1
ATOM 2566 O O . GLY B 1 40 ? 52.219 45.688 -7.188 1 26.03 40 GLY B O 1
ATOM 2567 N N . THR B 1 41 ? 51.719 47.656 -8.031 1 29.02 41 THR B N 1
ATOM 2568 C CA . THR B 1 41 ? 51.906 48.656 -6.984 1 29.02 41 THR B CA 1
ATOM 2569 C C . THR B 1 41 ? 50.906 48.438 -5.852 1 29.02 41 THR B C 1
ATOM 2571 O O . THR B 1 41 ? 49.75 48.156 -6.094 1 29.02 41 THR B O 1
ATOM 2574 N N . GLY B 1 42 ? 51.344 48.125 -4.578 1 27.86 42 GLY B N 1
ATOM 2575 C CA . GLY B 1 42 ? 50.875 47.812 -3.229 1 27.86 42 GLY B CA 1
ATOM 2576 C C . GLY B 1 42 ? 50.031 48.906 -2.617 1 27.86 42 GLY B C 1
ATOM 2577 O O . GLY B 1 42 ? 50.375 49.469 -1.596 1 27.86 42 GLY B O 1
ATOM 2578 N N . LYS B 1 43 ? 49.281 49.688 -3.396 1 31.88 43 LYS B N 1
ATOM 2579 C CA . LYS B 1 43 ? 48.719 50.75 -2.58 1 31.88 43 LYS B CA 1
ATOM 2580 C C . LYS B 1 43 ? 47.844 50.188 -1.478 1 31.88 43 LYS B C 1
ATOM 2582 O O . LYS B 1 43 ? 47.781 48.969 -1.253 1 31.88 43 LYS B O 1
ATOM 2587 N N . GLY B 1 44 ? 46.5 50.812 -1.238 1 29.31 44 GLY B N 1
ATOM 2588 C CA . GLY B 1 44 ? 45.688 51.219 -0.092 1 29.31 44 GLY B CA 1
ATOM 2589 C C . GLY B 1 44 ? 44.812 50.125 0.425 1 29.31 44 GLY B C 1
ATOM 2590 O O . GLY B 1 44 ? 43.625 50.062 0.081 1 29.31 44 GLY B O 1
ATOM 2591 N N . VAL B 1 45 ? 45.125 48.844 0.504 1 37.19 45 VAL B N 1
ATOM 2592 C CA . VAL B 1 45 ? 44.344 47.688 0.909 1 37.19 45 VAL B CA 1
ATOM 2593 C C . VAL B 1 45 ? 44.031 47.781 2.402 1 37.19 45 VAL B C 1
ATOM 2595 O O . VAL B 1 45 ? 43.438 46.844 2.973 1 37.19 45 VAL B O 1
ATOM 2598 N N . VAL B 1 46 ? 44.438 48.781 3.086 1 37.53 46 VAL B N 1
ATOM 2599 C CA . VAL B 1 46 ? 44.281 48.688 4.535 1 37.53 46 VAL B CA 1
ATOM 2600 C C . VAL B 1 46 ? 42.812 48.812 4.91 1 37.53 46 VAL B C 1
ATOM 2602 O O . VAL B 1 46 ? 42.406 48.344 5.977 1 37.53 46 VAL B O 1
ATOM 2605 N N . GLY B 1 47 ? 41.969 49.469 4.176 1 39.5 47 GLY B N 1
ATOM 2606 C CA . GLY B 1 47 ? 40.625 49.75 4.711 1 39.5 47 GLY B CA 1
ATOM 2607 C C . GLY B 1 47 ? 39.719 48.531 4.684 1 39.5 47 GLY B C 1
ATOM 2608 O O . GLY B 1 47 ? 38.688 48.531 5.344 1 39.5 47 GLY B O 1
ATOM 2609 N N . GLN B 1 48 ? 39.875 47.562 3.754 1 44.34 48 GLN B N 1
ATOM 2610 C CA . GLN B 1 48 ? 38.938 46.469 3.633 1 44.34 48 GLN B CA 1
ATOM 2611 C C . GLN B 1 48 ? 39.219 45.406 4.691 1 44.34 48 GLN B C 1
ATOM 2613 O O . GLN B 1 48 ? 38.312 44.656 5.094 1 44.34 48 GLN B O 1
ATOM 2618 N N . ALA B 1 49 ? 40.406 45.219 5.105 1 48.38 49 ALA B N 1
ATOM 2619 C CA . ALA B 1 49 ? 40.75 44.156 6.051 1 48.38 49 ALA B CA 1
ATOM 2620 C C . ALA B 1 49 ? 40.156 44.438 7.43 1 48.38 49 ALA B C 1
ATOM 2622 O O . ALA B 1 49 ? 39.719 43.5 8.125 1 48.38 49 ALA B O 1
ATOM 2623 N N . ASP B 1 50 ? 40.125 45.625 7.719 1 45.47 50 ASP B N 1
ATOM 2624 C CA . ASP B 1 50 ? 39.625 45.938 9.055 1 45.47 50 ASP B CA 1
ATOM 2625 C C . ASP B 1 50 ? 38.094 45.719 9.148 1 45.47 50 ASP B C 1
ATOM 2627 O O . ASP B 1 50 ? 37.594 45.281 10.18 1 45.47 50 ASP B O 1
ATOM 2631 N N . ALA B 1 51 ? 37.406 45.969 8.07 1 51.5 51 ALA B N 1
ATOM 2632 C CA . ALA B 1 51 ? 35.969 45.719 8.07 1 51.5 51 ALA B CA 1
ATOM 2633 C C . ALA B 1 51 ? 35.656 44.219 8.094 1 51.5 51 ALA B C 1
ATOM 2635 O O . ALA B 1 51 ? 34.719 43.781 8.766 1 51.5 51 ALA B O 1
ATOM 2636 N N . ASN B 1 52 ? 36.438 43.469 7.301 1 53.56 52 ASN B N 1
ATOM 2637 C CA . ASN B 1 52 ? 36.25 42.031 7.266 1 53.56 52 ASN B CA 1
ATOM 2638 C C . ASN B 1 52 ? 36.594 41.375 8.609 1 53.56 52 ASN B C 1
ATOM 2640 O O . ASN B 1 52 ? 35.938 40.438 9.055 1 53.56 52 ASN B O 1
ATOM 2644 N N . GLN B 1 53 ? 37.594 41.875 9.219 1 53.97 53 GLN B N 1
ATOM 2645 C CA . GLN B 1 53 ? 38 41.375 10.531 1 53.97 53 GLN B CA 1
ATOM 2646 C C . GLN B 1 53 ? 36.938 41.719 11.586 1 53.97 53 GLN B C 1
ATOM 2648 O O . GLN B 1 53 ? 36.656 40.906 12.469 1 53.97 53 GLN B O 1
ATOM 2653 N N . ALA B 1 54 ? 36.375 42.938 11.445 1 59.94 54 ALA B N 1
ATOM 2654 C CA . ALA B 1 54 ? 35.312 43.344 12.367 1 59.94 54 ALA B CA 1
ATOM 2655 C C . ALA B 1 54 ? 34.031 42.5 12.164 1 59.94 54 ALA B C 1
ATOM 2657 O O . ALA B 1 54 ? 33.375 42.125 13.133 1 59.94 54 ALA B O 1
ATOM 2658 N N . GLY B 1 55 ? 33.906 42.25 10.898 1 61.62 55 GLY B N 1
ATOM 2659 C CA . GLY B 1 55 ? 32.75 41.406 10.57 1 61.62 55 GLY B CA 1
ATOM 2660 C C . GLY B 1 55 ? 32.875 40 11.125 1 61.62 55 GLY B C 1
ATOM 2661 O O . GLY B 1 55 ? 31.922 39.469 11.68 1 61.62 55 GLY B O 1
ATOM 2662 N N . ASN B 1 56 ? 34.094 39.406 10.938 1 69.56 56 ASN B N 1
ATOM 2663 C CA . ASN B 1 56 ? 34.375 38.062 11.461 1 69.56 56 ASN B CA 1
ATOM 2664 C C . ASN B 1 56 ? 34.344 38.062 12.984 1 69.56 56 ASN B C 1
ATOM 2666 O O . ASN B 1 56 ? 33.844 37.125 13.594 1 69.56 56 ASN B O 1
ATOM 2670 N N . LYS B 1 57 ? 34.875 39.062 13.609 1 70.69 57 LYS B N 1
ATOM 2671 C CA . LYS B 1 57 ? 34.875 39.125 15.07 1 70.69 57 LYS B CA 1
ATOM 2672 C C . LYS B 1 57 ? 33.469 39.25 15.617 1 70.69 57 LYS B C 1
ATOM 2674 O O . LYS B 1 57 ? 33.125 38.656 16.641 1 70.69 57 LYS B O 1
ATOM 2679 N N . ASN B 1 58 ? 32.688 40.125 14.836 1 74.69 58 ASN B N 1
ATOM 2680 C CA . ASN B 1 58 ? 31.297 40.25 15.289 1 74.69 58 ASN B CA 1
ATOM 2681 C C . ASN B 1 58 ? 30.531 38.938 15.156 1 74.69 58 ASN B C 1
ATOM 2683 O O . ASN B 1 58 ? 29.719 38.625 16.016 1 74.69 58 ASN B O 1
ATOM 2687 N N . LYS B 1 59 ? 30.859 38.156 14.172 1 75.06 59 LYS B N 1
ATOM 2688 C CA . LYS B 1 59 ? 30.234 36.844 13.992 1 75.06 59 LYS B CA 1
ATOM 2689 C C . LYS B 1 59 ? 30.656 35.875 15.102 1 75.06 59 LYS B C 1
ATOM 2691 O O . LYS B 1 59 ? 29.828 35.094 15.586 1 75.06 59 LYS B O 1
ATOM 2696 N N . MET B 1 60 ? 31.828 36.031 15.406 1 77.94 60 MET B N 1
ATOM 2697 C CA . MET B 1 60 ? 32.344 35.188 16.484 1 77.94 60 MET B CA 1
ATOM 2698 C C . MET B 1 60 ? 31.719 35.594 17.828 1 77.94 60 MET B C 1
ATOM 2700 O O . MET B 1 60 ? 31.375 34.719 18.625 1 77.94 60 MET B O 1
ATOM 2704 N N . LYS B 1 61 ? 31.641 36.844 18.031 1 80.62 61 LYS B N 1
ATOM 2705 C CA . LYS B 1 61 ? 31.031 37.312 19.281 1 80.62 61 LYS B CA 1
ATOM 2706 C C . LYS B 1 61 ? 29.578 36.844 19.375 1 80.62 61 LYS B C 1
ATOM 2708 O O . LYS B 1 61 ? 29.109 36.438 20.453 1 80.62 61 LYS B O 1
ATOM 2713 N N . ARG B 1 62 ? 29.016 36.875 18.25 1 82.69 62 ARG B N 1
ATOM 2714 C CA . ARG B 1 62 ? 27.625 36.438 18.203 1 82.69 62 ARG B CA 1
ATOM 2715 C C . ARG B 1 62 ? 27.5 34.969 18.5 1 82.69 62 ARG B C 1
ATOM 2717 O O . ARG B 1 62 ? 26.609 34.531 19.219 1 82.69 62 ARG B O 1
ATOM 2724 N N . PHE B 1 63 ? 28.375 34.25 17.922 1 79.5 63 PHE B N 1
ATOM 2725 C CA . PHE B 1 63 ? 28.406 32.781 18.141 1 79.5 63 PHE B CA 1
ATOM 2726 C C . PHE B 1 63 ? 28.625 32.469 19.609 1 79.5 63 PHE B C 1
ATOM 2728 O O . PHE B 1 63 ? 27.938 31.609 20.172 1 79.5 63 PHE B O 1
ATOM 2735 N N . PHE B 1 64 ? 29.547 33.156 20.172 1 78.75 64 PHE B N 1
ATOM 2736 C CA . PHE B 1 64 ? 29.859 32.938 21.578 1 78.75 64 PHE B CA 1
ATOM 2737 C C . PHE B 1 64 ? 28.688 33.344 22.469 1 78.75 64 PHE B C 1
ATOM 2739 O O . PHE B 1 64 ? 28.406 32.688 23.484 1 78.75 64 PHE B O 1
ATOM 2746 N N . HIS B 1 65 ? 28.031 34.406 22.078 1 83.94 65 HIS B N 1
ATOM 2747 C CA . HIS B 1 65 ? 26.875 34.812 22.859 1 83.94 65 HIS B CA 1
ATOM 2748 C C . HIS B 1 65 ? 25.766 33.781 22.797 1 83.94 65 HIS B C 1
ATOM 2750 O O . HIS B 1 65 ? 25.125 33.5 23.812 1 83.94 65 HIS B O 1
ATOM 2756 N N . LYS B 1 66 ? 25.578 33.281 21.688 1 81.81 66 LYS B N 1
ATOM 2757 C CA . LYS B 1 66 ? 24.562 32.25 21.531 1 81.81 66 LYS B CA 1
ATOM 2758 C C . LYS B 1 66 ? 24.891 31.031 22.391 1 81.81 66 LYS B C 1
ATOM 2760 O O . LYS B 1 66 ? 24 30.438 22.984 1 81.81 66 LYS B O 1
ATOM 2765 N N . PHE B 1 67 ? 26.078 30.719 22.359 1 77.44 67 PHE B N 1
ATOM 2766 C CA . PHE B 1 67 ? 26.547 29.609 23.188 1 77.44 67 PHE B CA 1
ATOM 2767 C C . PHE B 1 67 ? 26.312 29.891 24.656 1 77.44 67 PHE B C 1
ATOM 2769 O O . PHE B 1 67 ? 25.859 29.016 25.406 1 77.44 67 PHE B O 1
ATOM 2776 N N . LYS B 1 68 ? 26.5 31.047 25.078 1 77.75 68 LYS B N 1
ATOM 2777 C CA . LYS B 1 68 ? 26.281 31.438 26.469 1 77.75 68 LYS B CA 1
ATOM 2778 C C . LYS B 1 68 ? 24.812 31.344 26.844 1 77.75 68 LYS B C 1
ATOM 2780 O O . LYS B 1 68 ? 24.469 30.938 27.953 1 77.75 68 LYS B O 1
ATOM 2785 N N . GLU B 1 69 ? 24.016 31.766 25.953 1 80.44 69 GLU B N 1
ATOM 2786 C CA . GLU B 1 69 ? 22.578 31.672 26.188 1 80.44 69 GLU B CA 1
ATOM 2787 C C . GLU B 1 69 ? 22.156 30.219 26.406 1 80.44 69 GLU B C 1
ATOM 2789 O O . GLU B 1 69 ? 21.375 29.922 27.312 1 80.44 69 GLU B O 1
ATOM 2794 N N . THR B 1 70 ? 22.75 29.391 25.641 1 76 70 THR B N 1
ATOM 2795 C CA . THR B 1 70 ? 22.375 27.984 25.688 1 76 70 THR B CA 1
ATOM 2796 C C . THR B 1 70 ? 22.828 27.359 27.016 1 76 70 THR B C 1
ATOM 2798 O O . THR B 1 70 ? 22.172 26.469 27.547 1 76 70 THR B O 1
ATOM 2801 N N . MET B 1 71 ? 23.938 27.891 27.547 1 74.75 71 MET B N 1
ATOM 2802 C CA . MET B 1 71 ? 24.5 27.391 28.797 1 74.75 71 MET B CA 1
ATOM 2803 C C . MET B 1 71 ? 23.844 28.062 30 1 74.75 71 MET B C 1
ATOM 2805 O O . MET B 1 71 ? 24.078 27.672 31.141 1 74.75 71 MET B O 1
ATOM 2809 N N . GLY B 1 72 ? 23 29.016 29.672 1 76.44 72 GLY B N 1
ATOM 2810 C CA . GLY B 1 72 ? 22.328 29.734 30.734 1 76.44 72 GLY B CA 1
ATOM 2811 C C . GLY B 1 72 ? 23.188 30.828 31.344 1 76.44 72 GLY B C 1
ATOM 2812 O O . GLY B 1 72 ? 22.891 31.344 32.438 1 76.44 72 GLY B O 1
ATOM 2813 N N . LEU B 1 73 ? 24.281 31.234 30.734 1 77.25 73 LEU B N 1
ATOM 2814 C CA . LEU B 1 73 ? 25.219 32.219 31.25 1 77.25 73 LEU B CA 1
ATOM 2815 C C . LEU B 1 73 ? 24.812 33.625 30.828 1 77.25 73 LEU B C 1
ATOM 2817 O O . LEU B 1 73 ? 25.312 34.625 31.375 1 77.25 73 LEU B O 1
ATOM 2821 N N . ALA B 1 74 ? 23.906 33.656 29.859 1 79.44 74 ALA B N 1
ATOM 2822 C CA . ALA B 1 74 ? 23.391 34.938 29.391 1 79.44 74 ALA B CA 1
ATOM 2823 C C . ALA B 1 74 ? 21.859 34.969 29.422 1 79.44 74 ALA B C 1
ATOM 2825 O O . ALA B 1 74 ? 21.219 33.906 29.312 1 79.44 74 ALA B O 1
ATOM 2826 N N . GLU B 1 75 ? 21.312 36.094 29.688 1 80.69 75 GLU B N 1
ATOM 2827 C CA . GLU B 1 75 ? 19.859 36.25 29.719 1 80.69 75 GLU B CA 1
ATOM 2828 C C . GLU B 1 75 ? 19.25 35.969 28.344 1 80.69 75 GLU B C 1
ATOM 2830 O O . GLU B 1 75 ? 19.75 36.438 27.312 1 80.69 75 GLU B O 1
ATOM 2835 N N . ARG B 1 76 ? 18.328 35.062 28.297 1 86.81 76 ARG B N 1
ATOM 2836 C CA . ARG B 1 76 ? 17.625 34.719 27.062 1 86.81 76 ARG B CA 1
ATOM 2837 C C . ARG B 1 76 ? 16.156 35.125 27.141 1 86.81 76 ARG B C 1
ATOM 2839 O O . ARG B 1 76 ? 15.445 34.75 28.078 1 86.81 76 ARG B O 1
ATOM 2846 N N . THR B 1 77 ? 15.758 35.969 26.203 1 87.75 77 THR B N 1
ATOM 2847 C CA . THR B 1 77 ? 14.344 36.344 26.109 1 87.75 77 THR B CA 1
ATOM 2848 C C . THR B 1 77 ? 13.5 35.125 25.75 1 87.75 77 THR B C 1
ATOM 2850 O O . THR B 1 77 ? 13.844 34.375 24.812 1 87.75 77 THR B O 1
ATOM 2853 N N . GLU B 1 78 ? 12.562 34.812 26.578 1 88.5 78 GLU B N 1
ATOM 2854 C CA . GLU B 1 78 ? 11.68 33.688 26.328 1 88.5 78 GLU B CA 1
ATOM 2855 C C . GLU B 1 78 ? 10.367 34.125 25.672 1 88.5 78 GLU B C 1
ATOM 2857 O O . GLU B 1 78 ? 9.883 35.219 25.938 1 88.5 78 GLU B O 1
ATOM 2862 N N . PHE B 1 79 ? 9.977 33.344 24.844 1 90.38 79 PHE B N 1
ATOM 2863 C CA . PHE B 1 79 ? 8.672 33.594 24.234 1 90.38 79 PHE B CA 1
ATOM 2864 C C . PHE B 1 79 ? 7.555 33.438 25.25 1 90.38 79 PHE B C 1
ATOM 2866 O O . PHE B 1 79 ? 7.707 32.719 26.25 1 90.38 79 PHE B O 1
ATOM 2873 N N . SER B 1 80 ? 6.434 34.094 25.031 1 91.31 80 SER B N 1
ATOM 2874 C CA . SER B 1 80 ? 5.27 33.969 25.891 1 91.31 80 SER B CA 1
ATOM 2875 C C . SER B 1 80 ? 4.781 32.531 25.938 1 91.31 80 SER B C 1
ATOM 2877 O O . SER B 1 80 ? 4.945 31.781 24.969 1 91.31 80 SER B O 1
ATOM 2879 N N . LYS B 1 81 ? 4.223 32.125 27.047 1 93.19 81 LYS B N 1
ATOM 2880 C CA . LYS B 1 81 ? 3.674 30.766 27.203 1 93.19 81 LYS B CA 1
ATOM 2881 C C . LYS B 1 81 ? 2.572 30.516 26.172 1 93.19 81 LYS B C 1
ATOM 2883 O O . LYS B 1 81 ? 2.443 29.391 25.672 1 93.19 81 LYS B O 1
ATOM 2888 N N . ALA B 1 82 ? 1.847 31.578 25.891 1 92.69 82 ALA B N 1
ATOM 2889 C CA . ALA B 1 82 ? 0.754 31.453 24.938 1 92.69 82 ALA B CA 1
ATOM 2890 C C . ALA B 1 82 ? 1.284 31.141 23.531 1 92.69 82 ALA B C 1
ATOM 2892 O O . ALA B 1 82 ? 0.758 30.25 22.859 1 92.69 82 ALA B O 1
ATOM 2893 N N . LEU B 1 83 ? 2.295 31.844 23.172 1 94.06 83 LEU B N 1
ATOM 2894 C CA . LEU B 1 83 ? 2.859 31.641 21.844 1 94.06 83 LEU B CA 1
ATOM 2895 C C . LEU B 1 83 ? 3.551 30.281 21.766 1 94.06 83 LEU B C 1
ATOM 2897 O O . LEU B 1 83 ? 3.359 29.547 20.797 1 94.06 83 LEU B O 1
ATOM 2901 N N . SER B 1 84 ? 4.359 29.922 22.766 1 93.25 84 SER B N 1
ATOM 2902 C CA . SER B 1 84 ? 5.031 28.625 22.812 1 93.25 84 SER B CA 1
ATOM 2903 C C . SER B 1 84 ? 4.023 27.469 22.797 1 93.25 84 SER B C 1
ATOM 2905 O O . SER B 1 84 ? 4.227 26.469 22.109 1 93.25 84 SER B O 1
ATOM 2907 N N . GLY B 1 85 ? 2.998 27.625 23.547 1 94.19 85 GLY B N 1
ATOM 2908 C CA . GLY B 1 85 ? 1.94 26.625 23.562 1 94.19 85 GLY B CA 1
ATOM 2909 C C . GLY B 1 85 ? 1.258 26.469 22.219 1 94.19 85 GLY B C 1
ATOM 2910 O O . GLY B 1 85 ? 0.976 25.344 21.797 1 94.19 85 GLY B O 1
ATOM 2911 N N . ALA B 1 86 ? 0.989 27.594 21.562 1 94.25 86 ALA B N 1
ATOM 2912 C CA . ALA B 1 86 ? 0.361 27.562 20.25 1 94.25 86 ALA B CA 1
ATOM 2913 C C . ALA B 1 86 ? 1.254 26.859 19.234 1 94.25 86 ALA B C 1
ATOM 2915 O O . ALA B 1 86 ? 0.767 26.109 18.391 1 94.25 86 ALA B O 1
ATOM 2916 N N . MET B 1 87 ? 2.514 27.094 19.312 1 94.88 87 MET B N 1
ATOM 2917 C CA . MET B 1 87 ? 3.463 26.453 18.406 1 94.88 87 MET B CA 1
ATOM 2918 C C . MET B 1 87 ? 3.527 24.953 18.641 1 94.88 87 MET B C 1
ATOM 2920 O O . MET B 1 87 ? 3.562 24.172 17.703 1 94.88 87 MET B O 1
ATOM 2924 N N . GLU B 1 88 ? 3.502 24.562 19.859 1 94.5 88 GLU B N 1
ATOM 2925 C CA . GLU B 1 88 ? 3.5 23.141 20.203 1 94.5 88 GLU B CA 1
ATOM 2926 C C . GLU B 1 88 ? 2.215 22.453 19.734 1 94.5 88 GLU B C 1
ATOM 2928 O O . GLU B 1 88 ? 2.248 21.328 19.25 1 94.5 88 GLU B O 1
ATOM 2933 N N . ASP B 1 89 ? 1.17 23.141 19.906 1 93.5 89 ASP B N 1
ATOM 2934 C CA . ASP B 1 89 ? -0.114 22.609 19.469 1 93.5 89 ASP B CA 1
ATOM 2935 C C . ASP B 1 89 ? -0.125 22.406 17.953 1 93.5 89 ASP B C 1
ATOM 2937 O O . ASP B 1 89 ? -0.662 21.406 17.453 1 93.5 89 ASP B O 1
ATOM 2941 N N . MET B 1 90 ? 0.395 23.344 17.281 1 94.81 90 MET B N 1
ATOM 2942 C CA . MET B 1 90 ? 0.456 23.219 15.82 1 94.81 90 MET B CA 1
ATOM 2943 C C . MET B 1 90 ? 1.299 22.016 15.414 1 94.81 90 MET B C 1
ATOM 2945 O O . MET B 1 90 ? 0.94 21.281 14.492 1 94.81 90 MET B O 1
ATOM 2949 N N . ASP B 1 91 ? 2.389 21.797 16.125 1 95.25 91 ASP B N 1
ATOM 2950 C CA . ASP B 1 91 ? 3.246 20.656 15.836 1 95.25 91 ASP B CA 1
ATOM 2951 C C . ASP B 1 91 ? 2.521 19.344 16.125 1 95.25 91 ASP B C 1
ATOM 2953 O O . ASP B 1 91 ? 2.629 18.391 15.352 1 95.25 91 ASP B O 1
ATOM 2957 N N . ARG B 1 92 ? 1.805 19.281 17.172 1 93.75 92 ARG B N 1
ATOM 2958 C CA . ARG B 1 92 ? 1.021 18.094 17.5 1 93.75 92 ARG B CA 1
ATOM 2959 C C . ARG B 1 92 ? -0.07 17.859 16.453 1 93.75 92 ARG B C 1
ATOM 2961 O O . ARG B 1 92 ? -0.307 16.719 16.047 1 93.75 92 ARG B O 1
ATOM 2968 N N . TYR B 1 93 ? -0.691 18.922 16.062 1 94.62 93 TYR B N 1
ATOM 2969 C CA . TYR B 1 93 ? -1.724 18.812 15.031 1 94.62 93 TYR B CA 1
ATOM 2970 C C . TYR B 1 93 ? -1.149 18.266 13.734 1 94.62 93 TYR B C 1
ATOM 2972 O O . TYR B 1 93 ? -1.765 17.422 13.086 1 94.62 93 TYR B O 1
ATOM 2980 N N . LYS B 1 94 ? 0.026 18.797 13.414 1 95 94 LYS B N 1
ATOM 2981 C CA . LYS B 1 94 ? 0.686 18.344 12.195 1 95 94 LYS B CA 1
ATOM 2982 C C . LYS B 1 94 ? 0.98 16.844 12.25 1 95 94 LYS B C 1
ATOM 2984 O O . LYS B 1 94 ? 0.831 16.141 11.25 1 95 94 LYS B O 1
ATOM 2989 N N . LEU B 1 95 ? 1.373 16.328 13.352 1 93.56 95 LEU B N 1
ATOM 2990 C CA . LEU B 1 95 ? 1.637 14.906 13.516 1 93.56 95 LEU B CA 1
ATOM 2991 C C . LEU B 1 95 ? 0.362 14.086 13.32 1 93.56 95 LEU B C 1
ATOM 2993 O O . LEU B 1 95 ? 0.375 13.062 12.641 1 93.56 95 LEU B O 1
ATOM 2997 N N . CYS B 1 96 ? -0.699 14.562 13.875 1 93.38 96 CYS B N 1
ATOM 2998 C CA . CYS B 1 96 ? -1.988 13.891 13.727 1 93.38 96 CYS B CA 1
ATOM 2999 C C . CYS B 1 96 ? -2.473 13.953 12.281 1 93.38 96 CYS B C 1
ATOM 3001 O O . CYS B 1 96 ? -3.002 12.977 11.758 1 93.38 96 CYS B O 1
ATOM 3003 N N . LEU B 1 97 ? -2.262 15.07 11.734 1 94.94 97 LEU B N 1
ATOM 3004 C CA . LEU B 1 97 ? -2.693 15.266 10.352 1 94.94 97 LEU B CA 1
ATOM 3005 C C . LEU B 1 97 ? -1.914 14.352 9.406 1 94.94 97 LEU B C 1
ATOM 3007 O O . LEU B 1 97 ? -2.473 13.828 8.438 1 94.94 97 LEU B O 1
ATOM 3011 N N . ASP B 1 98 ? -0.609 14.133 9.68 1 93.12 98 ASP B N 1
ATOM 3012 C CA . ASP B 1 98 ? 0.209 13.227 8.883 1 93.12 98 ASP B CA 1
ATOM 3013 C C . ASP B 1 98 ? -0.35 11.805 8.922 1 93.12 98 ASP B C 1
ATOM 3015 O O . ASP B 1 98 ? -0.411 11.125 7.891 1 93.12 98 ASP B O 1
ATOM 3019 N N . ARG B 1 99 ? -0.733 11.406 10.008 1 92.06 99 ARG B N 1
ATOM 3020 C CA . ARG B 1 99 ? -1.3 10.07 10.164 1 92.06 99 ARG B CA 1
ATOM 3021 C C . ARG B 1 99 ? -2.619 9.945 9.414 1 92.06 99 ARG B C 1
ATOM 3023 O O . ARG B 1 99 ? -2.881 8.922 8.773 1 92.06 99 ARG B O 1
ATOM 3030 N N . LEU B 1 100 ? -3.379 10.945 9.539 1 94.62 100 LEU B N 1
ATOM 3031 C CA . LEU B 1 100 ? -4.648 10.961 8.82 1 94.62 100 LEU B CA 1
ATOM 3032 C C . LEU B 1 100 ? -4.422 10.891 7.316 1 94.62 100 LEU B C 1
ATOM 3034 O O . LEU B 1 100 ? -5.051 10.086 6.629 1 94.62 100 LEU B O 1
ATOM 3038 N N . ALA B 1 101 ? -3.559 11.742 6.887 1 93.25 101 ALA B N 1
ATOM 3039 C CA . ALA B 1 101 ? -3.273 11.805 5.457 1 93.25 101 ALA B CA 1
ATOM 3040 C C . ALA B 1 101 ? -2.75 10.469 4.945 1 93.25 101 ALA B C 1
ATOM 3042 O O . ALA B 1 101 ? -3.131 10.016 3.861 1 93.25 101 ALA B O 1
ATOM 3043 N N . ASP B 1 102 ? -1.872 9.852 5.719 1 91.44 102 ASP B N 1
ATOM 3044 C CA . ASP B 1 102 ? -1.332 8.555 5.34 1 91.44 102 ASP B CA 1
ATOM 3045 C C . ASP B 1 102 ? -2.441 7.512 5.227 1 91.44 102 ASP B C 1
ATOM 3047 O O . ASP B 1 102 ? -2.473 6.73 4.273 1 91.44 102 ASP B O 1
ATOM 3051 N N . ALA B 1 103 ? -3.305 7.492 6.184 1 92.81 103 ALA B N 1
ATOM 3052 C CA . ALA B 1 103 ? -4.422 6.551 6.168 1 92.81 103 ALA B CA 1
ATOM 3053 C C . ALA B 1 103 ? -5.316 6.777 4.953 1 92.81 103 ALA B C 1
ATOM 3055 O O . ALA B 1 103 ? -5.691 5.82 4.266 1 92.81 103 ALA B O 1
ATOM 3056 N N . MET B 1 104 ? -5.668 7.992 4.68 1 94.12 104 MET B N 1
ATOM 3057 C CA . MET B 1 104 ? -6.539 8.32 3.557 1 94.12 104 MET B CA 1
ATOM 3058 C C . MET B 1 104 ? -5.871 7.965 2.23 1 94.12 104 MET B C 1
ATOM 3060 O O . MET B 1 104 ? -6.5 7.371 1.354 1 94.12 104 MET B O 1
ATOM 3064 N N . CYS B 1 105 ? -4.602 8.25 2.141 1 91.44 105 CYS B N 1
ATOM 3065 C CA . CYS B 1 105 ? -3.875 7.977 0.905 1 91.44 105 CYS B CA 1
ATOM 3066 C C . CYS B 1 105 ? -3.766 6.477 0.662 1 91.44 105 CYS B C 1
ATOM 3068 O O . CYS B 1 105 ? -3.816 6.023 -0.483 1 91.44 105 CYS B O 1
ATOM 3070 N N . THR B 1 106 ? -3.592 5.77 1.729 1 91.69 106 THR B N 1
ATOM 3071 C CA . THR B 1 106 ? -3.512 4.32 1.614 1 91.69 106 THR B CA 1
ATOM 3072 C C . THR B 1 106 ? -4.812 3.748 1.06 1 91.69 106 THR B C 1
ATOM 3074 O O . THR B 1 106 ? -4.793 2.842 0.222 1 91.69 106 THR B O 1
ATOM 3077 N N . GLN B 1 107 ? -5.941 4.312 1.496 1 93.06 107 GLN B N 1
ATOM 3078 C CA . GLN B 1 107 ? -7.234 3.85 1.001 1 93.06 107 GLN B CA 1
ATOM 3079 C C . GLN B 1 107 ? -7.461 4.293 -0.441 1 93.06 107 GLN B C 1
ATOM 3081 O O . GLN B 1 107 ? -8.055 3.561 -1.234 1 93.06 107 GLN B O 1
ATOM 3086 N N . ILE B 1 108 ? -7.004 5.473 -0.76 1 93.88 108 ILE B N 1
ATOM 3087 C CA . ILE B 1 108 ? -7.215 6.043 -2.086 1 93.88 108 ILE B CA 1
ATOM 3088 C C . ILE B 1 108 ? -6.359 5.297 -3.109 1 93.88 108 ILE B C 1
ATOM 3090 O O . ILE B 1 108 ? -6.84 4.941 -4.188 1 93.88 108 ILE B O 1
ATOM 3094 N N . GLN B 1 109 ? -5.094 5.145 -2.768 1 92.38 109 GLN B N 1
ATOM 3095 C CA . GLN B 1 109 ? -4.141 4.434 -3.617 1 92.38 109 GLN B CA 1
ATOM 3096 C C . GLN B 1 109 ? -3.52 3.256 -2.877 1 92.38 109 GLN B C 1
ATOM 3098 O O . GLN B 1 109 ? -2.535 3.42 -2.152 1 92.38 109 GLN B O 1
ATOM 3103 N N . PRO B 1 110 ? -4.098 2.119 -3.156 1 89.69 110 PRO B N 1
ATOM 3104 C CA . PRO B 1 110 ? -3.66 0.942 -2.402 1 89.69 110 PRO B CA 1
ATOM 3105 C C . PRO B 1 110 ? -2.232 0.523 -2.744 1 89.69 110 PRO B C 1
ATOM 3107 O O . PRO B 1 110 ? -1.551 -0.09 -1.918 1 89.69 110 PRO B O 1
ATOM 3110 N N . ASN B 1 111 ? -1.716 0.754 -3.932 1 89.19 111 ASN B N 1
ATOM 3111 C CA . ASN B 1 111 ? -0.373 0.36 -4.344 1 89.19 111 ASN B CA 1
ATOM 3112 C C . ASN B 1 111 ? 0.681 1.337 -3.83 1 89.19 111 ASN B C 1
ATOM 3114 O O . ASN B 1 111 ? 0.744 2.482 -4.281 1 89.19 111 ASN B O 1
ATOM 3118 N N . SER B 1 112 ? 1.469 0.873 -2.963 1 84.06 112 SER B N 1
ATOM 3119 C CA . SER B 1 112 ? 2.436 1.729 -2.283 1 84.06 112 SER B CA 1
ATOM 3120 C C . SER B 1 112 ? 3.49 2.252 -3.254 1 84.06 112 SER B C 1
ATOM 3122 O O . SER B 1 112 ? 4.105 3.289 -3.01 1 84.06 112 SER B O 1
ATOM 3124 N N . LYS B 1 113 ? 3.693 1.478 -4.285 1 82.94 113 LYS B N 1
ATOM 3125 C CA . LYS B 1 113 ? 4.664 1.902 -5.289 1 82.94 113 LYS B CA 1
ATOM 3126 C C . LYS B 1 113 ? 4.312 3.277 -5.848 1 82.94 113 LYS B C 1
ATOM 3128 O O . LYS B 1 113 ? 5.199 4.074 -6.156 1 82.94 113 LYS B O 1
ATOM 3133 N N . PHE B 1 114 ? 3.059 3.562 -5.898 1 85.5 114 PHE B N 1
ATOM 3134 C CA . PHE B 1 114 ? 2.615 4.801 -6.523 1 85.5 114 PHE B CA 1
ATOM 3135 C C . PHE B 1 114 ? 2.371 5.883 -5.477 1 85.5 114 PHE B C 1
ATOM 3137 O O . PHE B 1 114 ? 2.184 7.051 -5.816 1 85.5 114 PHE B O 1
ATOM 3144 N N . ARG B 1 115 ? 2.365 5.547 -4.223 1 80.44 115 ARG B N 1
ATOM 3145 C CA . ARG B 1 115 ? 2.215 6.523 -3.15 1 80.44 115 ARG B CA 1
ATOM 3146 C C . ARG B 1 115 ? 3.549 7.188 -2.818 1 80.44 115 ARG B C 1
ATOM 3148 O O . ARG B 1 115 ? 3.594 8.375 -2.494 1 80.44 115 ARG B O 1
ATOM 3155 N N . LYS B 1 116 ? 4.68 6.293 -2.561 1 64.88 116 LYS B N 1
ATOM 3156 C CA . LYS B 1 116 ? 5.992 6.746 -2.121 1 64.88 116 LYS B CA 1
ATOM 3157 C C . LYS B 1 116 ? 6.617 7.691 -3.145 1 64.88 116 LYS B C 1
ATOM 3159 O O . LYS B 1 116 ? 7.391 8.586 -2.783 1 64.88 116 LYS B O 1
ATOM 3164 N N . ILE B 1 117 ? 6.613 6.969 -4.441 1 50.12 117 ILE B N 1
ATOM 3165 C CA . ILE B 1 117 ? 7.258 7.875 -5.387 1 50.12 117 ILE B CA 1
ATOM 3166 C C . ILE B 1 117 ? 6.867 9.312 -5.07 1 50.12 117 ILE B C 1
ATOM 3168 O O . ILE B 1 117 ? 7.691 10.227 -5.18 1 50.12 117 ILE B O 1
ATOM 3172 N N . GLU B 1 118 ? 5.555 9.648 -5.098 1 46.59 118 GLU B N 1
ATOM 3173 C CA . GLU B 1 118 ? 5.125 11.039 -5.18 1 46.59 118 GLU B CA 1
ATOM 3174 C C . GLU B 1 118 ? 5.098 11.695 -3.799 1 46.59 118 GLU B C 1
ATOM 3176 O O . GLU B 1 118 ? 4.191 11.438 -3.002 1 46.59 118 GLU B O 1
ATOM 3181 N N . LYS B 1 119 ? 5.906 11.719 -2.846 1 46.62 119 LYS B N 1
ATOM 3182 C CA . LYS B 1 119 ? 5.766 13.117 -2.436 1 46.62 119 LYS B CA 1
ATOM 3183 C C . LYS B 1 119 ? 5.09 13.945 -3.525 1 46.62 119 LYS B C 1
ATOM 3185 O O . LYS B 1 119 ? 4.797 15.125 -3.324 1 46.62 119 LYS B O 1
ATOM 3190 N N . GLN B 1 120 ? 5.176 13.492 -4.91 1 45.69 120 GLN B N 1
ATOM 3191 C CA . GLN B 1 120 ? 4.48 14.133 -6.023 1 45.69 120 GLN B CA 1
ATOM 3192 C C . GLN B 1 120 ? 3.033 13.656 -6.109 1 45.69 120 GLN B C 1
ATOM 3194 O O . GLN B 1 120 ? 2.734 12.5 -5.801 1 45.69 120 GLN B O 1
ATOM 3199 N N . MET B 1 121 ? 2.221 14.195 -5.672 1 49.53 121 MET B N 1
ATOM 3200 C CA . MET B 1 121 ? 0.766 14.242 -5.551 1 49.53 121 MET B CA 1
ATOM 3201 C C . MET B 1 121 ? 0.1 13.5 -6.703 1 49.53 121 MET B C 1
ATOM 3203 O O . MET B 1 121 ? -1.107 13.633 -6.914 1 49.53 121 MET B O 1
ATOM 3207 N N . GLU B 1 122 ? 0.786 12.828 -7.68 1 57.47 122 GLU B N 1
ATOM 3208 C CA . GLU B 1 122 ? -0.096 12.109 -8.594 1 57.47 122 GLU B CA 1
ATOM 3209 C C . GLU B 1 122 ? -0.236 10.641 -8.188 1 57.47 122 GLU B C 1
ATOM 3211 O O . GLU B 1 122 ? 0.747 9.898 -8.18 1 57.47 122 GLU B O 1
ATOM 3216 N N . LEU B 1 123 ? -1.138 10.227 -7.418 1 74.31 123 LEU B N 1
ATOM 3217 C CA . LEU B 1 123 ? -1.485 8.953 -6.797 1 74.31 123 LEU B CA 1
ATOM 3218 C C . LEU B 1 123 ? -1.994 7.961 -7.84 1 74.31 123 LEU B C 1
ATOM 3220 O O . LEU B 1 123 ? -1.836 6.75 -7.68 1 74.31 123 LEU B O 1
ATOM 3224 N N . ALA B 1 124 ? -2.312 8.562 -9.102 1 77.06 124 ALA B N 1
ATOM 3225 C CA . ALA B 1 124 ? -2.965 7.66 -10.047 1 77.06 124 ALA B CA 1
ATOM 3226 C C . ALA B 1 124 ? -1.936 6.898 -10.875 1 77.06 124 ALA B C 1
ATOM 3228 O O . ALA B 1 124 ? -1.021 7.5 -11.445 1 77.06 124 ALA B O 1
ATOM 3229 N N . PRO B 1 125 ? -2.006 5.609 -10.938 1 80.88 125 PRO B N 1
ATOM 3230 C CA . PRO B 1 125 ? -1.097 4.832 -11.781 1 80.88 125 PRO B CA 1
ATOM 3231 C C . PRO B 1 125 ? -1.329 5.062 -13.273 1 80.88 125 PRO B C 1
ATOM 3233 O O . PRO B 1 125 ? -2.422 5.469 -13.68 1 80.88 125 PRO B O 1
ATOM 3236 N N . PRO B 1 126 ? -0.203 4.879 -14.023 1 82.31 126 PRO B N 1
ATOM 3237 C CA . PRO B 1 126 ? -0.401 4.934 -15.477 1 82.31 126 PRO B CA 1
ATOM 3238 C C . PRO B 1 126 ? -1.358 3.855 -15.977 1 82.31 126 PRO B C 1
ATOM 3240 O O . PRO B 1 126 ? -1.682 2.918 -15.242 1 82.31 126 PRO B O 1
ATOM 3243 N N . GLU B 1 127 ? -1.689 4.129 -17.219 1 84.56 127 GLU B N 1
ATOM 3244 C CA . GLU B 1 127 ? -2.574 3.146 -17.844 1 84.56 127 GLU B CA 1
ATOM 3245 C C . GLU B 1 127 ? -1.918 1.77 -17.891 1 84.56 127 GLU B C 1
ATOM 3247 O O . GLU B 1 127 ? -0.704 1.662 -18.078 1 84.56 127 GLU B O 1
ATOM 3252 N N . ASN B 1 128 ? -2.648 0.716 -17.609 1 88.56 128 ASN B N 1
ATOM 3253 C CA . ASN B 1 128 ? -2.26 -0.688 -17.688 1 88.56 128 ASN B CA 1
ATOM 3254 C C . ASN B 1 128 ? -1.448 -1.116 -16.469 1 88.56 128 ASN B C 1
ATOM 3256 O O . ASN B 1 128 ? -0.838 -2.188 -16.469 1 88.56 128 ASN B O 1
ATOM 3260 N N . GLN B 1 129 ? -1.407 -0.252 -15.484 1 89.31 129 GLN B N 1
ATOM 3261 C CA . GLN B 1 129 ? -0.64 -0.626 -14.297 1 89.31 129 GLN B CA 1
ATOM 3262 C C . GLN B 1 129 ? -1.531 -0.684 -13.062 1 89.31 129 GLN B C 1
ATOM 3264 O O . GLN B 1 129 ? -1.073 -1.053 -11.977 1 89.31 129 GLN B O 1
ATOM 3269 N N . ASP B 1 130 ? -2.773 -0.243 -13.344 1 93.5 130 ASP B N 1
ATOM 3270 C CA . ASP B 1 130 ? -3.73 -0.395 -12.25 1 93.5 130 ASP B CA 1
ATOM 3271 C C . ASP B 1 130 ? -3.963 -1.869 -11.93 1 93.5 130 ASP B C 1
ATOM 3273 O O . ASP B 1 130 ? -3.865 -2.727 -12.805 1 93.5 130 ASP B O 1
ATOM 3277 N N . GLU B 1 131 ? -4.277 -2.166 -10.68 1 94.06 131 GLU B N 1
ATOM 3278 C CA . GLU B 1 131 ? -4.465 -3.553 -10.266 1 94.06 131 GLU B CA 1
ATOM 3279 C C . GLU B 1 131 ? -5.543 -4.238 -11.094 1 94.06 131 GLU B C 1
ATOM 3281 O O . GLU B 1 131 ? -5.426 -5.422 -11.414 1 94.06 131 GLU B O 1
ATOM 3286 N N . TYR B 1 132 ? -6.598 -3.516 -11.453 1 96.56 132 TYR B N 1
ATOM 3287 C CA . TYR B 1 132 ? -7.656 -4.102 -12.266 1 96.56 132 TYR B CA 1
ATOM 3288 C C . TYR B 1 132 ? -7.184 -4.324 -13.695 1 96.56 132 TYR B C 1
ATOM 3290 O O . TYR B 1 132 ? -7.645 -5.25 -14.375 1 96.56 132 TYR B O 1
ATOM 3298 N N . ASP B 1 133 ? -6.27 -3.496 -14.141 1 95.62 133 ASP B N 1
ATOM 3299 C CA . ASP B 1 133 ? -5.656 -3.732 -15.438 1 95.62 133 ASP B CA 1
ATOM 3300 C C . ASP B 1 133 ? -4.867 -5.039 -15.445 1 95.62 133 ASP B C 1
ATOM 3302 O O . ASP B 1 133 ? -4.883 -5.777 -16.438 1 95.62 133 ASP B O 1
ATOM 3306 N N . LEU B 1 134 ? -4.219 -5.223 -14.391 1 94.25 134 LEU B N 1
ATOM 3307 C CA . LEU B 1 134 ? -3.414 -6.438 -14.281 1 94.25 134 LEU B CA 1
ATOM 3308 C C . LEU B 1 134 ? -4.301 -7.676 -14.297 1 94.25 134 LEU B C 1
ATOM 3310 O O . LEU B 1 134 ? -3.938 -8.695 -14.883 1 94.25 134 LEU B O 1
ATOM 3314 N N . VAL B 1 135 ? -5.449 -7.598 -13.703 1 94.94 135 VAL B N 1
ATOM 3315 C CA . VAL B 1 135 ? -6.41 -8.695 -13.75 1 94.94 135 VAL B CA 1
ATOM 3316 C C . VAL B 1 135 ? -6.871 -8.922 -15.188 1 94.94 135 VAL B C 1
ATOM 3318 O O . VAL B 1 135 ? -6.945 -10.062 -15.648 1 94.94 135 VAL B O 1
ATOM 3321 N N . THR B 1 136 ? -7.121 -7.785 -15.844 1 94.56 136 THR B N 1
ATOM 3322 C CA . THR B 1 136 ? -7.527 -7.855 -17.25 1 94.56 136 THR B CA 1
ATOM 3323 C C . THR B 1 136 ? -6.449 -8.539 -18.078 1 94.56 136 THR B C 1
ATOM 3325 O O . THR B 1 136 ? -6.754 -9.406 -18.906 1 94.56 136 THR B O 1
ATOM 3328 N N . MET B 1 137 ? -5.227 -8.211 -17.859 1 92.62 137 MET B N 1
ATOM 3329 C CA . MET B 1 137 ? -4.109 -8.789 -18.609 1 92.62 137 MET B CA 1
ATOM 3330 C C . MET B 1 137 ? -4.012 -10.289 -18.375 1 92.62 137 MET B C 1
ATOM 3332 O O . MET B 1 137 ? -3.727 -11.055 -19.297 1 92.62 137 MET B O 1
ATOM 3336 N N . TRP B 1 138 ? -4.27 -10.703 -17.188 1 93.44 138 TRP B N 1
ATOM 3337 C CA . TRP B 1 138 ? -4.238 -12.125 -16.859 1 93.44 138 TRP B CA 1
ATOM 3338 C C . TRP B 1 138 ? -5.359 -12.875 -17.594 1 93.44 138 TRP B C 1
ATOM 3340 O O . TRP B 1 138 ? -5.129 -13.93 -18.188 1 93.44 138 TRP B O 1
ATOM 3350 N N . LEU B 1 139 ? -6.508 -12.297 -17.578 1 90.75 139 LEU B N 1
ATOM 3351 C CA . LEU B 1 139 ? -7.648 -12.922 -18.234 1 90.75 139 LEU B CA 1
ATOM 3352 C C . LEU B 1 139 ? -7.406 -13.07 -19.734 1 90.75 139 LEU B C 1
ATOM 3354 O O . LEU B 1 139 ? -7.719 -14.109 -20.312 1 90.75 139 LEU B O 1
ATOM 3358 N N . LYS B 1 140 ? -6.805 -12.078 -20.281 1 88.81 140 LYS B N 1
ATOM 3359 C CA . LYS B 1 140 ? -6.527 -12.094 -21.719 1 88.81 140 LYS B CA 1
ATOM 3360 C C . LYS B 1 140 ? -5.488 -13.156 -22.062 1 88.81 140 LYS B C 1
ATOM 3362 O O . LYS B 1 140 ? -5.523 -13.734 -23.141 1 88.81 140 LYS B O 1
ATOM 3367 N N . SER B 1 141 ? -4.621 -13.414 -21.156 1 87.25 141 SER B N 1
ATOM 3368 C CA . SER B 1 141 ? -3.52 -14.336 -21.406 1 87.25 141 SER B CA 1
ATOM 3369 C C . SER B 1 141 ? -3.982 -15.781 -21.328 1 87.25 141 SER B C 1
ATOM 3371 O O . SER B 1 141 ? -3.303 -16.688 -21.828 1 87.25 141 SER B O 1
ATOM 3373 N N . GLN B 1 142 ? -5.191 -16.016 -20.734 1 86.19 142 GLN B N 1
ATOM 3374 C CA . GLN B 1 142 ? -5.688 -17.375 -20.594 1 86.19 142 GLN B CA 1
ATOM 3375 C C . GLN B 1 142 ? -6.441 -17.812 -21.844 1 86.19 142 GLN B C 1
ATOM 3377 O O . GLN B 1 142 ? -7.641 -17.562 -21.969 1 86.19 142 GLN B O 1
ATOM 3382 N N . LYS B 1 143 ? -5.723 -18.484 -22.719 1 78.12 143 LYS B N 1
ATOM 3383 C CA . LYS B 1 143 ? -6.273 -18.906 -24.016 1 78.12 143 LYS B CA 1
ATOM 3384 C C . LYS B 1 143 ? -7.227 -20.094 -23.844 1 78.12 143 LYS B C 1
ATOM 3386 O O . LYS B 1 143 ? -8.156 -20.266 -24.625 1 78.12 143 LYS B O 1
ATOM 3391 N N . ASP B 1 144 ? -7.051 -20.844 -22.859 1 73.56 144 ASP B N 1
ATOM 3392 C CA . ASP B 1 144 ? -7.82 -22.062 -22.641 1 73.56 144 ASP B CA 1
ATOM 3393 C C . ASP B 1 144 ? -9.281 -21.75 -22.312 1 73.56 144 ASP B C 1
ATOM 3395 O O . ASP B 1 144 ? -10.141 -22.625 -22.406 1 73.56 144 ASP B O 1
ATOM 3399 N N . PHE B 1 145 ? -9.484 -20.5 -22.016 1 72.94 145 PHE B N 1
ATOM 3400 C CA . PHE B 1 145 ? -10.828 -20.156 -21.562 1 72.94 145 PHE B CA 1
ATOM 3401 C C . PHE B 1 145 ? -11.508 -19.203 -22.531 1 72.94 145 PHE B C 1
ATOM 3403 O O . PHE B 1 145 ? -12.438 -18.484 -22.156 1 72.94 145 PHE B O 1
ATOM 3410 N N . ASP B 1 146 ? -11.062 -19.219 -23.688 1 66.19 146 ASP B N 1
ATOM 3411 C CA . ASP B 1 146 ? -11.617 -18.297 -24.672 1 66.19 146 ASP B CA 1
ATOM 3412 C C . ASP B 1 146 ? -13.078 -18.609 -24.969 1 66.19 146 ASP B C 1
ATOM 3414 O O . ASP B 1 146 ? -13.852 -17.734 -25.328 1 66.19 146 ASP B O 1
ATOM 3418 N N . ASP B 1 147 ? -13.43 -19.828 -24.719 1 63.31 147 ASP B N 1
ATOM 3419 C CA . ASP B 1 147 ? -14.805 -20.219 -25.016 1 63.31 147 ASP B CA 1
ATOM 3420 C C . ASP B 1 147 ? -15.75 -19.812 -23.875 1 63.31 147 ASP B C 1
ATOM 3422 O O . ASP B 1 147 ? -16.969 -19.984 -23.984 1 63.31 147 ASP B O 1
ATOM 3426 N N . TYR B 1 148 ? -15.117 -19.359 -22.812 1 61.28 148 TYR B N 1
ATOM 3427 C CA . TYR B 1 148 ? -15.938 -18.938 -21.688 1 61.28 148 TYR B CA 1
ATOM 3428 C C . TYR B 1 148 ? -16.594 -17.594 -21.984 1 61.28 148 TYR B C 1
ATOM 3430 O O . TYR B 1 148 ? -15.922 -16.578 -22.203 1 61.28 148 TYR B O 1
ATOM 3438 N N . SER B 1 149 ? -17.875 -17.562 -22.562 1 62.34 149 SER B N 1
ATOM 3439 C CA . SER B 1 149 ? -18.656 -16.391 -22.938 1 62.34 149 SER B CA 1
ATOM 3440 C C . SER B 1 149 ? -18.469 -15.258 -21.938 1 62.34 149 SER B C 1
ATOM 3442 O O . SER B 1 149 ? -18.406 -14.086 -22.312 1 62.34 149 SER B O 1
ATOM 3444 N N . ASN B 1 150 ? -18.125 -15.633 -20.797 1 81.19 150 ASN B N 1
ATOM 3445 C CA . ASN B 1 150 ? -18.109 -14.617 -19.75 1 81.19 150 ASN B CA 1
ATOM 3446 C C . ASN B 1 150 ? -16.734 -13.953 -19.641 1 81.19 150 ASN B C 1
ATOM 3448 O O . ASN B 1 150 ? -16.578 -12.953 -18.938 1 81.19 150 ASN B O 1
ATOM 3452 N N . LYS B 1 151 ? -15.867 -14.375 -20.547 1 86.19 151 LYS B N 1
ATOM 3453 C CA . LYS B 1 151 ? -14.523 -13.82 -20.453 1 86.19 151 LYS B CA 1
ATOM 3454 C C . LYS B 1 151 ? -14.484 -12.391 -20.984 1 86.19 151 LYS B C 1
ATOM 3456 O O . LYS B 1 151 ? -13.906 -11.5 -20.344 1 86.19 151 LYS B O 1
ATOM 3461 N N . LYS B 1 152 ? -15.141 -12.195 -22.125 1 86.56 152 LYS B N 1
ATOM 3462 C CA . LYS B 1 152 ? -15.148 -10.867 -22.734 1 86.56 152 LYS B CA 1
ATOM 3463 C C . LYS B 1 152 ? -15.859 -9.859 -21.828 1 86.56 152 LYS B C 1
ATOM 3465 O O . LYS B 1 152 ? -15.422 -8.711 -21.703 1 86.56 152 LYS B O 1
ATOM 3470 N N . ILE B 1 153 ? -16.875 -10.297 -21.234 1 90.5 153 ILE B N 1
ATOM 3471 C CA . ILE B 1 153 ? -17.641 -9.438 -20.344 1 90.5 153 ILE B CA 1
ATOM 3472 C C . ILE B 1 153 ? -16.797 -9.078 -19.125 1 90.5 153 ILE B C 1
ATOM 3474 O O . ILE B 1 153 ? -16.797 -7.93 -18.688 1 90.5 153 ILE B O 1
ATOM 3478 N N . GLN B 1 154 ? -16.094 -10.102 -18.641 1 91.12 154 GLN B N 1
ATOM 3479 C CA . GLN B 1 154 ? -15.242 -9.867 -17.469 1 91.12 154 GLN B CA 1
ATOM 3480 C C . GLN B 1 154 ? -14.102 -8.914 -17.797 1 91.12 154 GLN B C 1
ATOM 3482 O O . GLN B 1 154 ? -13.758 -8.047 -17 1 91.12 154 GLN B O 1
ATOM 3487 N N . ILE B 1 155 ? -13.562 -9.102 -18.969 1 92.12 155 ILE B N 1
ATOM 3488 C CA . ILE B 1 155 ? -12.469 -8.234 -19.391 1 92.12 155 ILE B CA 1
ATOM 3489 C C . ILE B 1 155 ? -12.961 -6.793 -19.469 1 92.12 155 ILE B C 1
ATOM 3491 O O . ILE B 1 155 ? -12.305 -5.883 -18.953 1 92.12 155 ILE B O 1
ATOM 3495 N N . ASP B 1 156 ? -14.086 -6.586 -20.031 1 93.69 156 ASP B N 1
ATOM 3496 C CA . ASP B 1 156 ? -14.656 -5.246 -20.141 1 93.69 156 ASP B CA 1
ATOM 3497 C C . ASP B 1 156 ? -14.961 -4.668 -18.75 1 93.69 156 ASP B C 1
ATOM 3499 O O . ASP B 1 156 ? -14.711 -3.486 -18.5 1 93.69 156 ASP B O 1
ATOM 3503 N N . MET B 1 157 ? -15.43 -5.504 -17.906 1 95.62 157 MET B N 1
ATOM 3504 C CA . MET B 1 157 ? -15.773 -5.094 -16.547 1 95.62 157 MET B CA 1
ATOM 3505 C C . MET B 1 157 ? -14.547 -4.566 -15.82 1 95.62 157 MET B C 1
ATOM 3507 O O . MET B 1 157 ? -14.562 -3.459 -15.281 1 95.62 157 MET B O 1
ATOM 3511 N N . TYR B 1 158 ? -13.469 -5.355 -15.852 1 96.69 158 TYR B N 1
ATOM 3512 C CA . TYR B 1 158 ? -12.273 -4.965 -15.117 1 96.69 158 TYR B CA 1
ATOM 3513 C C . TYR B 1 158 ? -11.609 -3.754 -15.758 1 96.69 158 TYR B C 1
ATOM 3515 O O . TYR B 1 158 ? -11.008 -2.93 -15.07 1 96.69 158 TYR B O 1
ATOM 3523 N N . GLN B 1 159 ? -11.773 -3.617 -17.016 1 95.81 159 GLN B N 1
ATOM 3524 C CA . GLN B 1 159 ? -11.25 -2.432 -17.688 1 95.81 159 GLN B CA 1
ATOM 3525 C C . GLN B 1 159 ? -11.992 -1.176 -17.234 1 95.81 159 GLN B C 1
ATOM 3527 O O . GLN B 1 159 ? -11.375 -0.135 -17 1 95.81 159 GLN B O 1
ATOM 3532 N N . LYS B 1 160 ? -13.258 -1.26 -17.125 1 97.19 160 LYS B N 1
ATOM 3533 C CA . LYS B 1 160 ? -14.062 -0.145 -16.625 1 97.19 160 LYS B CA 1
ATOM 3534 C C . LYS B 1 160 ? -13.719 0.181 -15.18 1 97.19 160 LYS B C 1
ATOM 3536 O O . LYS B 1 160 ? -13.664 1.351 -14.797 1 97.19 160 LYS B O 1
ATOM 3541 N N . MET B 1 161 ? -13.5 -0.896 -14.445 1 97.69 161 MET B N 1
ATOM 3542 C CA . MET B 1 161 ? -13.133 -0.699 -13.047 1 97.69 161 MET B CA 1
ATOM 3543 C C . MET B 1 161 ? -11.805 0.04 -12.938 1 97.69 161 MET B C 1
ATOM 3545 O O . MET B 1 161 ? -11.648 0.927 -12.094 1 97.69 161 MET B O 1
ATOM 3549 N N . ALA B 1 162 ? -10.875 -0.34 -13.766 1 96.94 162 ALA B N 1
ATOM 3550 C CA . ALA B 1 162 ? -9.57 0.313 -13.75 1 96.94 162 ALA B CA 1
ATOM 3551 C C . ALA B 1 162 ? -9.695 1.799 -14.07 1 96.94 162 ALA B C 1
ATOM 3553 O O . ALA B 1 162 ? -9.086 2.639 -13.414 1 96.94 162 ALA B O 1
ATOM 3554 N N . THR B 1 163 ? -10.469 2.105 -15.047 1 96.19 163 THR B N 1
ATOM 3555 C CA . THR B 1 163 ? -10.672 3.492 -15.438 1 96.19 163 THR B CA 1
ATOM 3556 C C . THR B 1 163 ? -11.32 4.289 -14.312 1 96.19 163 THR B C 1
ATOM 3558 O O . THR B 1 163 ? -10.891 5.395 -13.992 1 96.19 163 THR B O 1
ATOM 3561 N N . GLU B 1 164 ? -12.367 3.709 -13.734 1 97.25 164 GLU B N 1
ATOM 3562 C CA . GLU B 1 164 ? -13.055 4.371 -12.633 1 97.25 164 GLU B CA 1
ATOM 3563 C C . GLU B 1 164 ? -12.133 4.551 -11.43 1 97.25 164 GLU B C 1
ATOM 3565 O O . GLU B 1 164 ? -12.18 5.586 -10.758 1 97.25 164 GLU B O 1
ATOM 3570 N N . HIS B 1 165 ? -11.344 3.533 -11.156 1 96.62 165 HIS B N 1
ATOM 3571 C CA . HIS B 1 165 ? -10.406 3.615 -10.047 1 96.62 165 HIS B CA 1
ATOM 3572 C C . HIS B 1 165 ? -9.406 4.75 -10.25 1 96.62 165 HIS B C 1
ATOM 3574 O O . HIS B 1 165 ? -9.141 5.52 -9.328 1 96.62 165 HIS B O 1
ATOM 3580 N N . ARG B 1 166 ? -8.898 4.906 -11.414 1 93.81 166 ARG B N 1
ATOM 3581 C CA . ARG B 1 166 ? -7.969 5.988 -11.711 1 93.81 166 ARG B CA 1
ATOM 3582 C C . ARG B 1 166 ? -8.641 7.348 -11.547 1 93.81 166 ARG B C 1
ATOM 3584 O O . ARG B 1 166 ? -8.047 8.281 -11 1 93.81 166 ARG B O 1
ATOM 3591 N N . GLU B 1 167 ? -9.836 7.445 -11.953 1 94.25 167 GLU B N 1
ATOM 3592 C CA . GLU B 1 167 ? -10.586 8.688 -11.797 1 94.25 167 GLU B CA 1
ATOM 3593 C C . GLU B 1 167 ? -10.836 9.008 -10.328 1 94.25 167 GLU B C 1
ATOM 3595 O O . GLU B 1 167 ? -10.734 10.164 -9.914 1 94.25 167 GLU B O 1
ATOM 3600 N N . TYR B 1 168 ? -11.219 7.961 -9.648 1 96.88 168 TYR B N 1
ATOM 3601 C CA . TYR B 1 168 ? -11.422 8.156 -8.219 1 96.88 168 TYR B CA 1
ATOM 3602 C C . TYR B 1 168 ? -10.164 8.711 -7.555 1 96.88 168 TYR B C 1
ATOM 3604 O O . TYR B 1 168 ? -10.242 9.633 -6.742 1 96.88 168 TYR B O 1
ATOM 3612 N N . ILE B 1 169 ? -9 8.125 -7.883 1 94.62 169 ILE B N 1
ATOM 3613 C CA . ILE B 1 169 ? -7.742 8.555 -7.281 1 94.62 169 ILE B CA 1
ATOM 3614 C C . ILE B 1 169 ? -7.504 10.031 -7.586 1 94.62 169 ILE B C 1
ATOM 3616 O O . ILE B 1 169 ? -7.121 10.797 -6.699 1 94.62 169 ILE B O 1
ATOM 3620 N N . ARG B 1 170 ? -7.789 10.453 -8.773 1 91.69 170 ARG B N 1
ATOM 3621 C CA . ARG B 1 170 ? -7.602 11.844 -9.164 1 91.69 170 ARG B CA 1
ATOM 3622 C C . ARG B 1 170 ? -8.547 12.758 -8.398 1 91.69 170 ARG B C 1
ATOM 3624 O O . ARG B 1 170 ? -8.133 13.805 -7.895 1 91.69 170 ARG B O 1
ATOM 3631 N N . ARG B 1 171 ? -9.781 12.422 -8.273 1 94.5 171 ARG B N 1
ATOM 3632 C CA . ARG B 1 171 ? -10.781 13.219 -7.566 1 94.5 171 ARG B CA 1
ATOM 3633 C C . ARG B 1 171 ? -10.469 13.273 -6.074 1 94.5 171 ARG B C 1
ATOM 3635 O O . ARG B 1 171 ? -10.57 14.336 -5.457 1 94.5 171 ARG B O 1
ATOM 3642 N N . ALA B 1 172 ? -10.117 12.078 -5.52 1 95.12 172 ALA B N 1
ATOM 3643 C CA . ALA B 1 172 ? -9.828 12.008 -4.09 1 95.12 172 ALA B CA 1
ATOM 3644 C C . ALA B 1 172 ? -8.602 12.844 -3.742 1 95.12 172 ALA B C 1
ATOM 3646 O O . ALA B 1 172 ? -8.57 13.508 -2.703 1 95.12 172 ALA B O 1
ATOM 3647 N N . ARG B 1 173 ? -7.629 12.812 -4.629 1 91.56 173 ARG B N 1
ATOM 3648 C CA . ARG B 1 173 ? -6.441 13.641 -4.422 1 91.56 173 ARG B CA 1
ATOM 3649 C C . ARG B 1 173 ? -6.805 15.117 -4.395 1 91.56 173 ARG B C 1
ATOM 3651 O O . ARG B 1 173 ? -6.297 15.875 -3.564 1 91.56 173 ARG B O 1
ATOM 3658 N N . ARG B 1 174 ? -7.613 15.523 -5.285 1 92.81 174 ARG B N 1
ATOM 3659 C CA . ARG B 1 174 ? -8.055 16.906 -5.348 1 92.81 174 ARG B CA 1
ATOM 3660 C C . ARG B 1 174 ? -8.859 17.281 -4.105 1 92.81 174 ARG B C 1
ATOM 3662 O O . ARG B 1 174 ? -8.75 18.406 -3.607 1 92.81 174 ARG B O 1
ATOM 3669 N N . ALA B 1 175 ? -9.648 16.375 -3.604 1 95.19 175 ALA B N 1
ATOM 3670 C CA . ALA B 1 175 ? -10.461 16.609 -2.416 1 95.19 175 ALA B CA 1
ATOM 3671 C C . ALA B 1 175 ? -9.586 16.891 -1.197 1 95.19 175 ALA B C 1
ATOM 3673 O O . ALA B 1 175 ? -9.992 17.625 -0.29 1 95.19 175 ALA B O 1
ATOM 3674 N N . LEU B 1 176 ? -8.344 16.359 -1.203 1 94.12 176 LEU B N 1
ATOM 3675 C CA . LEU B 1 176 ? -7.453 16.5 -0.052 1 94.12 176 LEU B CA 1
ATOM 3676 C C . LEU B 1 176 ? -6.469 17.641 -0.257 1 94.12 176 LEU B C 1
ATOM 3678 O O . LEU B 1 176 ? -5.387 17.641 0.335 1 94.12 176 LEU B O 1
ATOM 3682 N N . HIS B 1 177 ? -6.852 18.688 -1.001 1 93.62 177 HIS B N 1
ATOM 3683 C CA . HIS B 1 177 ? -5.93 19.734 -1.414 1 93.62 177 HIS B CA 1
ATOM 3684 C C . HIS B 1 177 ? -5.43 20.531 -0.215 1 93.62 177 HIS B C 1
ATOM 3686 O O . HIS B 1 177 ? -4.234 20.812 -0.102 1 93.62 177 HIS B O 1
ATOM 3692 N N . ASN B 1 178 ? -6.336 20.938 0.663 1 95.94 178 ASN B N 1
ATOM 3693 C CA . ASN B 1 178 ? -5.938 21.75 1.8 1 95.94 178 ASN B CA 1
ATOM 3694 C C . ASN B 1 178 ? -5.035 20.984 2.758 1 95.94 178 ASN B C 1
ATOM 3696 O O . ASN B 1 178 ? -4.062 21.531 3.281 1 95.94 178 ASN B O 1
ATOM 3700 N N . ILE B 1 179 ? -5.379 19.719 2.99 1 95.06 179 ILE B N 1
ATOM 3701 C CA . ILE B 1 179 ? -4.555 18.875 3.85 1 95.06 179 ILE B CA 1
ATOM 3702 C C . ILE B 1 179 ? -3.16 18.719 3.242 1 95.06 179 ILE B C 1
ATOM 3704 O O . ILE B 1 179 ? -2.152 18.922 3.928 1 95.06 179 ILE B O 1
ATOM 3708 N N . ARG B 1 180 ? -3.109 18.5 1.988 1 91.56 180 ARG B N 1
ATOM 3709 C CA . ARG B 1 180 ? -1.833 18.312 1.306 1 91.56 180 ARG B CA 1
ATOM 3710 C C . ARG B 1 180 ? -1.019 19.609 1.313 1 91.56 180 ARG B C 1
ATOM 3712 O O . ARG B 1 180 ? 0.189 19.578 1.564 1 91.56 180 ARG B O 1
ATOM 3719 N N . THR B 1 181 ? -1.625 20.719 1.059 1 93.25 181 THR B N 1
ATOM 3720 C CA . THR B 1 181 ? -0.947 22 1.029 1 93.25 181 THR B CA 1
ATOM 3721 C C . THR B 1 181 ? -0.379 22.344 2.402 1 93.25 181 THR B C 1
ATOM 3723 O O . THR B 1 181 ? 0.744 22.844 2.51 1 93.25 181 THR B O 1
ATOM 3726 N N . PHE B 1 182 ? -1.187 22.062 3.402 1 95.56 182 PHE B N 1
ATOM 3727 C CA . PHE B 1 182 ? -0.724 22.375 4.75 1 95.56 182 PHE B CA 1
ATOM 3728 C C . PHE B 1 182 ? 0.509 21.562 5.102 1 95.56 182 PHE B C 1
ATOM 3730 O O . PHE B 1 182 ? 1.495 22.094 5.609 1 95.56 182 PHE B O 1
ATOM 3737 N N . ILE B 1 183 ? 0.486 20.266 4.766 1 92.06 183 ILE B N 1
ATOM 3738 C CA . ILE B 1 183 ? 1.551 19.344 5.145 1 92.06 183 ILE B CA 1
ATOM 3739 C C . ILE B 1 183 ? 2.805 19.641 4.324 1 92.06 183 ILE B C 1
ATOM 3741 O O . ILE B 1 183 ? 3.916 19.641 4.855 1 92.06 183 ILE B O 1
ATOM 3745 N N . GLN B 1 184 ? 2.648 20.016 3.104 1 87.56 184 GLN B N 1
ATOM 3746 C CA . GLN B 1 184 ? 3.793 20.109 2.203 1 87.56 184 GLN B CA 1
ATOM 3747 C C . GLN B 1 184 ? 4.328 21.547 2.143 1 87.56 184 GLN B C 1
ATOM 3749 O O . GLN B 1 184 ? 5.48 21.766 1.767 1 87.56 184 GLN B O 1
ATOM 3754 N N . HIS B 1 185 ? 3.463 22.5 2.461 1 92.19 185 HIS B N 1
ATOM 3755 C CA . HIS B 1 185 ? 3.883 23.875 2.225 1 92.19 185 HIS B CA 1
ATOM 3756 C C . HIS B 1 185 ? 3.711 24.734 3.479 1 92.19 185 HIS B C 1
ATOM 3758 O O . HIS B 1 185 ? 4.691 25.234 4.031 1 92.19 185 HIS B O 1
ATOM 3764 N N . ASP B 1 186 ? 2.471 24.891 3.975 1 93.94 186 ASP B N 1
ATOM 3765 C CA . ASP B 1 186 ? 2.148 25.859 5.023 1 93.94 186 ASP B CA 1
ATOM 3766 C C . ASP B 1 186 ? 2.953 25.578 6.293 1 93.94 186 ASP B C 1
ATOM 3768 O O . ASP B 1 186 ? 3.484 26.5 6.914 1 93.94 186 ASP B O 1
ATOM 3772 N N . TYR B 1 187 ? 3.021 24.328 6.656 1 95.19 187 TYR B N 1
ATOM 3773 C CA . TYR B 1 187 ? 3.746 23.969 7.871 1 95.19 187 TYR B CA 1
ATOM 3774 C C . TYR B 1 187 ? 5.219 24.344 7.758 1 95.19 187 TYR B C 1
ATOM 3776 O O . TYR B 1 187 ? 5.816 24.844 8.711 1 95.19 187 TYR B O 1
ATOM 3784 N N . TRP B 1 188 ? 5.805 24.234 6.586 1 94.06 188 TRP B N 1
ATOM 3785 C CA . TRP B 1 188 ? 7.219 24.531 6.367 1 94.06 188 TRP B CA 1
ATOM 3786 C C . TRP B 1 188 ? 7.473 26.031 6.387 1 94.06 188 TRP B C 1
ATOM 3788 O O . TRP B 1 188 ? 8.484 26.484 6.914 1 94.06 188 TRP B O 1
ATOM 3798 N N . VAL B 1 189 ? 6.586 26.75 5.785 1 94.75 189 VAL B N 1
ATOM 3799 C CA . VAL B 1 189 ? 6.699 28.203 5.793 1 94.75 189 VAL B CA 1
ATOM 3800 C C . VAL B 1 189 ? 6.711 28.703 7.234 1 94.75 189 VAL B C 1
ATOM 3802 O O . VAL B 1 189 ? 7.547 29.547 7.598 1 94.75 189 VAL B O 1
ATOM 3805 N N . VAL B 1 190 ? 5.809 28.172 8.047 1 95.69 190 VAL B N 1
ATOM 3806 C CA . VAL B 1 190 ? 5.746 28.562 9.453 1 95.69 190 VAL B CA 1
ATOM 3807 C C . VAL B 1 190 ? 7.031 28.156 10.164 1 95.69 190 VAL B C 1
ATOM 3809 O O . VAL B 1 190 ? 7.547 28.891 11.008 1 95.69 190 VAL B O 1
ATOM 3812 N N . GLY B 1 191 ? 7.539 26.984 9.82 1 94.5 191 GLY B N 1
ATOM 3813 C CA . GLY B 1 191 ? 8.805 26.547 10.383 1 94.5 191 GLY B CA 1
ATOM 3814 C C . GLY B 1 191 ? 9.953 27.484 10.078 1 94.5 191 GLY B C 1
ATOM 3815 O O . GLY B 1 191 ? 10.758 27.797 10.961 1 94.5 191 GLY B O 1
ATOM 3816 N N . LEU B 1 192 ? 9.961 27.938 8.891 1 95.88 192 LEU B N 1
ATOM 3817 C CA . LEU B 1 192 ? 10.984 28.891 8.492 1 95.88 192 LEU B CA 1
ATOM 3818 C C . LEU B 1 192 ? 10.844 30.203 9.258 1 95.88 192 LEU B C 1
ATOM 3820 O O . LEU B 1 192 ? 11.836 30.781 9.688 1 95.88 192 LEU B O 1
ATOM 3824 N N . GLN B 1 193 ? 9.641 30.656 9.336 1 96.5 193 GLN B N 1
ATOM 3825 C CA . GLN B 1 193 ? 9.367 31.891 10.078 1 96.5 193 GLN B CA 1
ATOM 3826 C C . GLN B 1 193 ? 9.773 31.75 11.539 1 96.5 193 GLN B C 1
ATOM 3828 O O . GLN B 1 193 ? 10.297 32.688 12.141 1 96.5 193 GLN B O 1
ATOM 3833 N N . ARG B 1 194 ? 9.594 30.656 12.125 1 96.06 194 ARG B N 1
ATOM 3834 C CA . ARG B 1 194 ? 9.961 30.391 13.508 1 96.06 194 ARG B CA 1
ATOM 3835 C C . ARG B 1 194 ? 11.477 30.422 13.688 1 96.06 194 ARG B C 1
ATOM 3837 O O . ARG B 1 194 ? 11.984 30.953 14.68 1 96.06 194 ARG B O 1
ATOM 3844 N N . THR B 1 195 ? 12.141 29.812 12.781 1 96.06 195 THR B N 1
ATOM 3845 C CA . THR B 1 195 ? 13.602 29.828 12.828 1 96.06 195 THR B CA 1
ATOM 3846 C C . THR B 1 195 ? 14.133 31.25 12.734 1 96.06 195 THR B C 1
ATOM 3848 O O . THR B 1 195 ? 15.039 31.641 13.484 1 96.06 195 THR B O 1
ATOM 3851 N N . GLU B 1 196 ? 13.555 32 11.797 1 97.06 196 GLU B N 1
ATOM 3852 C CA . GLU B 1 196 ? 13.945 33.406 11.656 1 97.06 196 GLU B CA 1
ATOM 3853 C C . GLU B 1 196 ? 13.656 34.188 12.938 1 97.06 196 GLU B C 1
ATOM 3855 O O . GLU B 1 196 ? 14.453 35.031 13.352 1 97.06 196 GLU B O 1
ATOM 3860 N N . LEU B 1 197 ? 12.547 33.969 13.5 1 96.69 197 LEU B N 1
ATOM 3861 C CA . LEU B 1 197 ? 12.172 34.625 14.75 1 96.69 197 LEU B CA 1
ATOM 3862 C C . LEU B 1 197 ? 13.203 34.312 15.836 1 96.69 197 LEU B C 1
ATOM 3864 O O . LEU B 1 197 ? 13.625 35.25 16.547 1 96.69 197 LEU B O 1
ATOM 3868 N N . ASP B 1 198 ? 13.609 33.094 15.938 1 93.94 198 ASP B N 1
ATOM 3869 C CA . ASP B 1 198 ? 14.602 32.719 16.938 1 93.94 198 ASP B CA 1
ATOM 3870 C C . ASP B 1 198 ? 15.945 33.375 16.672 1 93.94 198 ASP B C 1
ATOM 3872 O O . ASP B 1 198 ? 16.641 33.781 17.609 1 93.94 198 ASP B O 1
ATOM 3876 N N . GLU B 1 199 ? 16.297 33.469 15.438 1 94.06 199 GLU B N 1
ATOM 3877 C CA . GLU B 1 199 ? 17.531 34.156 15.07 1 94.06 199 GLU B CA 1
ATOM 3878 C C . GLU B 1 199 ? 17.484 35.625 15.438 1 94.06 199 GLU B C 1
ATOM 3880 O O . GLU B 1 199 ? 18.438 36.188 15.977 1 94.06 199 GLU B O 1
ATOM 3885 N N . LEU B 1 200 ? 16.406 36.219 15.133 1 95.5 200 LEU B N 1
ATOM 3886 C CA . LEU B 1 200 ? 16.234 37.625 15.445 1 95.5 200 LEU B CA 1
ATOM 3887 C C . LEU B 1 200 ? 16.203 37.875 16.953 1 95.5 200 LEU B C 1
ATOM 3889 O O . LEU B 1 200 ? 16.672 38.875 17.453 1 95.5 200 LEU B O 1
ATOM 3893 N N . ARG B 1 201 ? 15.547 36.875 17.609 1 95.06 201 ARG B N 1
ATOM 3894 C CA . ARG B 1 201 ? 15.57 36.938 19.078 1 95.06 201 ARG B CA 1
ATOM 3895 C C . ARG B 1 201 ? 17 36.906 19.594 1 95.06 201 ARG B C 1
ATOM 3897 O O . ARG B 1 201 ? 17.359 37.719 20.469 1 95.06 201 ARG B O 1
ATOM 3904 N N . SER B 1 202 ? 17.828 36 19.078 1 92.06 202 SER B N 1
ATOM 3905 C CA . SER B 1 202 ? 19.219 35.875 19.484 1 92.06 202 SER B CA 1
ATOM 3906 C C . SER B 1 202 ? 19.984 37.156 19.188 1 92.06 202 SER B C 1
ATOM 3908 O O . SER B 1 202 ? 20.812 37.625 19.969 1 92.06 202 SER B O 1
ATOM 3910 N N . GLU B 1 203 ? 19.703 37.75 18.078 1 92.81 203 GLU B N 1
ATOM 3911 C CA . GLU B 1 203 ? 20.344 39 17.688 1 92.81 203 GLU B CA 1
ATOM 3912 C C . GLU B 1 203 ? 19.938 40.125 18.625 1 92.81 203 GLU B C 1
ATOM 3914 O O . GLU B 1 203 ? 20.781 40.938 19 1 92.81 203 GLU B O 1
ATOM 3919 N N . MET B 1 204 ? 18.703 40.188 18.938 1 94.06 204 MET B N 1
ATOM 3920 C CA . MET B 1 204 ? 18.203 41.219 19.875 1 94.06 204 MET B CA 1
ATOM 3921 C C . MET B 1 204 ? 18.859 41.062 21.234 1 94.06 204 MET B C 1
ATOM 3923 O O . MET B 1 204 ? 19.312 42.031 21.828 1 94.06 204 MET B O 1
ATOM 3927 N N . ASP B 1 205 ? 18.969 39.812 21.719 1 93.44 205 ASP B N 1
ATOM 3928 C CA . ASP B 1 205 ? 19.609 39.562 23 1 93.44 205 ASP B CA 1
ATOM 3929 C C . ASP B 1 205 ? 21.078 39.969 22.969 1 93.44 205 ASP B C 1
ATOM 3931 O O . ASP B 1 205 ? 21.609 40.5 23.938 1 93.44 205 ASP B O 1
ATOM 3935 N N . PHE B 1 206 ? 21.766 39.656 21.922 1 91.62 206 PHE B N 1
ATOM 3936 C CA . PHE B 1 206 ? 23.156 40.031 21.734 1 91.62 206 PHE B CA 1
ATOM 3937 C C . PHE B 1 206 ? 23.328 41.531 21.75 1 91.62 206 PHE B C 1
ATOM 3939 O O . PHE B 1 206 ? 24.219 42.062 22.422 1 91.62 206 PHE B O 1
ATOM 3946 N N . ALA B 1 207 ? 22.5 42.25 20.984 1 92.94 207 ALA B N 1
ATOM 3947 C CA . ALA B 1 207 ? 22.547 43.719 20.922 1 92.94 207 ALA B CA 1
ATOM 3948 C C . ALA B 1 207 ? 22.281 44.312 22.297 1 92.94 207 ALA B C 1
ATOM 3950 O O . ALA B 1 207 ? 22.875 45.344 22.656 1 92.94 207 ALA B O 1
ATOM 3951 N N . LYS B 1 208 ? 21.328 43.719 23.016 1 92.5 208 LYS B N 1
ATOM 3952 C CA . LYS B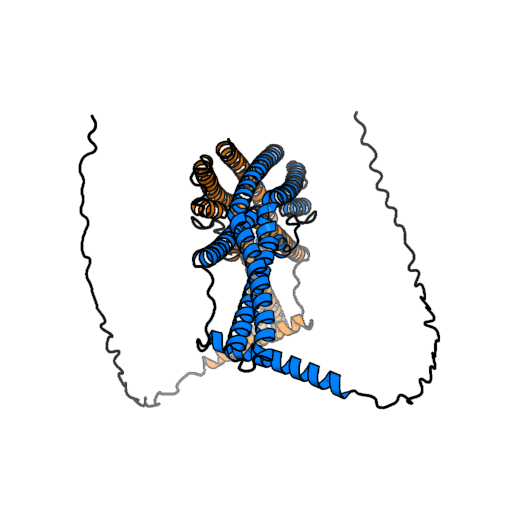 1 208 ? 21.047 44.156 24.375 1 92.5 208 LYS B CA 1
ATOM 3953 C C . LYS B 1 208 ? 22.266 44.031 25.266 1 92.5 208 LYS B C 1
ATOM 3955 O O . LYS B 1 208 ? 22.578 44.938 26.047 1 92.5 208 LYS B O 1
ATOM 3960 N N . ALA B 1 209 ? 22.938 42.906 25.188 1 90.38 209 ALA B N 1
ATOM 3961 C CA . ALA B 1 209 ? 24.141 42.656 25.984 1 90.38 209 ALA B CA 1
ATOM 3962 C C . ALA B 1 209 ? 25.25 43.656 25.625 1 90.38 209 ALA B C 1
ATOM 3964 O O . ALA B 1 209 ? 25.953 44.125 26.516 1 90.38 209 ALA B O 1
ATOM 3965 N N . GLU B 1 210 ? 25.422 44 24.359 1 91.12 210 GLU B N 1
ATOM 3966 C CA . GLU B 1 210 ? 26.438 44.969 23.891 1 91.12 210 GLU B CA 1
ATOM 3967 C C . GLU B 1 210 ? 26.141 46.375 24.391 1 91.12 210 GLU B C 1
ATOM 3969 O O . GLU B 1 210 ? 27.062 47.125 24.734 1 91.12 210 GLU B O 1
ATOM 3974 N N . LEU B 1 211 ? 24.875 46.719 24.391 1 92.81 211 LEU B N 1
ATOM 3975 C CA . LEU B 1 211 ? 24.469 48.031 24.891 1 92.81 211 LEU B CA 1
ATOM 3976 C C . LEU B 1 211 ? 24.781 48.156 26.375 1 92.81 211 LEU B C 1
ATOM 3978 O O . LEU B 1 211 ? 25.281 49.188 26.828 1 92.81 211 LEU B O 1
ATOM 3982 N N . LYS B 1 212 ? 24.5 47.094 27.094 1 90.94 212 LYS B N 1
ATOM 3983 C CA . LYS B 1 212 ? 24.766 47.094 28.531 1 90.94 212 LYS B CA 1
ATOM 3984 C C . LYS B 1 212 ? 26.25 47.219 28.828 1 90.94 212 LYS B C 1
ATOM 3986 O O . LYS B 1 212 ? 26.656 47.781 29.844 1 90.94 212 LYS B O 1
ATOM 3991 N N . ALA B 1 213 ? 27.062 46.625 27.922 1 88.06 213 ALA B N 1
ATOM 3992 C CA . ALA B 1 213 ? 28.5 46.562 28.125 1 88.06 213 ALA B CA 1
ATOM 3993 C C . ALA B 1 213 ? 29.172 47.875 27.672 1 88.06 213 ALA B C 1
ATOM 3995 O O . ALA B 1 213 ? 30.312 48.156 28.047 1 88.06 213 ALA B O 1
ATOM 3996 N N . ALA B 1 214 ? 28.5 48.688 26.953 1 90.62 214 ALA B N 1
ATOM 3997 C CA . ALA B 1 214 ? 29.094 49.938 26.422 1 90.62 214 ALA B CA 1
ATOM 3998 C C . ALA B 1 214 ? 29.281 50.969 27.516 1 90.62 214 ALA B C 1
ATOM 4000 O O . ALA B 1 214 ? 28.406 51.156 28.359 1 90.62 214 ALA B O 1
ATOM 4001 N N . LYS B 1 215 ? 30.438 51.656 27.484 1 90.81 215 LYS B N 1
ATOM 4002 C CA . LYS B 1 215 ? 30.766 52.656 28.516 1 90.81 215 LYS B CA 1
ATOM 4003 C C . LYS B 1 215 ? 30.891 54.062 27.906 1 90.81 215 LYS B C 1
ATOM 4005 O O . LYS B 1 215 ? 30.531 55.031 28.562 1 90.81 215 LYS B O 1
ATOM 4010 N N . ASP B 1 216 ? 31.359 54.25 26.734 1 92.56 216 ASP B N 1
ATOM 4011 C CA . ASP B 1 216 ? 31.516 55.5 26.047 1 92.56 216 ASP B CA 1
ATOM 4012 C C . ASP B 1 216 ? 30.156 56.062 25.594 1 92.56 216 ASP B C 1
ATOM 4014 O O . ASP B 1 216 ? 29.359 55.312 25.016 1 92.56 216 ASP B O 1
ATOM 4018 N N . PRO B 1 217 ? 29.953 57.344 25.875 1 91.06 217 PRO B N 1
ATOM 4019 C CA . PRO B 1 217 ? 28.641 57.938 25.547 1 91.06 217 PRO B CA 1
ATOM 4020 C C . PRO B 1 217 ? 28.344 57.844 24.047 1 91.06 217 PRO B C 1
ATOM 4022 O O . PRO B 1 217 ? 27.188 57.625 23.656 1 91.06 217 PRO B O 1
ATOM 4025 N N . GLN B 1 218 ? 29.297 58.062 23.219 1 91.31 218 GLN B N 1
ATOM 4026 C CA . GLN B 1 218 ? 29.078 58 21.781 1 91.31 218 GLN B CA 1
ATOM 4027 C C . GLN B 1 218 ? 28.75 56.562 21.359 1 91.31 218 GLN B C 1
ATOM 4029 O O . GLN B 1 218 ? 27.891 56.344 20.5 1 91.31 218 GLN B O 1
ATOM 4034 N N . LEU B 1 219 ? 29.391 55.594 21.969 1 91.5 219 LEU B N 1
ATOM 4035 C CA . LEU B 1 219 ? 29.156 54.188 21.672 1 91.5 219 LEU B CA 1
ATOM 4036 C C . LEU B 1 219 ? 27.797 53.75 22.188 1 91.5 219 LEU B C 1
ATOM 4038 O O . LEU B 1 219 ? 27.141 52.906 21.562 1 91.5 219 LEU B O 1
ATOM 4042 N N . ILE B 1 220 ? 27.328 54.281 23.266 1 94.06 220 ILE B N 1
ATOM 4043 C CA . ILE B 1 220 ? 26.031 53.969 23.844 1 94.06 220 ILE B CA 1
ATOM 4044 C C . ILE B 1 220 ? 24.922 54.406 22.906 1 94.06 220 ILE B C 1
ATOM 4046 O O . ILE B 1 220 ? 23.938 53.688 22.703 1 94.06 220 ILE B O 1
ATOM 4050 N N . GLU B 1 221 ? 25.141 55.594 22.359 1 94.19 221 GLU B N 1
ATOM 4051 C CA . GLU B 1 221 ? 24.125 56.094 21.438 1 94.19 221 GLU B CA 1
ATOM 4052 C C . GLU B 1 221 ? 24.031 55.219 20.188 1 94.19 221 GLU B C 1
ATOM 4054 O O . GLU B 1 221 ? 22.922 54.906 19.734 1 94.19 221 GLU B O 1
ATOM 4059 N N . LEU B 1 222 ? 25.203 54.781 19.688 1 93.62 222 LEU B N 1
ATOM 4060 C CA . LEU B 1 222 ? 25.219 53.938 18.5 1 93.62 222 LEU B CA 1
ATOM 4061 C C . LEU B 1 222 ? 24.625 52.562 18.797 1 93.62 222 LEU B C 1
ATOM 4063 O O . LEU B 1 222 ? 23.828 52.031 18.016 1 93.62 222 LEU B O 1
ATOM 4067 N N . LYS B 1 223 ? 25 51.969 19.906 1 93.38 223 LYS B N 1
ATOM 4068 C CA . LYS B 1 223 ? 24.531 50.625 20.266 1 93.38 223 LYS B CA 1
ATOM 4069 C C . LYS B 1 223 ? 23.031 50.656 20.594 1 93.38 223 LYS B C 1
ATOM 4071 O O . LYS B 1 223 ? 22.328 49.688 20.344 1 93.38 223 LYS B O 1
ATOM 4076 N N . ASN B 1 224 ? 22.594 51.75 21.141 1 94.81 224 ASN B N 1
ATOM 4077 C CA . ASN B 1 224 ? 21.156 51.938 21.406 1 94.81 224 ASN B CA 1
ATOM 4078 C C . ASN B 1 224 ? 20.359 51.906 20.109 1 94.81 224 ASN B C 1
ATOM 4080 O O . ASN B 1 224 ? 19.266 51.344 20.047 1 94.81 224 ASN B O 1
ATOM 4084 N N . LYS B 1 225 ? 20.922 52.562 19.094 1 95.44 225 LYS B N 1
ATOM 4085 C CA . LYS B 1 225 ? 20.25 52.562 17.797 1 95.44 225 LYS B CA 1
ATOM 4086 C C . LYS B 1 225 ? 20.188 51.156 17.234 1 95.44 225 LYS B C 1
ATOM 4088 O O . LYS B 1 225 ? 19.156 50.75 16.672 1 95.44 225 LYS B O 1
ATOM 4093 N N . ILE B 1 226 ? 21.281 50.375 17.375 1 93.94 226 ILE B N 1
ATOM 4094 C CA . ILE B 1 226 ? 21.344 49 16.859 1 93.94 226 ILE B CA 1
ATOM 4095 C C . ILE B 1 226 ? 20.359 48.125 17.625 1 93.94 226 ILE B C 1
ATOM 4097 O O . ILE B 1 226 ? 19.656 47.312 17.016 1 93.94 226 ILE B O 1
ATOM 4101 N N . TYR B 1 227 ? 20.25 48.312 18.891 1 95.19 227 TYR B N 1
ATOM 4102 C CA . TYR B 1 227 ? 19.328 47.562 19.719 1 95.19 227 TYR B CA 1
ATOM 4103 C C . TYR B 1 227 ? 17.875 47.844 19.328 1 95.19 227 TYR B C 1
ATOM 4105 O O . TYR B 1 227 ? 17.078 46.906 19.188 1 95.19 227 TYR B O 1
ATOM 4113 N N . ASN B 1 228 ? 17.594 49.156 19.188 1 96.94 228 ASN B N 1
ATOM 4114 C CA . ASN B 1 228 ? 16.25 49.531 18.797 1 96.94 228 ASN B CA 1
ATOM 4115 C C . ASN B 1 228 ? 15.867 48.938 17.438 1 96.94 228 ASN B C 1
ATOM 4117 O O . ASN B 1 228 ? 14.719 48.562 17.219 1 96.94 228 ASN B O 1
ATOM 4121 N N . GLN B 1 229 ? 16.828 48.844 16.562 1 96.75 229 GLN B N 1
ATOM 4122 C CA . GLN B 1 229 ? 16.594 48.219 15.266 1 96.75 229 GLN B CA 1
ATOM 4123 C C . GLN B 1 229 ? 16.344 46.719 15.414 1 96.75 229 GLN B C 1
ATOM 4125 O O . GLN B 1 229 ? 15.477 46.156 14.742 1 96.75 229 GLN B O 1
ATOM 4130 N N . ALA B 1 230 ? 17.094 46 16.219 1 95.31 230 ALA B N 1
ATOM 4131 C CA . ALA B 1 230 ? 16.938 44.594 16.469 1 95.31 230 ALA B CA 1
ATOM 4132 C C . ALA B 1 230 ? 15.578 44.281 17.109 1 95.31 230 ALA B C 1
ATOM 4134 O O . ALA B 1 230 ? 14.938 43.281 16.766 1 95.31 230 ALA B O 1
ATOM 4135 N N . VAL B 1 231 ? 15.164 45.188 18.031 1 96.38 231 VAL B N 1
ATOM 4136 C CA . VAL B 1 231 ? 13.867 45.031 18.688 1 96.38 231 VAL B CA 1
ATOM 4137 C C . VAL B 1 231 ? 12.75 45.156 17.656 1 96.38 231 VAL B C 1
ATOM 4139 O O . VAL B 1 231 ? 11.805 44.375 17.656 1 96.38 231 VAL B O 1
ATOM 4142 N N . ALA B 1 232 ? 12.898 46.156 16.781 1 96.88 232 ALA B N 1
ATOM 4143 C CA . ALA B 1 232 ? 11.875 46.375 15.766 1 96.88 232 ALA B CA 1
ATOM 4144 C C . ALA B 1 232 ? 11.773 45.188 14.82 1 96.88 232 ALA B C 1
ATOM 4146 O O . ALA B 1 232 ? 10.672 44.75 14.469 1 96.88 232 ALA B O 1
ATOM 4147 N N . ALA B 1 233 ? 12.867 44.625 14.422 1 97 233 ALA B N 1
ATOM 4148 C CA . ALA B 1 233 ? 12.883 43.469 13.531 1 97 233 ALA B CA 1
ATOM 4149 C C . ALA B 1 233 ? 12.281 42.25 14.211 1 97 233 ALA B C 1
ATOM 4151 O O . ALA B 1 233 ? 11.531 41.5 13.594 1 97 233 ALA B O 1
ATOM 4152 N N . PHE B 1 234 ? 12.609 42.031 15.461 1 96.94 234 PHE B N 1
ATOM 4153 C CA . PHE B 1 234 ? 12.078 40.906 16.234 1 96.94 234 PHE B CA 1
ATOM 4154 C C . PHE B 1 234 ? 10.562 41.031 16.391 1 96.94 234 PHE B C 1
ATOM 4156 O O . PHE B 1 234 ? 9.836 40.062 16.188 1 96.94 234 PHE B O 1
ATOM 4163 N N . GLU B 1 235 ? 10.148 42.25 16.688 1 96.69 235 GLU B N 1
ATOM 4164 C CA . GLU B 1 235 ? 8.719 42.469 16.906 1 96.69 235 GLU B CA 1
ATOM 4165 C C . GLU B 1 235 ? 7.926 42.281 15.617 1 96.69 235 GLU B C 1
ATOM 4167 O O . GLU B 1 235 ? 6.805 41.75 15.648 1 96.69 235 GLU B O 1
ATOM 4172 N N . GLU B 1 236 ? 8.508 42.719 14.57 1 97.19 236 GLU B N 1
ATOM 4173 C CA . GLU B 1 236 ? 7.836 42.531 13.289 1 97.19 236 GLU B CA 1
ATOM 4174 C C . GLU B 1 236 ? 7.66 41.062 12.977 1 97.19 236 GLU B C 1
ATOM 4176 O O . GLU B 1 236 ? 6.574 40.625 12.578 1 97.19 236 GLU B O 1
ATOM 4181 N N . LYS B 1 237 ? 8.711 40.25 13.195 1 97.44 237 LYS B N 1
ATOM 4182 C CA . LYS B 1 237 ? 8.641 38.844 12.938 1 97.44 237 LYS B CA 1
ATOM 4183 C C . LYS B 1 237 ? 7.719 38.125 13.945 1 97.44 237 LYS B C 1
ATOM 4185 O O . LYS B 1 237 ? 7.012 37.188 13.594 1 97.44 237 LYS B O 1
ATOM 4190 N N . LEU B 1 238 ? 7.742 38.594 15.117 1 96.62 238 LEU B N 1
ATOM 4191 C CA . LEU B 1 238 ? 6.855 38.062 16.141 1 96.62 238 LEU B CA 1
ATOM 4192 C C . LEU B 1 238 ? 5.395 38.219 15.75 1 96.62 238 LEU B C 1
ATOM 4194 O O . LEU B 1 238 ? 4.594 37.312 15.914 1 96.62 238 LEU B O 1
ATOM 4198 N N . LYS B 1 239 ? 5.086 39.406 15.258 1 96.12 239 LYS B N 1
ATOM 4199 C CA . LYS B 1 239 ? 3.73 39.656 14.789 1 96.12 239 LYS B CA 1
ATOM 4200 C C . LYS B 1 239 ? 3.354 38.719 13.656 1 96.12 239 LYS B C 1
ATOM 4202 O O . LYS B 1 239 ? 2.23 38.188 13.609 1 96.12 239 LYS B O 1
ATOM 4207 N N . GLN B 1 240 ? 4.297 38.469 12.82 1 96.31 240 GLN B N 1
ATOM 4208 C CA . GLN B 1 240 ? 4.062 37.562 11.695 1 96.31 240 GLN B CA 1
ATOM 4209 C C . GLN B 1 240 ? 3.793 36.125 12.164 1 96.31 240 GLN B C 1
ATOM 4211 O O . GLN B 1 240 ? 2.844 35.5 11.711 1 96.31 240 GLN B O 1
ATOM 4216 N N . VAL B 1 241 ? 4.582 35.594 13.062 1 96.75 241 VAL B N 1
ATOM 4217 C CA . VAL B 1 241 ? 4.441 34.25 13.562 1 96.75 241 VAL B CA 1
ATOM 4218 C C . VAL B 1 241 ? 3.139 34.125 14.352 1 96.75 241 VAL B C 1
ATOM 4220 O O . VAL B 1 241 ? 2.426 33.125 14.234 1 96.75 241 VAL B O 1
ATOM 4223 N N . THR B 1 242 ? 2.842 35.156 15.109 1 95.81 242 THR B N 1
ATOM 4224 C CA . THR B 1 242 ? 1.604 35.156 15.883 1 95.81 242 THR B CA 1
ATOM 4225 C C . THR B 1 242 ? 0.391 35.094 14.961 1 95.81 242 THR B C 1
ATOM 4227 O O . THR B 1 242 ? -0.579 34.406 15.227 1 95.81 242 THR B O 1
ATOM 4230 N N . LYS B 1 243 ? 0.476 35.875 13.906 1 95.19 243 LYS B N 1
ATOM 4231 C CA . LYS B 1 243 ? -0.6 35.844 12.922 1 95.19 243 LYS B CA 1
ATOM 4232 C C . LYS B 1 243 ? -0.766 34.469 12.312 1 95.19 243 LYS B C 1
ATOM 4234 O O . LYS B 1 243 ? -1.89 34 12.141 1 95.19 243 LYS B O 1
ATOM 4239 N N . SER B 1 244 ? 0.354 33.812 12.016 1 95.25 244 SER B N 1
ATOM 4240 C CA . SER B 1 244 ? 0.32 32.469 11.461 1 95.25 244 SER B CA 1
ATOM 4241 C C . SER B 1 244 ? -0.304 31.469 12.445 1 95.25 244 SER B C 1
ATOM 4243 O O . SER B 1 244 ? -1.03 30.562 12.039 1 95.25 244 SER B O 1
ATOM 4245 N N . MET B 1 245 ? -0.044 31.656 13.727 1 94.81 245 MET B N 1
ATOM 4246 C CA . MET B 1 245 ? -0.625 30.797 14.742 1 94.81 245 MET B CA 1
ATOM 4247 C C . MET B 1 245 ? -2.129 31.016 14.859 1 94.81 245 MET B C 1
ATOM 4249 O O . MET B 1 245 ? -2.889 30.062 15.055 1 94.81 245 MET B O 1
ATOM 4253 N N . ASP B 1 246 ? -2.553 32.25 14.648 1 93.31 246 ASP B N 1
ATOM 4254 C CA . ASP B 1 246 ? -3.967 32.594 14.75 1 93.31 246 ASP B CA 1
ATOM 4255 C C . ASP B 1 246 ? -4.758 32.031 13.578 1 93.31 246 ASP B C 1
ATOM 4257 O O . ASP B 1 246 ? -5.98 31.891 13.648 1 93.31 246 ASP B O 1
ATOM 4261 N N . GLU B 1 247 ? -4.09 31.609 12.477 1 94.19 247 GLU B N 1
ATOM 4262 C CA . GLU B 1 247 ? -4.746 31.078 11.289 1 94.19 247 GLU B CA 1
ATOM 4263 C C . GLU B 1 247 ? -4.941 29.562 11.398 1 94.19 247 GLU B C 1
ATOM 4265 O O . GLU B 1 247 ? -5.656 28.969 10.594 1 94.19 247 GLU B O 1
ATOM 4270 N N . VAL B 1 248 ? -4.402 28.906 12.398 1 92.69 248 VAL B N 1
ATOM 4271 C CA . VAL B 1 248 ? -4.398 27.453 12.523 1 92.69 248 VAL B CA 1
ATOM 4272 C C . VAL B 1 248 ? -5.832 26.938 12.609 1 92.69 248 VAL B C 1
ATOM 4274 O O . VAL B 1 248 ? -6.191 25.969 11.93 1 92.69 248 VAL B O 1
ATOM 4277 N N . PRO B 1 249 ? -6.73 27.625 13.344 1 90.38 249 PRO B N 1
ATOM 4278 C CA . PRO B 1 249 ? -8.109 27.141 13.383 1 90.38 249 PRO B CA 1
ATOM 4279 C C . PRO B 1 249 ? -8.789 27.156 12.016 1 90.38 249 PRO B C 1
ATOM 4281 O O . PRO B 1 249 ? -9.594 26.281 11.711 1 90.38 249 PRO B O 1
ATOM 4284 N N . LYS B 1 250 ? -8.43 28.094 11.219 1 92.25 250 LYS B N 1
ATOM 4285 C CA . LYS B 1 250 ? -8.969 28.156 9.859 1 92.25 250 LYS B CA 1
ATOM 4286 C C . LYS B 1 250 ? -8.477 26.984 9.023 1 92.25 250 LYS B C 1
ATOM 4288 O O . LYS B 1 250 ? -9.234 26.422 8.234 1 92.25 250 LYS B O 1
ATOM 4293 N N . HIS B 1 251 ? -7.23 26.656 9.188 1 94.25 251 HIS B N 1
ATOM 4294 C CA . HIS B 1 251 ? -6.684 25.484 8.523 1 94.25 251 HIS B CA 1
ATOM 4295 C C . HIS B 1 251 ? -7.418 24.219 8.953 1 94.25 251 HIS B C 1
ATOM 4297 O O . HIS B 1 251 ? -7.758 23.375 8.117 1 94.25 251 HIS B O 1
ATOM 4303 N N . LYS B 1 252 ? -7.656 24.094 10.18 1 92.06 252 LYS B N 1
ATOM 4304 C CA . LYS B 1 252 ? -8.352 22.922 10.695 1 92.06 252 LYS B CA 1
ATOM 4305 C C . LYS B 1 252 ? -9.734 22.781 10.078 1 92.06 252 LYS B C 1
ATOM 4307 O O . LYS B 1 252 ? -10.148 21.672 9.711 1 92.06 252 LYS B O 1
ATOM 4312 N N . GLU B 1 253 ? -10.43 23.891 9.922 1 91.06 253 GLU B N 1
ATOM 4313 C CA . GLU B 1 253 ? -11.75 23.875 9.305 1 91.06 253 GLU B CA 1
ATOM 4314 C C . GLU B 1 253 ? -11.672 23.422 7.844 1 91.06 253 GLU B C 1
ATOM 4316 O O . GLU B 1 253 ? -12.516 22.656 7.379 1 91.06 253 GLU B O 1
ATOM 4321 N N . SER B 1 254 ? -10.672 23.938 7.207 1 94.56 254 SER B N 1
ATOM 4322 C CA . SER B 1 254 ? -10.492 23.547 5.809 1 94.56 254 SER B CA 1
ATOM 4323 C C . SER B 1 254 ? -10.18 22.062 5.68 1 94.56 254 SER B C 1
ATOM 4325 O O . SER B 1 254 ? -10.586 21.422 4.707 1 94.56 254 SER B O 1
ATOM 4327 N N . HIS B 1 255 ? -9.461 21.547 6.637 1 94.06 255 HIS B N 1
ATOM 4328 C CA . HIS B 1 255 ? -9.125 20.125 6.613 1 94.06 255 HIS B CA 1
ATOM 4329 C C . HIS B 1 255 ? -10.367 19.266 6.84 1 94.06 255 HIS B C 1
ATOM 4331 O O . HIS B 1 255 ? -10.516 18.203 6.215 1 94.06 255 HIS B O 1
ATOM 4337 N N . ILE B 1 256 ? -11.227 19.688 7.688 1 90.94 256 ILE B N 1
ATOM 4338 C CA . ILE B 1 256 ? -12.477 18.969 7.902 1 90.94 256 ILE B CA 1
ATOM 4339 C C . ILE B 1 256 ? -13.312 18.984 6.625 1 90.94 256 ILE B C 1
ATOM 4341 O O . ILE B 1 256 ? -13.945 17.984 6.27 1 90.94 256 ILE B O 1
ATOM 4345 N N . ALA B 1 257 ? -13.266 20.094 5.988 1 92.25 257 ALA B N 1
ATOM 4346 C CA . ALA B 1 257 ? -13.977 20.203 4.715 1 92.25 257 ALA B CA 1
ATOM 4347 C C . ALA B 1 257 ? -13.414 19.219 3.688 1 92.25 257 ALA B C 1
ATOM 4349 O O . ALA B 1 257 ? -14.164 18.641 2.902 1 92.25 257 ALA B O 1
ATOM 4350 N N . ASP B 1 258 ? -12.086 19.094 3.676 1 95.94 258 ASP B N 1
ATOM 4351 C CA . ASP B 1 258 ? -11.445 18.125 2.787 1 95.94 258 ASP B CA 1
ATOM 4352 C C . ASP B 1 258 ? -11.953 16.703 3.061 1 95.94 258 ASP B C 1
ATOM 4354 O O . ASP B 1 258 ? -12.219 15.945 2.127 1 95.94 258 ASP B O 1
ATOM 4358 N N . ILE B 1 259 ? -12.094 16.344 4.316 1 93.56 259 ILE B N 1
ATOM 4359 C CA . ILE B 1 259 ? -12.523 15 4.711 1 93.56 259 ILE B CA 1
ATOM 4360 C C . ILE B 1 259 ? -13.961 14.766 4.25 1 93.56 259 ILE B C 1
ATOM 4362 O O . ILE B 1 259 ? -14.297 13.68 3.77 1 93.56 259 ILE B O 1
ATOM 4366 N N . LEU B 1 260 ? -14.727 15.805 4.328 1 91.88 260 LEU B N 1
ATOM 4367 C CA . LEU B 1 260 ? -16.109 15.688 3.883 1 91.88 260 LEU B CA 1
ATOM 4368 C C . LEU B 1 260 ? -16.188 15.508 2.369 1 91.88 260 LEU B C 1
ATOM 4370 O O . LEU B 1 260 ? -16.969 14.703 1.87 1 91.88 260 LEU B O 1
ATOM 4374 N N . GLU B 1 261 ? -15.383 16.25 1.72 1 95.25 261 GLU B N 1
ATOM 4375 C CA . GLU B 1 261 ? -15.336 16.109 0.268 1 95.25 261 GLU B CA 1
ATOM 4376 C C . GLU B 1 261 ? -14.836 14.734 -0.138 1 95.25 261 GLU B C 1
ATOM 4378 O O . GLU B 1 261 ? -15.336 14.141 -1.096 1 95.25 261 GLU B O 1
ATOM 4383 N N . TRP B 1 262 ? -13.867 14.25 0.547 1 96.44 262 TRP B N 1
ATOM 4384 C CA . TRP B 1 262 ? -13.352 12.914 0.29 1 96.44 262 TRP B CA 1
ATOM 4385 C C . TRP B 1 262 ? -14.438 11.859 0.507 1 96.44 262 TRP B C 1
ATOM 4387 O O . TRP B 1 262 ? -14.547 10.906 -0.266 1 96.44 262 TRP B O 1
ATOM 4397 N N . ALA B 1 263 ? -15.188 12 1.523 1 95.06 263 ALA B N 1
ATOM 4398 C CA . ALA B 1 263 ? -16.281 11.07 1.787 1 95.06 263 ALA B CA 1
ATOM 4399 C C . ALA B 1 263 ? -17.281 11.047 0.627 1 95.06 263 ALA B C 1
ATOM 4401 O O . ALA B 1 263 ? -17.719 9.977 0.2 1 95.06 263 ALA B O 1
ATOM 4402 N N . ASN B 1 264 ? -17.562 12.211 0.13 1 95.75 264 ASN B N 1
ATOM 4403 C CA . ASN B 1 264 ? -18.484 12.305 -0.993 1 95.75 264 ASN B CA 1
ATOM 4404 C C . ASN B 1 264 ? -17.922 11.648 -2.246 1 95.75 264 ASN B C 1
ATOM 4406 O O . ASN B 1 264 ? -18.625 10.914 -2.943 1 95.75 264 ASN B O 1
ATOM 4410 N N . CYS B 1 265 ? -16.672 11.914 -2.498 1 96.56 265 CYS B N 1
ATOM 4411 C CA . CYS B 1 265 ? -15.984 11.297 -3.627 1 96.56 265 CYS B CA 1
ATOM 4412 C C . CYS B 1 265 ? -15.969 9.773 -3.492 1 96.56 265 CYS B C 1
ATOM 4414 O O . CYS B 1 265 ? -16.188 9.062 -4.469 1 96.56 265 CYS B O 1
ATOM 4416 N N . THR B 1 266 ? -15.734 9.305 -2.338 1 97.69 266 THR B N 1
ATOM 4417 C CA . THR B 1 266 ? -15.656 7.879 -2.051 1 97.69 266 THR B CA 1
ATOM 4418 C C . THR B 1 266 ? -17.016 7.219 -2.213 1 97.69 266 THR B C 1
ATOM 4420 O O . THR B 1 266 ? -17.109 6.086 -2.697 1 97.69 266 THR B O 1
ATOM 4423 N N . ARG B 1 267 ? -18.031 7.93 -1.835 1 97.12 267 ARG B N 1
ATOM 4424 C CA . ARG B 1 267 ? -19.391 7.414 -2.025 1 97.12 267 ARG B CA 1
ATOM 4425 C C . ARG B 1 267 ? -19.688 7.184 -3.504 1 97.12 267 ARG B C 1
ATOM 4427 O O . ARG B 1 267 ? -20.172 6.117 -3.889 1 97.12 267 ARG B O 1
ATOM 4434 N N . MET B 1 268 ? -19.391 8.148 -4.273 1 97.38 268 MET B N 1
ATOM 4435 C CA . MET B 1 268 ? -19.625 8.047 -5.711 1 97.38 268 MET B CA 1
ATOM 4436 C C . MET B 1 268 ? -18.812 6.914 -6.324 1 97.38 268 MET B C 1
ATOM 4438 O O . MET B 1 268 ? -19.297 6.195 -7.199 1 97.38 268 MET B O 1
ATOM 4442 N N . TYR B 1 269 ? -17.625 6.805 -5.867 1 98.25 269 TYR B N 1
ATOM 4443 C CA . TYR B 1 269 ? -16.75 5.742 -6.348 1 98.25 269 TYR B CA 1
ATOM 4444 C C . TYR B 1 269 ? -17.359 4.371 -6.074 1 98.25 269 TYR B C 1
ATOM 4446 O O . TYR B 1 269 ? -17.438 3.529 -6.973 1 98.25 269 TYR B O 1
ATOM 4454 N N . HIS B 1 270 ? -17.781 4.172 -4.852 1 98.31 270 HIS B N 1
ATOM 4455 C CA . HIS B 1 270 ? -18.344 2.879 -4.48 1 98.31 270 HIS B CA 1
ATOM 4456 C C . HIS B 1 270 ? -19.641 2.611 -5.23 1 98.31 270 HIS B C 1
ATOM 4458 O O . HIS B 1 270 ? -19.922 1.476 -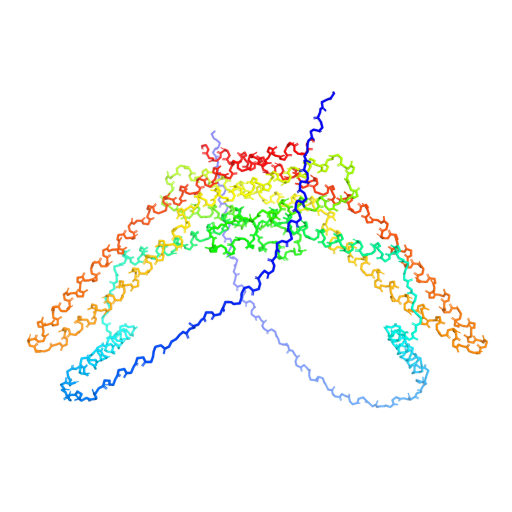5.629 1 98.31 270 HIS B O 1
ATOM 4464 N N . GLU B 1 271 ? -20.422 3.633 -5.461 1 97.69 271 GLU B N 1
ATOM 4465 C CA . GLU B 1 271 ? -21.656 3.477 -6.23 1 97.69 271 GLU B CA 1
ATOM 4466 C C . GLU B 1 271 ? -21.359 3.049 -7.664 1 97.69 271 GLU B C 1
ATOM 4468 O O . GLU B 1 271 ? -21.984 2.127 -8.188 1 97.69 271 GLU B O 1
ATOM 4473 N N . ARG B 1 272 ? -20.438 3.688 -8.266 1 97.94 272 ARG B N 1
ATOM 4474 C CA . ARG B 1 272 ? -20.078 3.387 -9.648 1 97.94 272 ARG B CA 1
ATOM 4475 C C . ARG B 1 272 ? -19.469 1.999 -9.766 1 97.94 272 ARG B C 1
ATOM 4477 O O . ARG B 1 272 ? -19.766 1.256 -10.703 1 97.94 272 ARG B O 1
ATOM 4484 N N . MET B 1 273 ? -18.594 1.704 -8.82 1 98.19 273 MET B N 1
ATOM 4485 C CA . MET B 1 273 ? -17.969 0.388 -8.844 1 98.19 273 MET B CA 1
ATOM 4486 C C . MET B 1 273 ? -19 -0.717 -8.688 1 98.19 273 MET B C 1
ATOM 4488 O O . MET B 1 273 ? -18.938 -1.739 -9.375 1 98.19 273 MET B O 1
ATOM 4492 N N . ALA B 1 274 ? -19.969 -0.493 -7.805 1 97.25 274 ALA B N 1
ATOM 4493 C CA . ALA B 1 274 ? -21.031 -1.473 -7.617 1 97.25 274 ALA B CA 1
ATOM 4494 C C . ALA B 1 274 ? -21.844 -1.659 -8.906 1 97.25 274 ALA B C 1
ATOM 4496 O O . ALA B 1 274 ? -22.203 -2.783 -9.266 1 97.25 274 ALA B O 1
ATOM 4497 N N . LYS B 1 275 ? -22.094 -0.597 -9.555 1 97 275 LYS B N 1
ATOM 4498 C CA . LYS B 1 275 ? -22.859 -0.654 -10.797 1 97 275 LYS B CA 1
ATOM 4499 C C . LYS B 1 275 ? -22.078 -1.406 -11.883 1 97 275 LYS B C 1
ATOM 4501 O O . LYS B 1 275 ? -22.641 -2.248 -12.586 1 97 275 LYS B O 1
ATOM 4506 N N . ILE B 1 276 ? -20.781 -1.123 -12.047 1 97.5 276 ILE B N 1
ATOM 4507 C CA . ILE B 1 276 ? -19.938 -1.786 -13.039 1 97.5 276 ILE B CA 1
ATOM 4508 C C . ILE B 1 276 ? -19.906 -3.289 -12.773 1 97.5 276 ILE B C 1
ATOM 4510 O O . ILE B 1 276 ? -20.062 -4.094 -13.695 1 97.5 276 ILE B O 1
ATOM 4514 N N . LEU B 1 277 ? -19.766 -3.617 -11.539 1 96.38 277 LEU B N 1
ATOM 4515 C CA . LEU B 1 277 ? -19.688 -5.023 -11.156 1 96.38 277 LEU B CA 1
ATOM 4516 C C . LEU B 1 277 ? -21.031 -5.719 -11.359 1 96.38 277 LEU B C 1
ATOM 4518 O O . LEU B 1 277 ? -21.078 -6.871 -11.797 1 96.38 277 LEU B O 1
ATOM 4522 N N . GLU B 1 278 ? -22.109 -5.039 -11.062 1 94.62 278 GLU B N 1
ATOM 4523 C CA . GLU B 1 278 ? -23.438 -5.605 -11.258 1 94.62 278 GLU B CA 1
ATOM 4524 C C . GLU B 1 278 ? -23.688 -5.938 -12.727 1 94.62 278 GLU B C 1
ATOM 4526 O O . GLU B 1 278 ? -24.219 -7 -13.047 1 94.62 278 GLU B O 1
ATOM 4531 N N . GLU B 1 279 ? -23.219 -5.113 -13.57 1 91.38 279 GLU B N 1
ATOM 4532 C CA . GLU B 1 279 ? -23.406 -5.305 -15.008 1 91.38 279 GLU B CA 1
ATOM 4533 C C . GLU B 1 279 ? -22.484 -6.402 -15.531 1 91.38 279 GLU B C 1
ATOM 4535 O O . GLU B 1 279 ? -22.812 -7.086 -16.5 1 91.38 279 GLU B O 1
ATOM 4540 N N . GLY B 1 280 ? -21.344 -6.57 -14.977 1 88.25 280 GLY B N 1
ATOM 4541 C CA . GLY B 1 280 ? -20.359 -7.516 -15.477 1 88.25 280 GLY B CA 1
ATOM 4542 C C . GLY B 1 280 ? -20.562 -8.922 -14.953 1 88.25 280 GLY B C 1
ATOM 4543 O O . GLY B 1 280 ? -20.109 -9.891 -15.562 1 88.25 280 GLY B O 1
ATOM 4544 N N . ILE B 1 281 ? -21.172 -9.102 -13.758 1 84.88 281 ILE B N 1
ATOM 4545 C CA . ILE B 1 281 ? -21.359 -10.422 -13.156 1 84.88 281 ILE B CA 1
ATOM 4546 C C . ILE B 1 281 ? -22.672 -11.031 -13.648 1 84.88 281 ILE B C 1
ATOM 4548 O O . ILE B 1 281 ? -22.812 -12.258 -13.68 1 84.88 281 ILE B O 1
ATOM 4552 N N . LYS B 1 282 ? -23.75 -10.344 -14.234 1 71.81 282 LYS B N 1
ATOM 4553 C CA . LYS B 1 282 ? -24.969 -10.914 -14.805 1 71.81 282 LYS B CA 1
ATOM 4554 C C . LYS B 1 282 ? -24.656 -11.727 -16.062 1 71.81 282 LYS B C 1
ATOM 4556 O O . LYS B 1 282 ? -23.734 -11.406 -16.797 1 71.81 282 LYS B O 1
#

Foldseek 3Di:
DDDPDDPPPPPPPPPDDPPPPPPVPPPDDDPPPPPPDPPDDPDDVPPVVVVVVVVVVVVVLLVVLVVCVVVVNADADDDDPVLVVLLVVLVVVLVVLVVVVVVLLCVLQVDVVLVVVPCPLQSADDPCPQPLSVVLVVLVVPPVCPVVVLSVLSSVLSNVLSVLSRVLSVQLSVLQVLSSCCNPPLVVVLVVLVVVLSVLSSQLRSLVVLLVVDDDPVVNVVSVVSNVVSVVVNVVSVVVSVVSSVCVVVSVVSNVSSVVSSVVSVVVSVVVSVVSVVSSVD/DPPPDDDPPPPPDDPDDCPVVPPDDPDPDPDDDPPPDPPDDPDDPVPPVVVVVVVVVVVVLLVVLVVCVVVVNADADDDDPVLVVLLVVLVVVLVVLVVVVVVLLCVLQVDVVQVVVPCPLQSADDPCPAPLSVVLVVLVVPPVCPVVVLSVLSSVLSNVLSVLSRVLSVQLSVLQVLSSCCNPPLVVVLVVLVVVLVVLSSQLRSLVVLLVVDDDPVVNVVSVVVNVVSVVVNVVSVVVSVVSSVCVVVSVVSNVSSVVSSVVSVVVSVVVSVVSVVSSVD

Nearest PDB structures (foldseek):
  9g2r-assembly1_E  TM=7.701E-01  e=1.041E-08  Homo sapiens
  9g2r-assembly1_A  TM=7.379E-01  e=1.052E-07  Homo sapiens
  9g2r-assembly1_F  TM=7.160E-01  e=7.225E-07  Homo sapiens
  1x04-assembly1_A-2  TM=7.253E-01  e=5.848E-04  Homo sapiens
  2z0v-assembly1_A  TM=7.361E-01  e=1.326E-03  Homo sapiens

Secondary structure (DSSP, 8-state):
-------------------------------------S------THHHHHHHHHHHHHHHHHHHHHHHHHHTSS--PPPPHHHHHHHHHHHHHHHHHHHHHHHHHHHH---HHHHHSTTSS--SPPTT-SHHHHHHHHHHH-GGGTT-THHHHHHHHHHHHHHHHHHHHHHHHHHTHHHHHIIIIIHHHHHHHHHHHHHHHHHHHHHHHHHHH--SHHHHHHHHHHHHHHHHHHHHHHHHHHHHHHTHHHHHHHHHHHHHHHHHHHHHHHHHHHHHHHHHH-/---------------------------------------------HHHHHHHHHHHHHHHHHHHHHHHHHHTSS--PPPPHHHHHHHHHHHHHHHHHHHHHHHHHHHH---HHHHHS-SSS--PPPTT-SHHHHHHHHHHH-GGGTT-THHHHHHHHHHHHHHHHHHHHHHHHHHTHHHHHIIIIIHHHHHHHHHHHHHHHHHHHHHHHHHHH--SHHHHHHHHHHHHHHHHHHHHHHHHHHHHHHTHHHHHHHHHHHHHHHHHHHHHHHHHHHHHHHHHH-

pLDDT: mean 77.49, std 26.93, range [17.53, 98.31]

Organism: Ancylostoma caninum (NCBI:txid29170)

Radius of gyration: 40.09 Å; Cα contacts (8 Å, |Δi|>4): 405; chains: 2; bounding box: 95×121×96 Å